Protein AF-A0A166AAW5-F1 (afdb_monomer)

Structure (mmCIF, N/CA/C/O backbone):
data_AF-A0A166AAW5-F1
#
_entry.id   AF-A0A166AAW5-F1
#
loop_
_atom_site.group_PDB
_atom_site.id
_atom_site.type_symbol
_atom_site.label_atom_id
_atom_site.label_alt_id
_atom_site.label_comp_id
_atom_site.label_asym_id
_atom_site.label_entity_id
_atom_site.label_seq_id
_atom_site.pdbx_PDB_ins_code
_atom_site.Cartn_x
_atom_site.Cartn_y
_atom_site.Cartn_z
_atom_site.occupancy
_atom_site.B_iso_or_equiv
_atom_site.auth_seq_id
_atom_site.auth_comp_id
_atom_site.auth_asym_id
_atom_site.auth_atom_id
_atom_site.pdbx_PDB_model_num
ATOM 1 N N . MET A 1 1 ? -51.909 -5.810 16.464 1.00 38.00 1 MET A N 1
ATOM 2 C CA . MET A 1 1 ? -52.982 -5.817 17.480 1.00 38.00 1 MET A CA 1
ATOM 3 C C . MET A 1 1 ? -53.081 -7.230 18.031 1.00 38.00 1 MET A C 1
ATOM 5 O O . MET A 1 1 ? -53.598 -8.097 17.344 1.00 38.00 1 MET A O 1
ATOM 9 N N . VAL A 1 2 ? -52.487 -7.482 19.197 1.00 35.56 2 VAL A N 1
ATOM 10 C CA . VAL A 1 2 ? -52.494 -8.789 19.876 1.00 35.56 2 VAL A CA 1
ATOM 11 C C . VAL A 1 2 ? -53.067 -8.545 21.268 1.00 35.56 2 VAL A C 1
ATOM 13 O O . VAL A 1 2 ? -52.581 -7.669 21.980 1.00 35.56 2 VAL A O 1
ATOM 16 N N . ALA A 1 3 ? -54.149 -9.244 21.602 1.00 36.72 3 ALA A N 1
ATOM 17 C CA . ALA A 1 3 ? -54.829 -9.128 22.887 1.00 36.72 3 ALA A CA 1
ATOM 18 C C . ALA A 1 3 ? -54.071 -9.909 23.981 1.00 36.72 3 ALA A C 1
ATOM 20 O O . ALA A 1 3 ? -53.537 -10.980 23.683 1.00 36.72 3 ALA A O 1
ATOM 21 N N . PRO A 1 4 ? -54.033 -9.427 25.237 1.00 49.62 4 PRO A N 1
ATOM 22 C CA . PRO A 1 4 ? -53.452 -10.179 26.339 1.00 49.62 4 PRO A CA 1
ATOM 23 C C . PRO A 1 4 ? -54.450 -11.223 26.858 1.00 49.62 4 PRO A C 1
ATOM 25 O O . PRO A 1 4 ? -55.611 -10.920 27.128 1.00 49.62 4 PRO A O 1
ATOM 28 N N . ILE A 1 5 ? -53.980 -12.461 27.004 1.00 47.53 5 ILE A N 1
ATOM 29 C CA . ILE A 1 5 ? -54.712 -13.554 27.649 1.00 47.53 5 ILE A CA 1
ATOM 30 C C . ILE A 1 5 ? -54.533 -13.402 29.163 1.00 47.53 5 ILE A C 1
ATOM 32 O O . ILE A 1 5 ? -53.413 -13.435 29.671 1.00 47.53 5 ILE A O 1
ATOM 36 N N . ALA A 1 6 ? -55.647 -13.213 29.867 1.00 44.62 6 ALA A N 1
ATOM 37 C CA . ALA A 1 6 ? -55.709 -13.164 31.320 1.00 44.62 6 ALA A CA 1
ATOM 38 C C . ALA A 1 6 ? -55.533 -14.571 31.916 1.00 44.62 6 ALA A C 1
ATOM 40 O O . ALA A 1 6 ? -56.272 -15.497 31.587 1.00 44.62 6 ALA A O 1
ATOM 41 N N . LEU A 1 7 ? -54.555 -14.717 32.810 1.00 44.22 7 LEU A N 1
ATOM 42 C CA . LEU A 1 7 ? -54.393 -15.866 33.700 1.00 44.22 7 LEU A CA 1
ATOM 43 C C . LEU A 1 7 ? -55.204 -15.600 34.975 1.00 44.22 7 LEU A C 1
ATOM 45 O O . LEU A 1 7 ? -54.682 -15.054 35.944 1.00 44.22 7 LEU A O 1
ATOM 49 N N . GLU A 1 8 ? -56.485 -15.970 34.971 1.00 42.16 8 GLU A N 1
ATOM 50 C CA . GLU A 1 8 ? -57.281 -16.040 36.197 1.00 42.16 8 GLU A CA 1
ATOM 51 C C . GLU A 1 8 ? -57.339 -17.471 36.753 1.00 42.16 8 GLU A C 1
ATOM 53 O O . GLU A 1 8 ? -57.791 -18.410 36.106 1.00 42.16 8 GLU A O 1
ATOM 58 N N . GLN A 1 9 ? -56.861 -17.581 37.995 1.00 49.28 9 GLN A N 1
ATOM 59 C CA . GLN A 1 9 ? -57.499 -18.266 39.122 1.00 49.28 9 GLN A CA 1
ATOM 60 C C . GLN A 1 9 ? -57.937 -19.732 38.935 1.00 49.28 9 GLN A C 1
ATOM 62 O O . GLN A 1 9 ? -59.088 -20.038 38.643 1.00 49.28 9 GLN A O 1
ATOM 67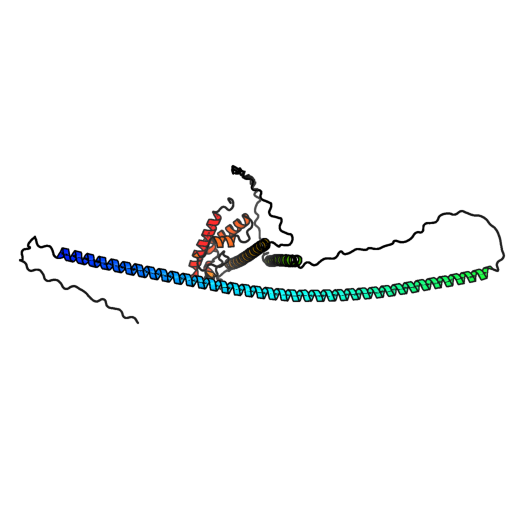 N N . PHE A 1 10 ? -57.046 -20.653 39.314 1.00 41.12 10 PHE A N 1
ATOM 68 C CA . PHE A 1 10 ? -57.432 -21.954 39.867 1.00 41.12 10 PHE A CA 1
ATOM 69 C C . PHE A 1 10 ? -56.931 -22.043 41.313 1.00 41.12 10 PHE A C 1
ATOM 71 O O . PHE A 1 10 ? -55.808 -22.468 41.573 1.00 41.12 10 PHE A O 1
ATOM 78 N N . PHE A 1 11 ? -57.768 -21.628 42.264 1.00 43.25 11 PHE A N 1
ATOM 79 C CA . PHE A 1 11 ? -57.622 -22.034 43.662 1.00 43.25 11 PHE A CA 1
ATOM 80 C C . PHE A 1 11 ? -58.443 -23.311 43.883 1.00 43.25 11 PHE A C 1
ATOM 82 O O . PHE A 1 11 ? -59.623 -23.331 43.527 1.00 43.25 11 PHE A O 1
ATOM 89 N N . PRO A 1 12 ? -57.872 -24.383 44.458 1.00 51.88 12 PRO A N 1
ATOM 90 C CA . PRO A 1 12 ? -58.649 -25.564 44.792 1.00 51.88 12 PRO A CA 1
ATOM 91 C C . PRO A 1 12 ? -59.507 -25.293 46.035 1.00 51.88 12 PRO A C 1
ATOM 93 O O . PRO A 1 12 ? -59.025 -24.804 47.056 1.00 51.88 12 PRO A O 1
ATOM 96 N N . THR A 1 13 ? -60.791 -25.631 45.940 1.00 56.72 13 THR A N 1
ATOM 97 C CA . THR A 1 13 ? -61.742 -25.694 47.058 1.00 56.72 13 THR A CA 1
ATOM 98 C C . THR A 1 13 ? -61.207 -26.557 48.211 1.00 56.72 13 THR A C 1
ATOM 100 O O . THR A 1 13 ? -60.649 -27.627 47.950 1.00 56.72 13 THR A O 1
ATOM 103 N N . PRO A 1 14 ? -61.402 -26.152 49.480 1.00 46.66 14 PRO A N 1
ATOM 104 C CA . PRO A 1 14 ? -60.957 -26.929 50.631 1.00 46.66 14 PRO A CA 1
ATOM 105 C C . PRO A 1 14 ? -61.785 -28.213 50.781 1.00 46.66 14 PRO A C 1
ATOM 107 O O . PRO A 1 14 ? -63.015 -28.196 50.715 1.00 46.66 14 PRO A O 1
ATOM 110 N N . LEU A 1 15 ? -61.089 -29.334 50.980 1.00 55.69 15 LEU A N 1
ATOM 111 C CA . LEU A 1 15 ? -61.680 -30.645 51.257 1.00 55.69 15 LEU A CA 1
ATOM 112 C C . LEU A 1 15 ? -62.404 -30.651 52.619 1.00 55.69 15 LEU A C 1
ATOM 114 O O . LEU A 1 15 ? -61.919 -30.028 53.568 1.00 55.69 15 LEU A O 1
ATOM 118 N N . PRO A 1 16 ? -63.534 -31.371 52.744 1.00 53.78 16 PRO A N 1
ATOM 119 C CA . PRO A 1 16 ? -64.268 -31.478 53.997 1.00 53.78 16 PRO A CA 1
ATOM 120 C C . PRO A 1 16 ? -63.469 -32.266 55.042 1.00 53.78 16 PRO A C 1
ATOM 122 O O . PRO A 1 16 ? -62.860 -33.296 54.748 1.00 53.78 16 PRO A O 1
ATOM 125 N N . SER A 1 17 ? -63.494 -31.761 56.275 1.00 50.91 17 SER A N 1
ATOM 126 C CA . SER A 1 17 ? -62.841 -32.367 57.436 1.00 50.91 17 SER A CA 1
ATOM 127 C C . SER A 1 17 ? -63.414 -33.765 57.727 1.00 50.91 17 SER A C 1
ATOM 129 O O . SER A 1 17 ? -64.639 -33.926 57.703 1.00 50.91 17 SER A O 1
ATOM 131 N N . PRO A 1 18 ? -62.579 -34.782 58.011 1.00 51.78 18 PRO A N 1
ATOM 132 C CA . PRO A 1 18 ? -63.059 -36.125 58.307 1.00 51.78 18 PRO A CA 1
ATOM 133 C C . PRO A 1 18 ? -63.723 -36.176 59.688 1.00 51.78 18 PRO A C 1
ATOM 135 O O . PRO A 1 18 ? -63.184 -35.693 60.685 1.00 51.78 18 PRO A O 1
ATOM 138 N N . ALA A 1 19 ? -64.908 -36.782 59.737 1.00 57.59 19 ALA A N 1
ATOM 139 C CA . ALA A 1 19 ? -65.646 -37.025 60.967 1.00 57.59 19 ALA A CA 1
ATOM 140 C C . ALA A 1 19 ? -64.866 -37.974 61.905 1.00 57.59 19 ALA A C 1
ATOM 142 O O . ALA A 1 19 ? -64.287 -38.962 61.440 1.00 57.59 19 ALA A O 1
ATOM 143 N N . PRO A 1 20 ? -64.857 -37.717 63.224 1.00 47.50 20 PRO A N 1
ATOM 144 C CA . PRO A 1 20 ? -64.167 -38.564 64.186 1.00 47.50 20 PRO A CA 1
ATOM 145 C C . PRO A 1 20 ? -64.989 -39.832 64.452 1.00 47.50 20 PRO A C 1
ATOM 147 O O . PRO A 1 20 ? -66.125 -39.739 64.911 1.00 47.50 20 PRO A O 1
ATOM 150 N N . GLY A 1 21 ? -64.416 -41.016 64.199 1.00 55.94 21 GLY A N 1
ATOM 151 C CA . GLY A 1 21 ? -64.969 -42.264 64.748 1.00 55.94 21 GLY A CA 1
ATOM 152 C C . GLY A 1 21 ? -64.984 -43.521 63.877 1.00 55.94 21 GLY A C 1
ATOM 153 O O . GLY A 1 21 ? -65.800 -44.393 64.156 1.00 55.94 21 GLY A O 1
ATOM 154 N N . MET A 1 22 ? -64.122 -43.681 62.867 1.00 50.88 22 MET A N 1
ATOM 155 C CA . MET A 1 22 ? -63.965 -44.988 62.205 1.00 50.88 22 MET A CA 1
ATOM 156 C C . MET A 1 22 ? -62.576 -45.575 62.445 1.00 50.88 22 MET A C 1
ATOM 158 O O . MET A 1 22 ? -61.561 -44.996 62.063 1.00 50.88 22 MET A O 1
ATOM 162 N N . GLY A 1 23 ? -62.565 -46.725 63.124 1.00 56.12 23 GLY A N 1
ATOM 163 C CA . GLY A 1 23 ? -61.383 -47.533 63.387 1.00 56.12 23 GLY A CA 1
ATOM 164 C C . GLY A 1 23 ? -60.726 -47.981 62.087 1.00 56.12 23 GLY A C 1
ATOM 165 O O . GLY A 1 23 ? -61.383 -48.496 61.184 1.00 56.12 23 GLY A O 1
ATOM 166 N N . ILE A 1 24 ? -59.423 -47.741 62.004 1.00 49.62 24 ILE A N 1
ATOM 167 C CA . ILE A 1 24 ? -58.583 -48.076 60.861 1.00 49.62 24 ILE A CA 1
ATOM 168 C C . ILE A 1 24 ? -58.136 -49.528 61.036 1.00 49.62 24 ILE A C 1
ATOM 170 O O . ILE A 1 24 ? -57.453 -49.853 62.005 1.00 49.62 24 ILE A O 1
ATOM 174 N N . ASP A 1 25 ? -58.540 -50.386 60.103 1.00 56.47 25 ASP A N 1
ATOM 175 C CA . ASP A 1 25 ? -58.100 -51.776 59.999 1.00 56.47 25 ASP A CA 1
ATOM 176 C C . ASP A 1 25 ? -56.671 -51.818 59.400 1.00 56.47 25 ASP A C 1
ATOM 178 O O . ASP A 1 25 ? -56.471 -51.359 58.268 1.00 56.47 25 ASP A O 1
ATOM 182 N N . PRO A 1 26 ? -55.645 -52.300 60.129 1.00 57.47 26 PRO A N 1
ATOM 183 C CA . PRO A 1 26 ? -54.236 -52.177 59.738 1.00 57.47 26 PRO A CA 1
ATOM 184 C C . PRO A 1 26 ? -53.783 -53.097 58.586 1.00 57.47 26 PRO A C 1
ATOM 186 O O . PRO A 1 26 ? -52.598 -53.098 58.248 1.00 57.47 26 PRO A O 1
ATOM 189 N N . HIS A 1 27 ? -54.683 -53.858 57.952 1.00 54.62 27 HIS A N 1
ATOM 190 C CA . HIS A 1 27 ? -54.329 -54.814 56.890 1.00 54.62 27 HIS A CA 1
ATOM 191 C C . HIS A 1 27 ? -54.925 -54.530 55.500 1.00 54.62 27 HIS A C 1
ATOM 193 O O . HIS A 1 27 ? -54.731 -55.329 54.582 1.00 54.62 27 HIS A O 1
ATOM 199 N N . ALA A 1 28 ? -55.582 -53.386 55.281 1.00 53.88 28 ALA A N 1
ATOM 200 C CA . ALA A 1 28 ? -56.044 -53.019 53.942 1.00 53.88 28 ALA A CA 1
ATOM 201 C C . ALA A 1 28 ? -54.873 -52.518 53.058 1.00 53.88 28 ALA A C 1
ATOM 203 O O . ALA A 1 28 ? -54.191 -51.560 53.436 1.00 53.88 28 ALA A O 1
ATOM 204 N N . PRO A 1 29 ? -54.621 -53.109 51.869 1.00 52.12 29 PRO A N 1
ATOM 205 C CA . PRO A 1 29 ? -53.599 -52.623 50.947 1.00 52.12 29 PRO A CA 1
ATOM 206 C C . PRO A 1 29 ? -53.940 -51.193 50.522 1.00 52.12 29 PRO A C 1
ATOM 208 O O . PRO A 1 29 ? -54.989 -50.919 49.938 1.00 52.12 29 PRO A O 1
ATOM 211 N N . THR A 1 30 ? -53.054 -50.259 50.853 1.00 50.81 30 THR A N 1
ATOM 212 C CA . THR A 1 30 ? -53.276 -48.828 50.666 1.00 50.81 30 THR A CA 1
ATOM 213 C C . THR A 1 30 ? -53.427 -48.492 49.180 1.00 50.81 30 THR A C 1
ATOM 215 O O . THR A 1 30 ? -52.485 -48.568 48.391 1.00 50.81 30 THR A O 1
ATOM 218 N N . PHE A 1 31 ? -54.630 -48.054 48.803 1.00 52.44 31 PHE A N 1
ATOM 219 C CA . PHE A 1 31 ? -55.009 -47.557 47.471 1.00 52.44 31 PHE A CA 1
ATOM 220 C C . PHE A 1 31 ? -54.022 -46.505 46.913 1.00 52.44 31 PHE A C 1
ATOM 222 O O . PHE A 1 31 ? -53.796 -46.405 45.707 1.00 52.44 31 PHE A O 1
ATOM 229 N N . VAL A 1 32 ? -53.346 -45.782 47.810 1.00 55.91 32 VAL A N 1
ATOM 230 C CA . VAL A 1 32 ? -52.308 -44.781 47.518 1.00 55.91 32 VAL A CA 1
ATOM 231 C C . VAL A 1 32 ? -51.098 -45.379 46.780 1.00 55.91 32 VAL A C 1
ATOM 233 O O . VAL A 1 32 ? -50.543 -44.737 45.887 1.00 55.91 32 VAL A O 1
ATOM 236 N N . GLY A 1 33 ? -50.715 -46.629 47.072 1.00 55.00 33 GLY A N 1
ATOM 237 C CA . GLY A 1 33 ? -49.572 -47.285 46.425 1.00 55.00 33 GLY A CA 1
ATOM 238 C C . GLY A 1 33 ? -49.805 -47.606 44.943 1.00 55.00 33 GLY A C 1
ATOM 239 O O . GLY A 1 33 ? -48.886 -47.494 44.127 1.00 55.00 33 GLY A O 1
ATOM 240 N N . SER A 1 34 ? -51.040 -47.952 44.573 1.00 55.16 34 SER A N 1
ATOM 241 C CA . SER A 1 34 ? -51.409 -48.293 43.192 1.00 55.16 34 SER A CA 1
ATOM 242 C C . SER A 1 34 ? -51.579 -47.053 42.314 1.00 55.16 34 SER A C 1
ATOM 244 O O . SER A 1 34 ? -51.114 -47.040 41.173 1.00 55.16 34 SER A O 1
ATOM 246 N N . VAL A 1 35 ? -52.154 -45.974 42.857 1.00 60.66 35 VAL A N 1
ATOM 247 C CA . VAL A 1 35 ? -52.293 -44.695 42.138 1.00 60.66 35 VAL A CA 1
ATOM 248 C C . VAL A 1 35 ? -50.925 -44.048 41.904 1.00 60.66 35 VAL A C 1
ATOM 250 O O . VAL A 1 35 ? -50.651 -43.562 40.808 1.00 60.66 35 VAL A O 1
ATOM 253 N N . SER A 1 36 ? -50.015 -44.118 42.881 1.00 61.53 36 SER A N 1
ATOM 254 C CA . SER A 1 36 ? -48.670 -43.555 42.728 1.00 61.53 36 SER A CA 1
ATOM 255 C C . SER A 1 36 ? -47.831 -44.294 41.675 1.00 61.53 36 SER A C 1
ATOM 257 O O . SER A 1 36 ? -47.038 -43.658 40.977 1.00 61.53 36 SER A O 1
ATOM 259 N N . LYS A 1 37 ? -48.016 -45.614 41.510 1.00 66.19 37 LYS A N 1
ATOM 260 C CA . LYS A 1 37 ? -47.369 -46.382 40.432 1.00 66.19 37 LYS A CA 1
ATOM 261 C C . LYS A 1 37 ? -47.933 -46.024 39.055 1.00 66.19 37 LYS A C 1
ATOM 263 O O . LYS A 1 37 ? -47.144 -45.796 38.145 1.00 66.19 37 LYS A O 1
ATOM 268 N N . LEU A 1 38 ? -49.256 -45.896 38.924 1.00 64.19 38 LEU A N 1
ATOM 269 C CA . LEU A 1 38 ? -49.921 -45.505 37.671 1.00 64.19 38 LEU A CA 1
ATOM 270 C C . LEU A 1 38 ? -49.545 -44.088 37.215 1.00 64.19 38 LEU A C 1
ATOM 272 O O . LEU A 1 38 ? -49.252 -43.872 36.036 1.00 64.19 38 LEU A O 1
ATOM 276 N N . LEU A 1 39 ? -49.483 -43.135 38.149 1.00 66.00 39 LEU A N 1
ATOM 277 C CA . LEU A 1 39 ? -49.050 -41.768 37.855 1.00 66.00 39 LEU A CA 1
ATOM 278 C C . LEU A 1 39 ? -47.584 -41.726 37.418 1.00 66.00 39 LEU A C 1
ATOM 280 O O . LEU A 1 39 ? -47.265 -41.045 36.447 1.00 66.00 39 LEU A O 1
ATOM 284 N N . LYS A 1 40 ? -46.704 -42.505 38.060 1.00 72.81 40 LYS A N 1
ATOM 285 C CA . LYS A 1 40 ? -45.287 -42.573 37.681 1.00 72.81 40 LYS A CA 1
ATOM 286 C C . LYS A 1 40 ? -45.097 -43.170 36.283 1.00 72.81 40 LYS A C 1
ATOM 288 O O . LYS A 1 40 ? -44.410 -42.573 35.462 1.00 72.81 40 LYS A O 1
ATOM 293 N N . THR A 1 41 ? -45.791 -44.265 35.960 1.00 71.12 41 THR A N 1
ATOM 294 C CA . THR A 1 41 ? -45.736 -44.865 34.615 1.00 71.12 41 THR A CA 1
ATOM 295 C C . THR A 1 41 ? -46.314 -43.953 33.531 1.00 71.12 41 THR A C 1
ATOM 297 O O . THR A 1 41 ? -45.779 -43.907 32.426 1.00 71.12 41 THR A O 1
ATOM 300 N N . SER A 1 42 ? -47.369 -43.187 33.837 1.00 60.94 42 SER A N 1
ATOM 301 C CA . SER A 1 42 ? -47.951 -42.213 32.903 1.00 60.94 42 SER A CA 1
ATOM 302 C C . SER A 1 42 ? -47.024 -41.021 32.654 1.00 60.94 42 SER A C 1
ATOM 304 O O . SER A 1 42 ? -46.965 -40.511 31.534 1.00 60.94 42 SER A O 1
ATOM 306 N N . LEU A 1 43 ? -46.315 -40.554 33.684 1.00 70.19 43 LEU A N 1
ATOM 307 C CA . LEU A 1 43 ? -45.394 -39.423 33.568 1.00 70.19 43 LEU A CA 1
ATOM 308 C C . LEU A 1 43 ? -44.131 -39.811 32.786 1.00 70.19 43 LEU A C 1
ATOM 310 O O . LEU A 1 43 ? -43.679 -39.052 31.930 1.00 70.19 43 LEU A O 1
ATOM 314 N N . ASP A 1 44 ? -43.619 -41.023 33.010 1.00 72.12 44 ASP A N 1
ATOM 315 C CA . ASP A 1 44 ? -42.479 -41.567 32.267 1.00 72.12 44 ASP A CA 1
ATOM 316 C C . ASP A 1 44 ? -42.828 -41.845 30.793 1.00 72.12 44 ASP A C 1
ATOM 318 O O . ASP A 1 44 ? -41.992 -41.636 29.914 1.00 72.12 44 ASP A O 1
ATOM 322 N N . ALA A 1 45 ? -44.066 -42.257 30.491 1.00 65.31 45 ALA A N 1
ATOM 323 C CA . ALA A 1 45 ? -44.537 -42.417 29.112 1.00 65.31 45 ALA A CA 1
ATOM 324 C C . ALA A 1 45 ? -44.631 -41.073 28.367 1.00 65.31 45 ALA A C 1
ATOM 326 O O . ALA A 1 45 ? -44.234 -40.991 27.204 1.00 65.31 45 ALA A O 1
ATOM 327 N N . ARG A 1 46 ? -45.088 -40.004 29.041 1.00 64.06 46 ARG A N 1
ATOM 328 C CA . ARG A 1 46 ? -45.096 -38.647 28.467 1.00 64.06 46 ARG A CA 1
ATOM 329 C C . ARG A 1 46 ? -43.687 -38.114 28.224 1.00 64.06 46 ARG A C 1
ATOM 331 O O . ARG A 1 46 ? -43.424 -37.640 27.128 1.00 64.06 46 ARG A O 1
ATOM 338 N N . ARG A 1 47 ? -42.757 -38.290 29.172 1.00 69.31 47 ARG A N 1
ATOM 339 C CA . ARG A 1 47 ? -41.353 -37.878 28.984 1.00 69.31 47 ARG A CA 1
ATOM 340 C C . ARG A 1 47 ? -40.698 -38.544 27.773 1.00 69.31 47 ARG A C 1
ATOM 342 O O . ARG A 1 47 ? -40.067 -37.862 26.979 1.00 69.31 47 ARG A O 1
ATOM 349 N N . ARG A 1 48 ? -40.916 -39.849 27.566 1.00 71.38 48 ARG A N 1
ATOM 350 C CA . ARG A 1 48 ? -40.379 -40.554 26.384 1.00 71.38 48 ARG A CA 1
ATOM 351 C C . ARG A 1 48 ? -40.977 -40.058 25.064 1.00 71.38 48 ARG A C 1
ATOM 353 O O . ARG A 1 48 ? -40.275 -40.043 24.054 1.00 71.38 48 ARG A O 1
ATOM 360 N N . SER A 1 49 ? -42.253 -39.668 25.066 1.00 77.88 49 SER A N 1
ATOM 361 C CA . SER A 1 49 ? -42.916 -39.067 23.901 1.00 77.88 49 SER A CA 1
ATOM 362 C C . SER A 1 49 ? -42.368 -37.670 23.593 1.00 77.88 49 SER A C 1
ATOM 364 O O . SER A 1 49 ? -42.139 -37.340 22.431 1.00 77.88 49 SER A O 1
ATOM 366 N N . ASP A 1 50 ? -42.116 -36.863 24.622 1.00 77.56 50 ASP A N 1
ATOM 367 C CA . ASP A 1 50 ? -41.567 -35.516 24.454 1.00 77.56 50 ASP A CA 1
ATOM 368 C C . ASP A 1 50 ? -40.106 -35.565 23.980 1.00 77.56 50 ASP A C 1
ATOM 370 O O . ASP A 1 50 ? -39.734 -34.826 23.070 1.00 77.56 50 ASP A O 1
ATOM 374 N N . ASP A 1 51 ? -39.303 -36.502 24.494 1.00 75.25 51 ASP A N 1
ATOM 375 C CA . ASP A 1 51 ? -37.911 -36.698 24.065 1.00 75.25 51 ASP A CA 1
ATOM 376 C C . ASP A 1 51 ? -37.805 -37.160 22.602 1.00 75.25 51 ASP A C 1
ATOM 378 O O . ASP A 1 51 ? -36.907 -36.733 21.873 1.00 75.25 51 ASP A O 1
ATOM 382 N N . THR A 1 52 ? -38.740 -37.994 22.129 1.00 77.38 52 THR A N 1
ATOM 383 C CA . THR A 1 52 ? -38.775 -38.422 20.718 1.00 77.38 52 THR A CA 1
ATOM 384 C C . THR A 1 52 ? -39.219 -37.302 19.781 1.00 77.38 52 THR A C 1
ATOM 386 O O . THR A 1 52 ? -38.666 -37.173 18.686 1.00 77.38 52 THR A O 1
ATOM 389 N N . LEU A 1 53 ? -40.154 -36.446 20.205 1.00 72.19 53 LEU A N 1
ATOM 390 C CA . LEU A 1 53 ? -40.532 -35.249 19.449 1.00 72.19 53 LEU A CA 1
ATOM 391 C C . LEU A 1 53 ? -39.391 -34.226 19.405 1.00 72.19 53 LEU A C 1
ATOM 393 O O . LEU A 1 53 ? -39.078 -33.715 18.332 1.00 72.19 53 LEU A O 1
ATOM 397 N N . LEU A 1 54 ? -38.707 -33.984 20.526 1.00 71.38 54 LEU A N 1
ATOM 398 C CA . LEU A 1 54 ? -37.527 -33.115 20.588 1.00 71.38 54 LEU A CA 1
ATOM 399 C C . LEU A 1 54 ? -36.379 -33.634 19.718 1.00 71.38 54 LEU A C 1
ATOM 401 O O . LEU A 1 54 ? -35.744 -32.846 19.017 1.00 71.38 54 LEU A O 1
ATOM 405 N N . ALA A 1 55 ? -36.125 -34.945 19.715 1.00 77.62 55 ALA A N 1
ATOM 406 C CA . ALA A 1 55 ? -35.124 -35.553 18.842 1.00 77.62 55 ALA A CA 1
ATOM 407 C C . ALA A 1 55 ? -35.486 -35.390 17.357 1.00 77.62 55 ALA A C 1
ATOM 409 O O . ALA A 1 55 ? -34.622 -35.045 16.548 1.00 77.62 55 ALA A O 1
ATOM 410 N N . ARG A 1 56 ? -36.766 -35.565 17.000 1.00 79.38 56 ARG A N 1
ATOM 411 C CA . ARG A 1 56 ? -37.246 -35.381 15.626 1.00 79.38 56 ARG A CA 1
ATOM 412 C C . ARG A 1 56 ? -37.116 -33.932 15.166 1.00 79.38 56 ARG A C 1
ATOM 414 O O . ARG A 1 56 ? -36.523 -33.702 14.115 1.00 79.38 56 ARG A O 1
ATOM 421 N N . VAL A 1 57 ? -37.568 -32.979 15.984 1.00 75.75 57 VAL A N 1
ATOM 422 C CA . VAL A 1 57 ? -37.447 -31.540 15.705 1.00 75.75 57 VAL A CA 1
ATOM 423 C C . VAL A 1 57 ? -35.980 -31.148 15.557 1.00 75.75 57 VAL A C 1
ATOM 425 O O . VAL A 1 57 ? -35.628 -30.502 14.580 1.00 75.75 57 VAL A O 1
ATOM 428 N N . ARG A 1 58 ? -35.087 -31.605 16.446 1.00 76.38 58 ARG A N 1
ATOM 429 C CA . ARG A 1 58 ? -33.641 -31.355 16.308 1.00 76.38 58 ARG A CA 1
ATOM 430 C C . ARG A 1 58 ? -33.079 -31.922 15.004 1.00 76.38 58 ARG A C 1
ATOM 432 O O . ARG A 1 58 ? -32.308 -31.232 14.347 1.00 76.38 58 ARG A O 1
ATOM 439 N N . SER A 1 59 ? -33.476 -33.133 14.606 1.00 77.69 59 SER A N 1
ATOM 440 C CA . SER A 1 59 ? -33.015 -33.727 13.342 1.00 77.69 59 SER A CA 1
ATOM 441 C C . SER A 1 59 ? -33.514 -32.958 12.113 1.00 77.69 59 SER A C 1
ATOM 443 O O . SER A 1 59 ? -32.755 -32.758 11.167 1.00 77.69 59 SER A O 1
ATOM 445 N N . GLU A 1 60 ? -34.756 -32.465 12.139 1.00 76.62 60 GLU A N 1
ATOM 446 C CA . GLU A 1 60 ? -35.334 -31.669 11.052 1.00 76.62 60 GLU A CA 1
ATOM 447 C C . GLU A 1 60 ? -34.706 -30.271 10.985 1.00 76.62 60 GLU A C 1
ATOM 449 O O . GLU A 1 60 ? -34.410 -29.801 9.887 1.00 76.62 60 GLU A O 1
ATOM 454 N N . THR A 1 61 ? -34.400 -29.645 12.127 1.00 76.44 61 THR A N 1
ATOM 455 C CA . THR A 1 61 ? -33.673 -28.368 12.176 1.00 76.44 61 THR A CA 1
ATOM 456 C C . THR A 1 61 ? -32.250 -28.509 11.639 1.00 76.44 61 THR A C 1
ATOM 458 O O . THR A 1 61 ? -31.828 -27.690 10.826 1.00 76.44 61 THR A O 1
ATOM 461 N N . VAL A 1 62 ? -31.522 -29.564 12.026 1.00 76.38 62 VAL A N 1
ATOM 462 C CA . VAL A 1 62 ? -30.171 -29.837 11.502 1.00 76.38 62 VAL A CA 1
ATOM 463 C C . VAL A 1 62 ? -30.219 -30.060 9.990 1.00 76.38 62 VAL A C 1
ATOM 465 O O . VAL A 1 62 ? -29.445 -29.446 9.259 1.00 76.38 62 VAL A O 1
ATOM 468 N N . ARG A 1 63 ? -31.190 -30.842 9.497 1.00 76.62 63 ARG A N 1
ATOM 469 C CA . ARG A 1 63 ? -31.363 -31.070 8.056 1.00 76.62 63 ARG A CA 1
ATOM 470 C C . ARG A 1 63 ? -31.721 -29.784 7.304 1.00 76.62 63 ARG A C 1
ATOM 472 O O . ARG A 1 63 ? -31.241 -29.573 6.196 1.00 76.62 63 ARG A O 1
ATOM 479 N N . GLY A 1 64 ? -32.538 -28.913 7.898 1.00 75.88 64 GLY A N 1
ATOM 480 C CA . GLY A 1 64 ? -32.866 -27.600 7.338 1.00 75.88 64 GLY A CA 1
ATOM 481 C C . GLY A 1 64 ? -31.650 -26.674 7.244 1.00 75.88 64 GLY A C 1
ATOM 482 O O . GLY A 1 64 ? -31.444 -26.039 6.211 1.00 75.88 64 GLY A O 1
ATOM 483 N N . MET A 1 65 ? -30.805 -26.644 8.281 1.00 68.19 65 MET A N 1
ATOM 484 C CA . MET A 1 65 ? -29.563 -25.860 8.274 1.00 68.19 65 MET A CA 1
ATOM 485 C C . MET A 1 65 ? -28.554 -26.379 7.245 1.00 68.19 65 MET A C 1
ATOM 487 O O . MET A 1 65 ? -27.864 -25.585 6.612 1.00 68.19 65 MET A O 1
ATOM 491 N N . GLU A 1 66 ? -28.488 -27.692 7.031 1.00 71.50 66 GLU A N 1
ATOM 492 C CA . GLU A 1 66 ? -27.585 -28.294 6.047 1.00 71.50 66 GLU A CA 1
ATOM 493 C C . GLU A 1 66 ? -28.014 -27.988 4.603 1.00 71.50 66 GLU A C 1
ATOM 495 O O . GLU A 1 66 ? -27.180 -27.632 3.772 1.00 71.50 66 GLU A O 1
ATOM 500 N N . VAL A 1 67 ? -29.322 -27.991 4.321 1.00 76.75 67 VAL A N 1
ATOM 501 C CA . VAL A 1 67 ? -29.866 -27.547 3.024 1.00 76.75 67 VAL A CA 1
ATOM 502 C C . VAL A 1 67 ? -29.590 -26.061 2.778 1.00 76.75 67 VAL A C 1
ATOM 504 O O . VAL A 1 67 ? -29.219 -25.690 1.664 1.00 76.75 67 VAL A O 1
ATOM 507 N N . TYR A 1 68 ? -29.725 -25.217 3.805 1.00 68.81 68 TYR A N 1
ATOM 508 C CA . TYR A 1 68 ? -29.422 -23.786 3.705 1.00 68.81 68 TYR A CA 1
ATOM 509 C C . TYR A 1 68 ? -27.927 -23.536 3.454 1.00 68.81 68 TYR A C 1
ATOM 511 O O . TYR A 1 68 ? -27.562 -22.720 2.611 1.00 68.81 68 TYR A O 1
ATOM 519 N N . ARG A 1 69 ? -27.051 -24.300 4.120 1.00 76.00 69 ARG A N 1
ATOM 520 C CA . ARG A 1 69 ? -25.599 -24.238 3.914 1.00 76.00 69 ARG A CA 1
ATOM 521 C C . ARG A 1 69 ? -25.199 -24.653 2.496 1.00 76.00 69 ARG A C 1
ATOM 523 O O . ARG A 1 69 ? -24.332 -24.014 1.913 1.00 76.00 69 ARG A O 1
ATOM 530 N N . LEU A 1 70 ? -25.835 -25.680 1.931 1.00 78.00 70 LEU A N 1
ATOM 531 C CA . LEU A 1 70 ? -25.587 -26.099 0.547 1.00 78.00 70 LEU A CA 1
ATOM 532 C C . LEU A 1 70 ? -26.033 -25.040 -0.472 1.00 78.00 70 LEU A C 1
ATOM 534 O O . LEU A 1 70 ? -25.307 -24.801 -1.431 1.00 78.00 70 LEU A O 1
ATOM 538 N N . HIS A 1 71 ? -27.163 -24.360 -0.242 1.00 76.69 71 HIS A N 1
ATOM 539 C CA . HIS A 1 71 ? -27.608 -23.263 -1.115 1.00 76.69 71 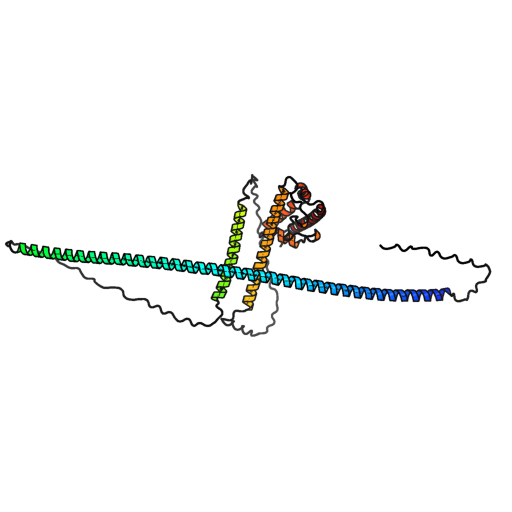HIS A CA 1
ATOM 540 C C . HIS A 1 71 ? -26.644 -22.070 -1.080 1.00 76.69 71 HIS A C 1
ATOM 542 O O . HIS A 1 71 ? -26.290 -21.553 -2.132 1.00 76.69 71 HIS A O 1
ATOM 548 N N . LEU A 1 72 ? -26.148 -21.692 0.104 1.00 72.81 72 LEU A N 1
ATOM 549 C CA . LEU A 1 72 ? -25.122 -20.649 0.246 1.00 72.81 72 LEU A CA 1
ATOM 550 C C . LEU A 1 72 ? -23.842 -20.976 -0.536 1.00 72.81 72 LEU A C 1
ATOM 552 O O . LEU A 1 72 ? -23.290 -20.108 -1.204 1.00 72.81 72 LEU A O 1
ATOM 556 N N . VAL A 1 73 ? -23.390 -22.234 -0.489 1.00 75.56 73 VAL A N 1
ATOM 557 C CA . VAL A 1 73 ? -22.203 -22.676 -1.237 1.00 75.56 73 VAL A CA 1
ATOM 558 C C . VAL A 1 73 ? -22.456 -22.664 -2.749 1.00 75.56 73 VAL A C 1
ATOM 560 O O . VAL A 1 73 ? -21.582 -22.252 -3.507 1.00 75.56 73 VAL A O 1
ATOM 563 N N . GLU A 1 74 ? -23.636 -23.084 -3.214 1.00 74.56 74 GLU A N 1
ATOM 564 C CA . GLU A 1 74 ? -23.980 -23.011 -4.641 1.00 74.56 74 GLU A CA 1
ATOM 565 C C . GLU A 1 74 ? -24.073 -21.571 -5.158 1.00 74.56 74 GLU A C 1
ATOM 567 O O . GLU A 1 74 ? -23.602 -21.295 -6.266 1.00 74.56 74 GLU A O 1
ATOM 572 N N . ASP A 1 75 ? -24.647 -20.661 -4.371 1.00 74.94 75 ASP A N 1
ATOM 573 C CA . ASP A 1 75 ? -24.754 -19.247 -4.730 1.00 74.94 75 ASP A CA 1
ATOM 574 C C . ASP A 1 75 ? -23.373 -18.576 -4.762 1.00 74.94 75 ASP A C 1
ATOM 576 O O . ASP A 1 75 ? -23.083 -17.830 -5.698 1.00 74.94 75 ASP A O 1
ATOM 580 N N . GLU A 1 76 ? -22.470 -18.914 -3.835 1.00 69.88 76 GLU A N 1
ATOM 581 C CA . GLU A 1 76 ? -21.089 -18.417 -3.862 1.00 69.88 76 GLU A CA 1
ATOM 582 C C . GLU A 1 76 ? -20.296 -18.959 -5.066 1.00 69.88 76 GLU A C 1
ATOM 584 O O . GLU A 1 76 ? -19.546 -18.219 -5.708 1.00 69.88 76 GLU A O 1
ATOM 589 N N . ILE A 1 77 ? -20.501 -20.227 -5.445 1.00 72.81 77 ILE A N 1
ATOM 590 C CA . ILE A 1 77 ? -19.887 -20.806 -6.652 1.00 72.81 77 ILE A CA 1
ATOM 591 C C . ILE A 1 77 ? -20.406 -20.116 -7.921 1.00 72.81 77 ILE A C 1
ATOM 593 O O . ILE A 1 77 ? -19.618 -19.851 -8.833 1.00 72.81 77 ILE A O 1
ATOM 597 N N . ARG A 1 78 ? -21.710 -19.814 -8.009 1.00 71.88 78 ARG A N 1
ATOM 598 C CA . ARG A 1 78 ? -22.272 -19.069 -9.152 1.00 71.88 78 ARG A CA 1
ATOM 599 C C . ARG A 1 78 ? -21.721 -17.653 -9.213 1.00 71.88 78 ARG A C 1
ATOM 601 O O . ARG A 1 78 ? -21.274 -17.240 -10.278 1.00 71.88 78 ARG A O 1
ATOM 608 N N . TYR A 1 79 ? -21.674 -16.966 -8.075 1.00 73.44 79 TYR A N 1
ATOM 609 C CA . TYR A 1 79 ? -21.149 -15.610 -7.979 1.00 73.44 79 TYR A CA 1
ATOM 610 C C . TYR A 1 79 ? -19.686 -15.526 -8.446 1.00 73.44 79 TYR A C 1
ATOM 612 O O . TYR A 1 79 ? -19.364 -14.719 -9.317 1.00 73.44 79 TYR A O 1
ATOM 620 N N . ARG A 1 80 ? -18.813 -16.436 -7.982 1.00 66.38 80 ARG A N 1
ATOM 621 C CA . ARG A 1 80 ? -17.412 -16.494 -8.447 1.00 66.38 80 ARG A CA 1
ATOM 622 C C . ARG A 1 80 ? -17.289 -16.791 -9.939 1.00 66.38 80 ARG A C 1
ATOM 624 O O . ARG A 1 80 ? -16.410 -16.249 -10.601 1.00 66.38 80 ARG A O 1
ATOM 631 N N . ARG A 1 81 ? -18.162 -17.639 -10.488 1.00 68.50 81 ARG A N 1
ATOM 632 C CA . ARG A 1 81 ? -18.156 -17.965 -11.921 1.00 68.50 81 ARG A CA 1
ATOM 633 C C . ARG A 1 81 ? -18.544 -16.758 -12.773 1.00 68.50 81 ARG A C 1
ATOM 635 O O . ARG A 1 81 ? -17.937 -16.530 -13.818 1.00 68.50 81 ARG A O 1
ATOM 642 N N . ASP A 1 82 ? -19.517 -15.978 -12.317 1.00 71.75 82 ASP A N 1
ATOM 643 C CA . ASP A 1 82 ? -19.938 -14.757 -12.997 1.00 71.75 82 ASP A CA 1
ATOM 644 C C . ASP A 1 82 ? -18.837 -13.685 -12.922 1.00 71.75 82 ASP A C 1
ATOM 646 O O . ASP A 1 82 ? -18.490 -13.108 -13.955 1.00 71.75 82 ASP A O 1
ATOM 650 N N . GLU A 1 83 ? -18.176 -13.505 -11.772 1.00 71.81 83 GLU A N 1
ATOM 651 C CA . GLU A 1 83 ? -16.998 -12.630 -11.654 1.00 71.81 83 GLU A CA 1
ATOM 652 C C . GLU A 1 83 ? -15.848 -13.066 -12.572 1.00 71.81 83 GLU A C 1
ATOM 654 O O . GLU A 1 83 ? -15.304 -12.240 -13.308 1.00 71.81 83 GLU A O 1
ATOM 659 N N . GLU A 1 84 ? -15.519 -14.361 -12.623 1.00 68.12 84 GLU A N 1
ATOM 660 C CA . GLU A 1 84 ? -14.493 -14.884 -13.531 1.00 68.12 84 GLU A CA 1
ATOM 661 C C . GLU A 1 84 ? -14.836 -14.604 -15.000 1.00 68.12 84 GLU A C 1
ATOM 663 O O . GLU A 1 84 ? -13.964 -14.201 -15.771 1.00 68.12 84 GLU A O 1
ATOM 668 N N . THR A 1 85 ? -16.099 -14.756 -15.412 1.00 73.06 85 THR A N 1
ATOM 669 C CA . THR A 1 85 ? -16.501 -14.445 -16.795 1.00 73.06 85 THR A CA 1
ATOM 670 C C . THR A 1 85 ? -16.437 -12.951 -17.113 1.00 73.06 85 THR A C 1
ATOM 672 O O . THR A 1 85 ? -16.046 -12.584 -18.225 1.00 73.06 85 THR A O 1
ATOM 675 N N . VAL A 1 86 ? -16.751 -12.080 -16.149 1.00 75.12 86 VAL A N 1
ATOM 676 C CA . VAL A 1 86 ? -16.632 -10.623 -16.300 1.00 75.12 86 VAL A CA 1
ATOM 677 C C . VAL A 1 86 ? -15.164 -10.210 -16.394 1.00 75.12 86 VAL A C 1
ATOM 679 O O . VAL A 1 86 ? -14.806 -9.444 -17.293 1.00 75.12 86 VAL A O 1
ATOM 682 N N . VAL A 1 87 ? -14.300 -10.760 -15.537 1.00 68.38 87 VAL A N 1
ATOM 683 C CA . VAL A 1 87 ? -12.854 -10.501 -15.549 1.00 68.38 87 VAL A CA 1
ATOM 684 C C . VAL A 1 87 ? -12.224 -11.015 -16.845 1.00 68.38 87 VAL A C 1
ATOM 686 O O . VAL A 1 87 ? -11.531 -10.262 -17.530 1.00 68.38 87 VAL A O 1
ATOM 689 N N . LEU A 1 88 ? -12.524 -12.250 -17.261 1.00 66.31 88 LEU A N 1
ATOM 690 C CA . LEU A 1 88 ? -12.040 -12.811 -18.528 1.00 66.31 88 LEU A CA 1
ATOM 691 C C . LEU A 1 88 ? -12.559 -12.022 -19.740 1.00 66.31 88 LEU A C 1
ATOM 693 O O . LEU A 1 88 ? -11.809 -11.786 -20.690 1.00 66.31 88 LEU A O 1
ATOM 697 N N . GLY A 1 89 ? -13.806 -11.548 -19.700 1.00 75.25 89 GLY A N 1
ATOM 698 C CA . GLY A 1 89 ? -14.368 -10.662 -20.719 1.00 75.25 89 GLY A CA 1
ATOM 699 C C . GLY A 1 89 ? -13.683 -9.290 -20.765 1.00 75.25 89 GLY A C 1
ATOM 700 O O . GLY A 1 89 ? -13.453 -8.747 -21.850 1.00 75.25 89 GLY A O 1
ATOM 701 N N . GLY A 1 90 ? -13.315 -8.740 -19.606 1.00 72.25 90 GLY A N 1
ATOM 702 C CA . GLY A 1 90 ? -12.525 -7.515 -19.481 1.00 72.25 90 GLY A CA 1
ATOM 703 C C . GLY A 1 90 ? -11.121 -7.673 -20.063 1.00 72.25 90 GLY A C 1
ATOM 704 O O . GLY A 1 90 ? -10.705 -6.861 -20.892 1.00 72.25 90 GLY A O 1
ATOM 705 N N . ILE A 1 91 ? -10.433 -8.765 -19.717 1.00 69.56 91 ILE A N 1
ATOM 706 C CA . ILE A 1 91 ? -9.102 -9.105 -20.238 1.00 69.56 91 ILE A CA 1
ATOM 707 C C . ILE A 1 91 ? -9.150 -9.303 -21.759 1.00 69.56 91 ILE A C 1
ATOM 709 O O . ILE A 1 91 ? -8.321 -8.740 -22.471 1.00 69.56 91 ILE A O 1
ATOM 713 N N . ALA A 1 92 ? -10.146 -10.018 -22.291 1.00 72.56 92 ALA A N 1
ATOM 714 C CA . ALA A 1 92 ? -10.301 -10.211 -23.734 1.00 72.56 92 ALA A CA 1
ATOM 715 C C . ALA A 1 92 ? -10.514 -8.884 -24.489 1.00 72.56 92 ALA A C 1
ATOM 717 O O . ALA A 1 92 ? -9.927 -8.666 -25.554 1.00 72.56 92 ALA A O 1
ATOM 718 N N . LYS A 1 93 ? -11.304 -7.956 -23.928 1.00 79.00 93 LYS A N 1
ATOM 719 C CA . LYS A 1 93 ? -11.481 -6.604 -24.488 1.00 79.00 93 LYS A CA 1
ATOM 720 C C . LYS A 1 93 ? -10.191 -5.788 -24.432 1.00 79.00 93 LYS A C 1
ATOM 722 O O . LYS A 1 93 ? -9.883 -5.088 -25.396 1.00 79.00 93 LYS A O 1
ATOM 727 N N . LEU A 1 94 ? -9.438 -5.880 -23.336 1.00 78.25 94 LEU A N 1
ATOM 728 C CA . LEU A 1 94 ? -8.160 -5.187 -23.188 1.00 78.25 94 LEU A CA 1
ATOM 729 C C . LEU A 1 94 ? -7.129 -5.707 -24.200 1.00 78.25 94 LEU A C 1
ATOM 731 O O . LEU A 1 94 ? -6.509 -4.910 -24.897 1.00 78.25 94 LEU A O 1
ATOM 735 N N . LEU A 1 95 ? -7.018 -7.030 -24.349 1.00 74.50 95 LEU A N 1
ATOM 736 C CA . LEU A 1 95 ? -6.156 -7.672 -25.344 1.00 74.50 95 LEU A CA 1
ATOM 737 C C . LEU A 1 95 ? -6.547 -7.285 -26.772 1.00 74.50 95 LEU A C 1
ATOM 739 O O . LEU A 1 95 ? -5.676 -6.988 -27.581 1.00 74.50 95 LEU A O 1
ATOM 743 N N . THR A 1 96 ? -7.845 -7.210 -27.073 1.00 81.38 96 THR A N 1
ATOM 744 C CA . THR A 1 96 ? -8.319 -6.755 -28.390 1.00 81.38 96 THR A CA 1
ATOM 745 C C . THR A 1 96 ? -7.891 -5.311 -28.664 1.00 81.38 96 THR A C 1
ATOM 747 O O . THR A 1 96 ? -7.359 -5.030 -29.733 1.00 81.38 96 THR A O 1
ATOM 750 N N . ARG A 1 97 ? -8.039 -4.405 -27.684 1.00 80.69 97 ARG A N 1
ATOM 751 C CA . ARG A 1 97 ? -7.585 -3.007 -27.804 1.00 80.69 97 ARG A CA 1
ATOM 752 C C . ARG A 1 97 ? -6.070 -2.892 -27.943 1.00 80.69 97 ARG A C 1
ATOM 754 O O . ARG A 1 97 ? -5.601 -2.042 -28.691 1.00 80.69 97 ARG A O 1
ATOM 761 N N . LEU A 1 98 ? -5.311 -3.728 -27.235 1.00 76.81 98 LEU A N 1
ATOM 762 C CA . LEU A 1 98 ? -3.854 -3.765 -27.350 1.00 76.81 98 LEU A CA 1
ATOM 763 C C . LEU A 1 98 ? -3.416 -4.254 -28.731 1.00 76.81 98 LEU A C 1
ATOM 765 O O . LEU A 1 98 ? -2.591 -3.594 -29.350 1.00 76.81 98 LEU A O 1
ATOM 769 N N . MET A 1 99 ? -4.020 -5.325 -29.254 1.00 79.44 99 MET A N 1
ATOM 770 C CA . MET A 1 99 ? -3.741 -5.793 -30.616 1.00 79.44 99 MET A CA 1
ATOM 771 C C . MET A 1 99 ? -4.140 -4.761 -31.677 1.00 79.44 99 MET A C 1
ATOM 773 O O . MET A 1 99 ? -3.464 -4.623 -32.692 1.00 79.44 99 MET A O 1
ATOM 777 N N . GLU A 1 100 ? -5.230 -4.022 -31.469 1.00 81.56 100 GLU A N 1
ATOM 778 C CA . GLU A 1 100 ? -5.662 -2.971 -32.393 1.00 81.56 100 GLU A CA 1
ATOM 779 C C . GLU A 1 100 ? -4.726 -1.757 -32.353 1.00 81.56 100 GLU A C 1
ATOM 781 O O . GLU A 1 100 ? -4.372 -1.222 -33.403 1.00 81.56 100 GLU A O 1
ATOM 786 N N . LYS A 1 101 ? -4.240 -1.384 -31.164 1.00 76.75 101 LYS A N 1
ATOM 787 C CA . LYS A 1 101 ? -3.196 -0.369 -31.003 1.00 76.75 101 LYS A CA 1
ATOM 788 C C . LYS A 1 101 ? -1.882 -0.802 -31.657 1.00 76.75 101 LYS A C 1
ATOM 790 O O . LYS A 1 101 ? -1.320 -0.039 -32.429 1.00 76.75 101 LYS A O 1
ATOM 795 N N . GLU A 1 102 ? -1.446 -2.039 -31.435 1.00 74.81 102 GLU A N 1
ATOM 796 C CA . GLU A 1 102 ? -0.241 -2.594 -32.063 1.00 74.81 102 GLU A CA 1
ATOM 797 C C . GLU A 1 102 ? -0.378 -2.643 -33.592 1.00 74.81 102 GLU A C 1
ATOM 799 O O . GLU A 1 102 ? 0.563 -2.332 -34.315 1.00 74.81 102 GLU A O 1
ATOM 804 N N . LYS A 1 103 ? -1.574 -2.938 -34.114 1.00 76.94 103 LYS A N 1
ATOM 805 C CA . LYS A 1 103 ? -1.858 -2.880 -35.554 1.00 76.94 103 LYS A CA 1
ATOM 806 C C . LYS A 1 103 ? -1.755 -1.457 -36.115 1.00 76.94 103 LYS A C 1
ATOM 808 O O . LYS A 1 103 ? -1.293 -1.294 -37.243 1.00 76.94 103 LYS A O 1
ATOM 813 N N . ILE A 1 104 ? -2.174 -0.445 -35.354 1.00 76.81 104 ILE A N 1
ATOM 814 C CA . ILE A 1 104 ? -2.019 0.972 -35.721 1.00 76.81 104 ILE A CA 1
ATOM 815 C C . ILE A 1 104 ? -0.539 1.371 -35.691 1.00 76.81 104 ILE A C 1
ATOM 817 O O . ILE A 1 104 ? -0.061 1.987 -36.642 1.00 76.81 104 ILE A O 1
ATOM 821 N N . ASP A 1 105 ? 0.196 0.966 -34.656 1.00 69.50 105 ASP A N 1
ATOM 822 C CA . ASP A 1 105 ? 1.619 1.280 -34.500 1.00 69.50 105 ASP A CA 1
ATOM 823 C C . ASP A 1 105 ? 2.465 0.605 -35.600 1.00 69.50 105 ASP A C 1
ATOM 825 O O . ASP A 1 105 ? 3.310 1.248 -36.224 1.00 69.50 105 ASP A O 1
ATOM 829 N N . MET A 1 106 ? 2.169 -0.655 -35.940 1.00 65.44 106 MET A N 1
ATOM 830 C CA . MET A 1 106 ? 2.801 -1.375 -37.055 1.00 65.44 106 MET A CA 1
ATOM 831 C C . MET A 1 106 ? 2.490 -0.730 -38.414 1.00 65.44 106 MET A C 1
ATOM 833 O O . MET A 1 106 ? 3.385 -0.587 -39.246 1.00 65.44 106 MET A O 1
ATOM 837 N N . ALA A 1 107 ? 1.254 -0.265 -38.629 1.00 69.38 107 ALA A N 1
ATOM 838 C CA . ALA A 1 107 ? 0.902 0.484 -39.837 1.00 69.38 107 ALA A CA 1
ATOM 839 C C . ALA A 1 107 ? 1.617 1.850 -39.910 1.00 69.38 107 ALA A C 1
ATOM 841 O O . ALA A 1 107 ? 1.946 2.321 -41.000 1.00 69.38 107 ALA A O 1
ATOM 842 N N . GLY A 1 108 ? 1.887 2.485 -38.765 1.00 72.94 108 GLY A N 1
ATOM 843 C CA . GLY A 1 108 ? 2.697 3.702 -38.676 1.00 72.94 108 GLY A CA 1
ATOM 844 C C . GLY A 1 108 ? 4.156 3.471 -39.078 1.00 72.94 108 GLY A C 1
ATOM 845 O O . GLY A 1 108 ? 4.703 4.241 -39.870 1.00 72.94 108 GLY A O 1
ATOM 846 N N . LEU A 1 109 ? 4.759 2.376 -38.605 1.00 68.19 109 LEU A N 1
ATOM 847 C CA . LEU A 1 109 ? 6.140 2.001 -38.929 1.00 68.19 109 LEU A CA 1
ATOM 848 C C . LEU A 1 109 ? 6.330 1.670 -40.416 1.00 68.19 109 LEU A C 1
ATOM 850 O O . LEU A 1 109 ? 7.337 2.067 -41.004 1.00 68.19 109 LEU A O 1
ATOM 854 N N . ASP A 1 110 ? 5.356 1.013 -41.048 1.00 73.62 110 ASP A N 1
ATOM 855 C CA . ASP A 1 110 ? 5.403 0.729 -42.488 1.00 73.62 110 ASP A CA 1
ATOM 856 C C . ASP A 1 110 ? 5.352 2.015 -43.332 1.00 73.62 110 ASP A C 1
ATOM 858 O O . ASP A 1 110 ? 6.060 2.133 -44.338 1.00 73.62 110 ASP A O 1
ATOM 862 N N . ASN A 1 111 ? 4.580 3.016 -42.895 1.00 73.12 111 ASN A N 1
ATOM 863 C CA . ASN A 1 111 ? 4.515 4.321 -43.554 1.00 73.12 111 ASN A CA 1
ATOM 864 C C . ASN A 1 111 ? 5.814 5.125 -43.377 1.00 73.12 111 ASN A C 1
ATOM 866 O O . ASN A 1 111 ? 6.285 5.748 -44.332 1.00 73.12 111 ASN A O 1
ATOM 870 N N . GLU A 1 112 ? 6.433 5.084 -42.194 1.00 79.81 112 GLU A N 1
ATOM 871 C CA . GLU A 1 112 ? 7.726 5.739 -41.956 1.00 79.81 112 GLU A CA 1
ATOM 872 C C . GLU A 1 112 ? 8.858 5.061 -42.748 1.00 79.81 112 GLU A C 1
ATOM 874 O O . GLU A 1 112 ? 9.693 5.733 -43.359 1.00 79.81 112 GLU A O 1
ATOM 879 N N . ALA A 1 113 ? 8.866 3.726 -42.812 1.00 77.94 113 ALA A N 1
ATOM 880 C CA . ALA A 1 113 ? 9.820 2.972 -43.619 1.00 77.94 113 ALA A CA 1
ATOM 881 C C . ALA A 1 113 ? 9.644 3.247 -45.123 1.00 77.94 113 ALA A C 1
ATOM 883 O O . ALA A 1 113 ? 10.634 3.361 -45.851 1.00 77.94 113 ALA A O 1
ATOM 884 N N . ALA A 1 114 ? 8.403 3.397 -45.598 1.00 80.12 114 ALA A N 1
ATOM 885 C CA . ALA A 1 114 ? 8.124 3.806 -46.971 1.00 80.12 114 ALA A CA 1
ATOM 886 C C . ALA A 1 114 ? 8.640 5.227 -47.262 1.00 80.12 114 ALA A C 1
ATOM 888 O O . ALA A 1 114 ? 9.286 5.432 -48.291 1.00 80.12 114 ALA A O 1
ATOM 889 N N . ALA A 1 115 ? 8.445 6.175 -46.337 1.00 84.19 115 ALA A N 1
ATOM 890 C CA . ALA A 1 115 ? 8.950 7.544 -46.462 1.00 84.19 115 ALA A CA 1
ATOM 891 C C . ALA A 1 115 ? 10.491 7.601 -46.500 1.00 84.19 115 ALA A C 1
ATOM 893 O O . ALA A 1 115 ? 11.070 8.289 -47.348 1.00 84.19 115 ALA A O 1
ATOM 894 N N . LYS A 1 116 ? 11.172 6.817 -45.653 1.00 87.81 116 LYS A N 1
ATOM 895 C CA . LYS A 1 116 ? 12.642 6.701 -45.681 1.00 87.81 116 LYS A CA 1
ATOM 896 C C . LYS A 1 116 ? 13.145 6.123 -47.001 1.00 87.81 116 LYS A C 1
ATOM 898 O O . LYS A 1 116 ? 14.064 6.680 -47.592 1.00 87.81 116 LYS A O 1
ATOM 903 N N . ARG A 1 117 ? 12.495 5.082 -47.537 1.00 85.25 117 ARG A N 1
ATOM 904 C CA . ARG A 1 117 ? 12.851 4.520 -48.854 1.00 85.25 117 ARG A CA 1
ATOM 905 C C . ARG A 1 117 ? 12.679 5.527 -49.990 1.00 85.25 117 ARG A C 1
ATOM 907 O O . ARG A 1 117 ? 13.496 5.544 -50.908 1.00 85.25 117 ARG A O 1
ATOM 914 N N . THR A 1 118 ? 11.641 6.364 -49.952 1.00 89.94 118 THR A N 1
ATOM 915 C CA . THR A 1 118 ? 11.482 7.432 -50.952 1.00 89.94 118 THR A CA 1
ATOM 916 C C . THR A 1 118 ? 12.584 8.482 -50.840 1.00 89.94 118 THR A C 1
ATOM 918 O O . THR A 1 118 ? 13.163 8.849 -51.859 1.00 89.94 118 THR A O 1
ATOM 921 N N . GLN A 1 119 ? 12.955 8.878 -49.618 1.00 91.19 119 GLN A N 1
ATOM 922 C CA . GLN A 1 119 ? 14.043 9.827 -49.377 1.00 91.19 119 GLN A CA 1
ATOM 923 C C . GLN A 1 119 ? 15.401 9.285 -49.854 1.00 91.19 119 GLN A C 1
ATOM 925 O O . GLN A 1 119 ? 16.132 9.987 -50.550 1.00 91.19 119 GLN A O 1
ATOM 930 N N . GLU A 1 120 ? 15.719 8.027 -49.541 1.00 91.81 120 GLU A N 1
ATOM 931 C CA . GLU A 1 120 ? 16.945 7.364 -50.007 1.00 91.81 120 GLU A CA 1
ATOM 932 C C . GLU A 1 120 ? 16.997 7.275 -51.540 1.00 91.81 120 GLU A C 1
ATOM 934 O O . GLU A 1 120 ? 18.043 7.505 -52.151 1.00 91.81 120 GLU A O 1
ATOM 939 N N . ASN A 1 121 ? 15.868 6.981 -52.190 1.00 92.12 121 ASN A N 1
ATOM 940 C CA . ASN A 1 121 ? 15.801 6.919 -53.649 1.00 92.12 121 ASN A CA 1
ATOM 941 C C . ASN A 1 121 ? 16.007 8.303 -54.294 1.00 92.12 121 ASN A C 1
ATOM 943 O O . ASN A 1 121 ? 16.686 8.423 -55.317 1.00 92.12 121 ASN A O 1
ATOM 947 N N . ASP A 1 122 ? 15.474 9.364 -53.687 1.00 93.50 122 ASP A N 1
ATOM 948 C CA . ASP A 1 122 ? 15.697 10.740 -54.139 1.00 93.50 122 ASP A CA 1
ATOM 949 C C . ASP A 1 122 ? 17.163 11.167 -53.978 1.00 93.50 122 ASP A C 1
ATOM 951 O O . ASP A 1 122 ? 17.731 11.801 -54.875 1.00 93.50 122 ASP A O 1
ATOM 955 N N . GLU A 1 123 ? 17.816 10.758 -52.889 1.00 94.06 123 GLU A N 1
ATOM 956 C CA . GLU A 1 123 ? 19.241 11.003 -52.667 1.00 94.06 123 GLU A CA 1
ATOM 957 C C . GLU A 1 123 ? 20.119 10.245 -53.676 1.00 94.06 123 GLU A C 1
ATOM 959 O O . GLU A 1 123 ? 21.026 10.828 -54.278 1.00 94.06 123 GLU A O 1
ATOM 964 N N . LEU A 1 124 ? 19.801 8.979 -53.964 1.00 93.75 124 LEU A N 1
ATOM 965 C CA . LEU A 1 124 ? 20.474 8.209 -55.015 1.00 93.75 124 LEU A CA 1
ATOM 966 C C . LEU A 1 124 ? 20.314 8.862 -56.393 1.00 93.75 124 LEU A C 1
ATOM 968 O O . LEU A 1 124 ? 21.286 8.963 -57.150 1.00 93.75 124 LEU A O 1
ATOM 972 N N . ASN A 1 125 ? 19.119 9.360 -56.713 1.00 93.81 125 ASN A N 1
ATOM 973 C CA . ASN A 1 125 ? 18.863 10.082 -57.957 1.00 93.81 125 ASN A CA 1
ATOM 974 C C . ASN A 1 125 ? 19.649 11.396 -58.035 1.00 93.81 125 ASN A C 1
ATOM 976 O O . ASN A 1 125 ? 20.175 11.742 -59.099 1.00 93.81 125 ASN A O 1
ATOM 980 N N . ARG A 1 126 ? 19.775 12.122 -56.921 1.00 96.25 126 ARG A N 1
ATOM 981 C CA . ARG A 1 126 ? 20.612 13.323 -56.834 1.00 96.25 126 ARG A CA 1
ATOM 982 C C . ARG A 1 126 ? 22.084 12.992 -57.089 1.00 96.25 126 ARG A C 1
ATOM 984 O 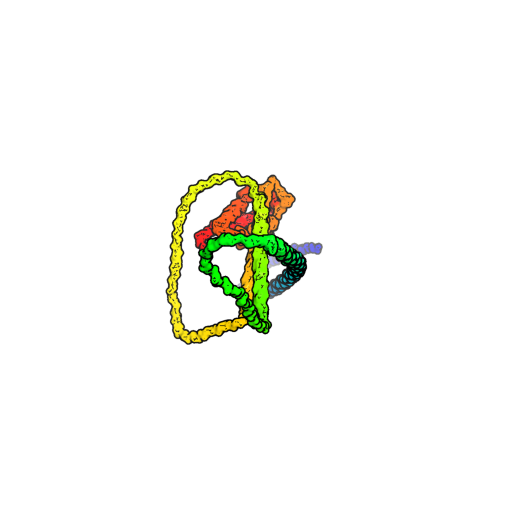O . ARG A 1 126 ? 22.696 13.612 -57.959 1.00 96.25 126 ARG A O 1
ATOM 991 N N . LEU A 1 127 ? 22.629 11.982 -56.411 1.00 94.69 127 LEU A N 1
ATOM 992 C CA . LEU A 1 127 ? 24.019 11.550 -56.589 1.00 94.69 127 LEU A CA 1
ATOM 993 C C . LEU A 1 127 ? 24.295 11.064 -58.017 1.00 94.69 127 LEU A C 1
ATOM 995 O O . LEU A 1 127 ? 25.368 11.319 -58.568 1.00 94.69 127 LEU A O 1
ATOM 999 N N . ALA A 1 128 ? 23.331 10.395 -58.654 1.00 94.19 128 ALA A N 1
ATOM 1000 C CA . ALA A 1 128 ? 23.443 9.987 -60.051 1.00 94.19 128 ALA A CA 1
ATOM 1001 C C . ALA A 1 128 ? 23.556 11.197 -60.998 1.00 94.19 128 ALA A C 1
ATOM 1003 O O . ALA A 1 128 ? 24.380 11.184 -61.917 1.00 94.19 128 ALA A O 1
ATOM 1004 N N . ARG A 1 129 ? 22.786 12.268 -60.754 1.00 95.94 129 ARG A N 1
ATOM 1005 C CA . ARG A 1 129 ? 22.881 13.523 -61.523 1.00 95.94 129 ARG A CA 1
ATOM 1006 C C . ARG A 1 129 ? 24.221 14.220 -61.306 1.00 95.94 129 ARG A C 1
ATOM 1008 O O . ARG A 1 129 ? 24.848 14.632 -62.278 1.00 95.94 129 ARG A O 1
ATOM 1015 N N . GLU A 1 130 ? 24.690 14.305 -60.065 1.00 95.50 130 GLU A N 1
ATOM 1016 C CA . GLU A 1 130 ? 25.993 14.902 -59.741 1.00 95.50 130 GLU A CA 1
ATOM 1017 C C . GLU A 1 130 ? 27.143 14.133 -60.414 1.00 95.50 130 GLU A C 1
ATOM 1019 O O . GLU A 1 130 ? 27.989 14.734 -61.079 1.00 95.50 130 GLU A O 1
ATOM 1024 N N . LYS A 1 131 ? 27.124 12.793 -60.367 1.00 94.81 131 LYS A N 1
ATOM 1025 C CA . LYS A 1 131 ? 28.092 11.953 -61.096 1.00 94.81 131 LYS A CA 1
ATOM 1026 C C . LYS A 1 131 ? 28.050 12.184 -62.606 1.00 94.81 131 LYS A C 1
ATOM 1028 O O . LYS A 1 131 ? 29.103 12.215 -63.243 1.00 94.81 131 LYS A O 1
ATOM 1033 N N . ALA A 1 132 ? 26.865 12.368 -63.189 1.00 94.12 132 ALA A N 1
ATOM 1034 C CA . ALA A 1 132 ? 26.730 12.664 -64.614 1.00 94.12 132 ALA A CA 1
ATOM 1035 C C . ALA A 1 132 ? 27.346 14.024 -64.988 1.00 94.12 132 ALA A C 1
ATOM 1037 O O . ALA A 1 132 ? 28.008 14.124 -66.023 1.00 94.12 132 ALA A O 1
ATOM 1038 N N . ILE A 1 133 ? 27.187 15.042 -64.133 1.00 94.81 133 ILE A N 1
ATOM 1039 C CA . ILE A 1 133 ? 27.806 16.364 -64.312 1.00 94.81 133 ILE A CA 1
ATOM 1040 C C . ILE A 1 133 ? 29.333 16.251 -64.254 1.00 94.81 133 ILE A C 1
ATOM 1042 O O . ILE A 1 133 ? 30.013 16.734 -65.158 1.00 94.81 133 ILE A O 1
ATOM 1046 N N . VAL A 1 134 ? 29.878 15.560 -63.248 1.00 94.19 134 VAL A N 1
ATOM 1047 C CA . VAL A 1 134 ? 31.332 15.357 -63.112 1.00 94.19 134 VAL A CA 1
ATOM 1048 C C . VAL A 1 134 ? 31.901 14.617 -64.325 1.00 94.19 134 VAL A C 1
ATOM 1050 O O . VAL A 1 134 ? 32.914 15.036 -64.886 1.00 94.19 134 VAL A O 1
ATOM 1053 N N . ALA A 1 135 ? 31.224 13.565 -64.791 1.00 94.12 135 ALA A N 1
ATOM 1054 C CA . ALA A 1 135 ? 31.641 12.828 -65.980 1.00 94.12 135 ALA A CA 1
ATOM 1055 C C . ALA A 1 135 ? 31.627 13.696 -67.254 1.00 94.12 135 ALA A C 1
ATOM 1057 O O . ALA A 1 135 ? 32.463 13.505 -68.140 1.00 94.12 135 ALA A O 1
ATOM 1058 N N . ASP A 1 136 ? 30.694 14.647 -67.372 1.00 96.31 136 ASP A N 1
ATOM 1059 C CA . ASP A 1 136 ? 30.679 15.607 -68.479 1.00 96.31 136 ASP A CA 1
ATOM 1060 C C . ASP A 1 136 ? 31.827 16.621 -68.375 1.00 96.31 136 ASP A C 1
ATOM 1062 O O . ASP A 1 136 ? 32.515 16.879 -69.364 1.00 96.31 136 ASP A O 1
ATOM 1066 N N . MET A 1 137 ? 32.103 17.135 -67.172 1.00 92.56 137 MET A N 1
ATOM 1067 C CA . MET A 1 137 ? 33.247 18.020 -66.926 1.00 92.56 137 MET A CA 1
ATOM 1068 C C . MET A 1 137 ? 34.574 17.338 -67.272 1.00 92.56 137 MET A C 1
ATOM 1070 O O . MET A 1 137 ? 35.411 17.934 -67.948 1.00 92.56 137 MET A O 1
ATOM 1074 N N . GLU A 1 138 ? 34.747 16.071 -66.894 1.00 96.00 138 GLU A N 1
ATOM 1075 C CA . GLU A 1 138 ? 35.945 15.296 -67.227 1.00 96.00 138 GLU A CA 1
ATOM 1076 C C . GLU A 1 138 ? 36.082 15.084 -68.745 1.00 96.00 138 GLU A C 1
ATOM 1078 O O . GLU A 1 138 ? 37.179 15.185 -69.302 1.00 96.00 138 GLU A O 1
ATOM 1083 N N . ARG A 1 139 ? 34.967 14.846 -69.450 1.00 96.69 139 ARG A N 1
ATOM 1084 C CA . ARG A 1 139 ? 34.955 14.768 -70.919 1.00 96.69 139 ARG A CA 1
ATOM 1085 C C . ARG A 1 139 ? 35.369 16.091 -71.564 1.00 96.69 139 ARG A C 1
ATOM 1087 O O . ARG A 1 139 ? 36.164 16.067 -72.504 1.00 96.69 139 ARG A O 1
ATOM 1094 N N . ARG A 1 140 ? 34.887 17.230 -71.053 1.00 94.94 140 ARG A N 1
ATOM 1095 C CA . ARG A 1 140 ? 35.277 18.568 -71.537 1.00 94.94 140 ARG A CA 1
ATOM 1096 C C . ARG A 1 140 ? 36.749 18.869 -71.267 1.00 94.94 140 ARG A C 1
ATOM 1098 O O . ARG A 1 140 ? 37.425 19.352 -72.169 1.00 94.94 140 ARG A O 1
ATOM 1105 N N . ALA A 1 141 ? 37.260 18.522 -70.086 1.00 93.69 141 ALA A N 1
ATOM 1106 C CA . ALA A 1 141 ? 38.675 18.677 -69.749 1.00 93.69 141 ALA A CA 1
ATOM 1107 C C . ALA A 1 141 ? 39.568 17.858 -70.696 1.00 93.69 141 ALA A C 1
ATOM 1109 O O . ALA A 1 141 ? 40.467 18.404 -71.329 1.00 93.69 141 ALA A O 1
ATOM 1110 N N . LYS A 1 142 ? 39.242 16.575 -70.914 1.00 96.06 142 LYS A N 1
ATOM 1111 C CA . LYS A 1 142 ? 39.966 15.720 -71.874 1.00 96.06 142 LYS A CA 1
ATOM 1112 C C . LYS A 1 142 ? 39.898 16.250 -73.307 1.00 96.06 142 LYS A C 1
ATOM 1114 O O . LYS A 1 142 ? 40.854 16.090 -74.063 1.00 96.06 142 LYS A O 1
ATOM 1119 N N . ALA A 1 143 ? 38.775 16.843 -73.714 1.00 94.81 143 ALA A N 1
ATOM 1120 C CA . ALA A 1 143 ? 38.651 17.471 -75.028 1.00 94.81 143 ALA A CA 1
ATOM 1121 C C . ALA A 1 143 ? 39.536 18.725 -75.143 1.00 94.81 143 ALA A C 1
ATOM 1123 O O . ALA A 1 143 ? 40.237 18.874 -76.143 1.00 94.81 143 ALA A O 1
ATOM 1124 N N . ALA A 1 144 ? 39.562 19.569 -74.108 1.00 94.62 144 ALA A N 1
ATOM 1125 C CA . ALA A 1 144 ? 40.428 20.743 -74.041 1.00 94.62 144 ALA A CA 1
ATOM 1126 C C . ALA A 1 144 ? 41.918 20.363 -74.071 1.00 94.62 144 ALA A C 1
ATOM 1128 O O . ALA A 1 144 ? 42.681 20.975 -74.813 1.00 94.62 144 ALA A O 1
ATOM 1129 N N . ASP A 1 145 ? 42.324 19.308 -73.359 1.00 94.62 145 ASP A N 1
ATOM 1130 C CA . ASP A 1 145 ? 43.705 18.807 -73.380 1.00 94.62 145 ASP A CA 1
ATOM 1131 C C . ASP A 1 145 ? 44.122 18.306 -74.766 1.00 94.62 145 ASP A C 1
ATOM 1133 O O . ASP A 1 145 ? 45.228 18.588 -75.235 1.00 94.62 145 ASP A O 1
ATOM 1137 N N . ARG A 1 146 ? 43.231 17.582 -75.458 1.00 96.88 146 ARG A N 1
ATOM 1138 C CA . ARG A 1 146 ? 43.474 17.134 -76.840 1.00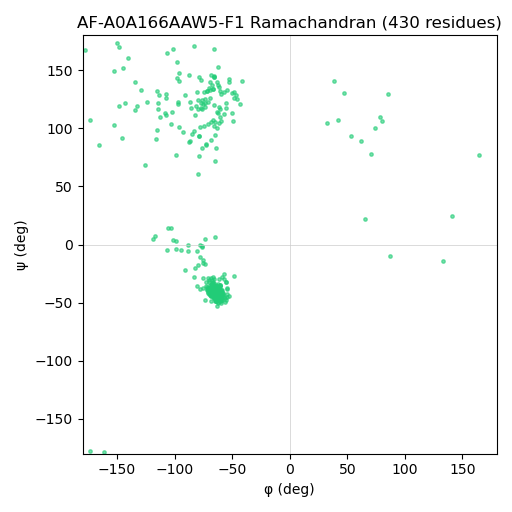 96.88 146 ARG A CA 1
ATOM 1139 C C . ARG A 1 146 ? 43.625 18.315 -77.792 1.00 96.88 146 ARG A C 1
ATOM 1141 O O . ARG A 1 146 ? 44.496 18.276 -78.660 1.00 96.88 146 ARG A O 1
ATOM 1148 N N . GLU A 1 147 ? 42.809 19.351 -77.625 1.00 96.38 147 GLU A N 1
ATOM 1149 C CA . GLU A 1 147 ? 42.892 20.566 -78.433 1.00 96.38 147 GLU A CA 1
ATOM 1150 C C . GLU A 1 147 ? 44.174 21.354 -78.138 1.00 96.38 147 GLU A C 1
ATOM 1152 O O . GLU A 1 147 ? 44.889 21.736 -79.063 1.00 96.38 147 GLU A O 1
ATOM 1157 N N . ALA A 1 148 ? 44.545 21.504 -76.865 1.00 94.25 148 ALA A N 1
ATOM 1158 C CA . ALA A 1 148 ? 45.808 22.117 -76.467 1.00 94.25 148 ALA A CA 1
ATOM 1159 C C . ALA A 1 148 ? 47.011 21.366 -77.061 1.00 94.25 148 ALA A C 1
ATOM 1161 O O . ALA A 1 148 ? 47.950 21.987 -77.561 1.00 94.25 148 ALA A O 1
ATOM 1162 N N . GLU A 1 149 ? 46.980 20.031 -77.073 1.00 96.62 149 GLU A N 1
ATOM 1163 C CA . GLU A 1 149 ? 48.038 19.230 -77.691 1.00 96.62 149 GLU A CA 1
ATOM 1164 C C . GLU A 1 149 ? 48.072 19.380 -79.219 1.00 96.62 149 GLU A C 1
ATOM 1166 O O . GLU A 1 149 ? 49.157 19.432 -79.807 1.00 96.62 149 GLU A O 1
ATOM 1171 N N . ARG A 1 150 ? 46.910 19.514 -79.872 1.00 96.25 150 ARG A N 1
ATOM 1172 C CA . ARG A 1 150 ? 46.818 19.840 -81.304 1.00 96.25 150 ARG A CA 1
ATOM 1173 C C . ARG A 1 150 ? 47.484 21.185 -81.598 1.00 96.25 150 ARG A C 1
ATOM 1175 O O . ARG A 1 150 ? 48.351 21.246 -82.469 1.00 96.25 150 ARG A O 1
ATOM 1182 N N . VAL A 1 151 ? 47.168 22.216 -80.812 1.00 95.00 151 VAL A N 1
ATOM 1183 C CA . VAL A 1 151 ? 47.770 23.556 -80.922 1.00 95.00 151 VAL A CA 1
ATOM 1184 C C . VAL A 1 151 ? 49.287 23.508 -80.697 1.00 95.00 151 VAL A C 1
ATOM 1186 O O . VAL A 1 151 ? 50.042 24.078 -81.486 1.00 95.00 151 VAL A O 1
ATOM 1189 N N . ARG A 1 152 ? 49.779 22.772 -79.686 1.00 94.00 152 ARG A N 1
ATOM 1190 C CA . ARG A 1 152 ? 51.230 22.596 -79.452 1.00 94.00 152 ARG A CA 1
ATOM 1191 C C . ARG A 1 152 ? 51.938 21.897 -80.611 1.00 94.00 152 ARG A C 1
ATOM 1193 O O . ARG A 1 152 ? 53.086 22.222 -80.917 1.00 94.00 152 ARG A O 1
ATOM 1200 N N . LYS A 1 153 ? 51.305 20.899 -81.235 1.00 93.69 153 LYS A N 1
ATOM 1201 C CA . LYS A 1 153 ? 51.858 20.221 -82.419 1.00 93.69 153 LYS A CA 1
ATOM 1202 C C . LYS A 1 153 ? 51.913 21.157 -83.624 1.00 93.69 153 LYS A C 1
ATOM 1204 O O . LYS A 1 153 ? 52.931 21.188 -84.308 1.00 93.69 153 LYS A O 1
ATOM 1209 N N . GLU A 1 154 ? 50.873 21.954 -83.848 1.00 91.75 154 GLU A N 1
ATOM 1210 C CA . GLU A 1 154 ? 50.855 22.939 -84.932 1.00 91.75 154 GLU A CA 1
ATOM 1211 C C . GLU A 1 154 ? 51.925 24.028 -84.739 1.00 91.75 154 GLU A C 1
ATOM 1213 O O . GLU A 1 154 ? 52.649 24.357 -85.681 1.00 91.75 154 GLU A O 1
ATOM 1218 N N . ALA A 1 155 ? 52.099 24.524 -83.508 1.00 88.12 155 ALA A N 1
ATOM 1219 C CA . ALA A 1 155 ? 53.163 25.467 -83.164 1.00 88.12 155 ALA A CA 1
ATOM 1220 C C . ALA A 1 155 ? 54.563 24.879 -83.425 1.00 88.12 155 ALA A C 1
ATOM 1222 O O . ALA A 1 155 ? 55.380 25.518 -84.089 1.00 88.12 155 ALA A O 1
ATOM 1223 N N . ARG A 1 156 ? 54.814 23.627 -83.002 1.00 88.31 156 ARG A N 1
ATOM 1224 C CA . ARG A 1 156 ? 56.073 22.913 -83.297 1.00 88.31 156 ARG A CA 1
ATOM 1225 C C . ARG A 1 156 ? 56.335 22.794 -84.801 1.00 88.31 156 ARG A C 1
ATOM 1227 O O . ARG A 1 156 ? 57.463 23.012 -85.235 1.00 88.31 156 ARG A O 1
ATOM 1234 N N . ASN A 1 157 ? 55.308 22.498 -85.597 1.00 84.50 157 ASN A N 1
ATOM 1235 C CA . ASN A 1 157 ? 55.443 22.420 -87.052 1.00 84.50 157 ASN A CA 1
ATOM 1236 C C . ASN A 1 157 ? 55.757 23.788 -87.686 1.00 84.50 157 ASN A C 1
ATOM 1238 O O . ASN A 1 157 ? 56.570 23.851 -88.609 1.00 84.50 157 ASN A O 1
ATOM 1242 N N . ARG A 1 158 ? 55.184 24.894 -87.181 1.00 78.75 158 ARG A N 1
ATOM 1243 C CA . ARG A 1 158 ? 55.540 26.252 -87.643 1.00 78.75 158 ARG A CA 1
ATOM 1244 C C . ARG A 1 158 ? 56.985 26.626 -87.323 1.00 78.75 158 ARG A C 1
ATOM 1246 O O . ARG A 1 158 ? 57.657 27.195 -88.182 1.00 78.75 158 ARG A O 1
ATOM 1253 N N . ASP A 1 159 ? 57.470 26.300 -86.128 1.00 74.44 159 ASP A N 1
ATOM 1254 C CA . ASP A 1 159 ? 58.853 26.597 -85.736 1.00 74.44 159 ASP A CA 1
ATOM 1255 C C . ASP A 1 159 ? 59.872 25.774 -86.533 1.00 74.44 159 ASP A C 1
ATOM 1257 O O . ASP A 1 159 ? 60.927 26.291 -86.910 1.00 74.44 159 ASP A O 1
ATOM 1261 N N . PHE A 1 160 ? 59.539 24.525 -86.879 1.00 67.25 160 PHE A N 1
ATOM 1262 C CA . PHE A 1 160 ? 60.339 23.730 -87.814 1.00 67.25 160 PHE A CA 1
ATOM 1263 C C . PHE A 1 160 ? 60.407 24.372 -89.204 1.00 67.25 160 PHE A C 1
ATOM 1265 O O . PHE A 1 160 ? 61.488 24.436 -89.785 1.00 67.25 160 PHE A O 1
ATOM 1272 N N . GLY A 1 161 ? 59.302 24.938 -89.700 1.00 61.41 161 GLY A N 1
ATOM 1273 C CA . GLY A 1 161 ? 59.289 25.696 -90.955 1.00 61.41 161 GLY A CA 1
ATOM 1274 C C . GLY A 1 161 ? 60.195 26.936 -90.944 1.00 61.41 161 GLY A C 1
ATOM 1275 O O . GLY A 1 161 ? 60.750 27.294 -91.979 1.00 61.41 161 GLY A O 1
ATOM 1276 N N . ARG A 1 162 ? 60.417 27.565 -89.779 1.00 57.47 162 ARG A N 1
ATOM 1277 C CA . ARG A 1 162 ? 61.322 28.725 -89.645 1.00 57.47 162 ARG A CA 1
ATOM 1278 C C . ARG A 1 162 ? 62.804 28.360 -89.504 1.00 57.47 162 ARG A C 1
ATOM 1280 O O . ARG A 1 162 ? 63.642 29.210 -89.784 1.00 57.47 162 ARG A O 1
ATOM 1287 N N . ARG A 1 163 ? 63.159 27.132 -89.104 1.00 52.28 163 ARG A N 1
ATOM 1288 C CA . ARG A 1 163 ? 64.570 26.710 -88.935 1.00 52.28 163 ARG A CA 1
ATOM 1289 C C . ARG A 1 163 ? 65.239 26.141 -90.186 1.00 52.28 163 ARG A C 1
ATOM 1291 O O . ARG A 1 163 ? 66.444 25.918 -90.155 1.00 52.28 163 ARG A O 1
ATOM 1298 N N . VAL A 1 164 ? 64.517 25.954 -91.292 1.00 53.69 164 VAL A N 1
ATOM 1299 C CA . VAL A 1 164 ? 65.113 25.471 -92.558 1.00 53.69 164 VAL A CA 1
ATOM 1300 C C . VAL A 1 164 ? 65.910 26.567 -93.292 1.00 53.69 164 VAL A C 1
ATOM 1302 O O . VAL A 1 164 ? 66.573 26.293 -94.286 1.00 53.69 164 VAL A O 1
ATOM 1305 N N . VAL A 1 165 ? 65.959 27.795 -92.765 1.00 52.84 165 VAL A N 1
ATOM 1306 C CA . VAL A 1 165 ? 66.877 28.838 -93.249 1.00 52.84 165 VAL A CA 1
ATOM 1307 C C . VAL A 1 165 ? 67.716 29.379 -92.091 1.00 52.84 165 VAL A C 1
ATOM 1309 O O . VAL A 1 165 ? 67.564 30.517 -91.661 1.00 52.84 165 VAL A O 1
ATOM 1312 N N . ALA A 1 166 ? 68.609 28.551 -91.556 1.00 48.31 166 ALA A N 1
ATOM 1313 C CA . ALA A 1 166 ? 69.727 29.024 -90.744 1.00 48.31 166 ALA A CA 1
ATOM 1314 C C . ALA A 1 166 ? 70.972 28.166 -91.041 1.00 48.31 166 ALA A C 1
ATOM 1316 O O . ALA A 1 166 ? 70.905 26.943 -90.894 1.00 48.31 166 ALA A O 1
ATOM 1317 N N . PRO A 1 167 ? 72.098 28.762 -91.483 1.00 43.47 167 PRO A N 1
ATOM 1318 C CA . PRO A 1 167 ? 73.293 28.013 -91.846 1.00 43.47 167 PRO A CA 1
ATOM 1319 C C . PRO A 1 167 ? 73.976 27.380 -90.632 1.00 43.47 167 PRO A C 1
ATOM 1321 O O . PRO A 1 167 ? 74.126 27.991 -89.575 1.00 43.47 167 PRO A O 1
ATOM 1324 N N . LEU A 1 168 ? 74.439 26.154 -90.859 1.00 42.91 168 LEU A N 1
ATOM 1325 C CA . LEU A 1 168 ? 75.286 25.332 -90.005 1.00 42.91 168 LEU A CA 1
ATOM 1326 C C . LEU A 1 168 ? 76.475 26.109 -89.410 1.00 42.91 168 LEU A C 1
ATOM 1328 O O . LEU A 1 168 ? 77.330 26.607 -90.143 1.00 42.91 168 LEU A O 1
ATOM 1332 N N . ARG A 1 169 ? 76.609 26.088 -88.079 1.00 38.88 169 ARG A N 1
ATOM 1333 C CA . ARG A 1 169 ? 77.917 26.143 -87.415 1.00 38.88 169 ARG A CA 1
ATOM 1334 C C . ARG A 1 169 ? 77.998 25.103 -86.305 1.00 38.88 169 ARG A C 1
ATOM 1336 O O . ARG A 1 169 ? 77.028 24.796 -85.624 1.00 38.88 169 ARG A O 1
ATOM 1343 N N . SER A 1 170 ? 79.178 24.518 -86.254 1.00 41.78 170 SER A N 1
ATOM 1344 C CA . SER A 1 170 ? 79.531 23.187 -85.790 1.00 41.78 170 SER A CA 1
ATOM 1345 C C . SER A 1 170 ? 80.135 23.160 -84.383 1.00 41.78 170 SER A C 1
ATOM 1347 O O . SER A 1 170 ? 80.658 24.176 -83.937 1.00 41.78 170 SER A O 1
ATOM 1349 N N . LEU A 1 171 ? 80.241 21.930 -83.850 1.00 38.19 171 LEU A N 1
ATOM 1350 C CA . LEU A 1 171 ? 81.134 21.439 -82.775 1.00 38.19 171 LEU A CA 1
ATOM 1351 C C . LEU A 1 171 ? 80.604 21.661 -81.343 1.00 38.19 171 LEU A C 1
ATOM 1353 O O . LEU A 1 171 ? 80.236 22.768 -80.989 1.00 38.19 171 LEU A O 1
ATOM 1357 N N . GLY A 1 172 ? 80.553 20.669 -80.450 1.00 36.03 172 GLY A N 1
ATOM 1358 C CA . GLY A 1 172 ? 80.938 19.257 -80.509 1.00 36.03 172 GLY A CA 1
ATOM 1359 C C . GLY A 1 172 ? 80.616 18.547 -79.178 1.00 36.03 172 GLY A C 1
ATOM 1360 O O . GLY A 1 172 ? 80.328 19.224 -78.199 1.00 36.03 172 GLY A O 1
ATOM 1361 N N . THR A 1 173 ? 80.672 17.201 -79.197 1.00 40.53 173 THR A N 1
ATOM 1362 C CA . THR A 1 173 ? 81.173 16.271 -78.139 1.00 40.53 173 THR A CA 1
ATOM 1363 C C . THR A 1 173 ? 80.715 16.484 -76.677 1.00 40.53 173 THR A C 1
ATOM 1365 O O . THR A 1 173 ? 80.920 17.550 -76.128 1.00 40.53 173 THR A O 1
ATOM 1368 N N . GLN A 1 174 ? 80.222 15.520 -75.886 1.00 41.41 174 GLN A N 1
ATOM 1369 C CA . GLN A 1 174 ? 80.330 14.049 -75.848 1.00 41.41 174 GLN A CA 1
ATOM 1370 C C . GLN A 1 174 ? 79.358 13.487 -74.743 1.00 41.41 174 GLN A C 1
ATOM 1372 O O . GLN A 1 174 ? 78.621 14.282 -74.160 1.00 41.41 174 GLN A O 1
ATOM 1377 N N . PRO A 1 175 ? 79.290 12.157 -74.468 1.00 51.09 175 PRO A N 1
ATOM 1378 C CA . PRO A 1 175 ? 78.100 11.448 -73.961 1.00 51.09 175 PRO A CA 1
ATOM 1379 C C . PRO A 1 175 ? 78.149 11.026 -72.474 1.00 51.09 175 PRO A C 1
ATOM 1381 O O . PRO A 1 175 ? 79.223 10.917 -71.893 1.00 51.09 175 PRO A O 1
ATOM 1384 N N . ALA A 1 176 ? 76.993 10.661 -71.897 1.00 35.75 176 ALA A N 1
ATOM 1385 C CA . ALA A 1 176 ? 76.915 9.811 -70.700 1.00 35.75 176 ALA A CA 1
ATOM 1386 C C . ALA A 1 176 ? 75.591 9.006 -70.632 1.00 35.75 176 ALA A C 1
ATOM 1388 O O . ALA A 1 176 ? 74.520 9.538 -70.363 1.00 35.75 176 ALA A O 1
ATOM 1389 N N . THR A 1 177 ? 75.703 7.721 -70.976 1.00 35.69 177 THR A N 1
ATOM 1390 C CA . THR A 1 177 ? 75.272 6.526 -70.216 1.00 35.69 177 THR A CA 1
ATOM 1391 C C . THR A 1 177 ? 73.909 6.518 -69.474 1.00 35.69 177 THR A C 1
ATOM 1393 O O . THR A 1 177 ? 73.759 7.072 -68.392 1.00 35.69 177 THR A O 1
ATOM 1396 N N . TYR A 1 178 ? 72.953 5.760 -70.037 1.00 42.31 178 TYR A N 1
ATOM 1397 C CA . TYR A 1 178 ? 71.826 5.041 -69.382 1.00 42.31 178 TYR A CA 1
ATOM 1398 C C . TYR A 1 178 ? 72.362 3.897 -68.471 1.00 42.31 178 TYR A C 1
ATOM 1400 O O . TYR A 1 178 ? 73.526 3.556 -68.676 1.00 42.31 178 TYR A O 1
ATOM 1408 N N . PRO A 1 179 ? 71.609 3.212 -67.560 1.00 51.75 179 PRO A N 1
ATOM 1409 C CA . PRO A 1 179 ? 70.210 2.769 -67.739 1.00 51.75 179 PRO A CA 1
ATOM 1410 C C . PRO A 1 179 ? 69.330 2.665 -66.464 1.00 51.75 179 PRO A C 1
ATOM 1412 O O . PRO A 1 179 ? 69.810 2.747 -65.339 1.00 51.75 179 PRO A O 1
ATOM 1415 N N . GLY A 1 180 ? 68.023 2.404 -66.627 1.00 34.31 180 GLY A N 1
ATOM 1416 C CA . GLY A 1 180 ? 67.184 1.977 -65.497 1.00 34.31 180 GLY A CA 1
ATOM 1417 C C . GLY A 1 180 ? 65.670 2.067 -65.698 1.00 34.31 180 GLY A C 1
ATOM 1418 O O . GLY A 1 180 ? 65.014 2.956 -65.175 1.00 34.31 180 GLY A O 1
ATOM 1419 N N . THR A 1 181 ? 65.095 1.125 -66.434 1.00 45.94 181 THR A N 1
ATOM 1420 C CA . THR A 1 181 ? 63.680 0.689 -66.362 1.00 45.94 181 THR A CA 1
ATOM 1421 C C . THR A 1 181 ? 63.690 -0.777 -66.830 1.00 45.94 181 THR A C 1
ATOM 1423 O O . THR A 1 181 ? 64.567 -1.089 -67.640 1.00 45.94 181 THR A O 1
ATOM 1426 N N . PRO A 1 182 ? 62.812 -1.702 -66.376 1.00 49.03 182 PRO A N 1
ATOM 1427 C CA . PRO A 1 182 ? 61.358 -1.501 -66.304 1.00 49.03 182 PRO A CA 1
ATOM 1428 C C . PRO A 1 182 ? 60.624 -2.234 -65.150 1.00 49.03 182 PRO A C 1
ATOM 1430 O O . PRO A 1 182 ? 61.150 -3.138 -64.512 1.00 49.03 182 PRO A O 1
ATOM 1433 N N . GLY A 1 183 ? 59.348 -1.904 -64.933 1.00 35.56 183 GLY A N 1
ATOM 1434 C CA . GLY A 1 183 ? 58.470 -2.675 -64.046 1.00 35.56 183 GLY A CA 1
ATOM 1435 C C . GLY A 1 183 ? 56.999 -2.312 -64.224 1.00 35.56 183 GLY A C 1
ATOM 1436 O O . GLY A 1 183 ? 56.476 -1.464 -63.514 1.00 35.56 183 GLY A O 1
ATOM 1437 N N . VAL A 1 184 ? 56.341 -2.946 -65.196 1.00 45.22 184 VAL A N 1
ATOM 1438 C CA . VAL A 1 184 ? 54.891 -2.884 -65.445 1.00 45.22 184 VAL A CA 1
ATOM 1439 C C . VAL A 1 184 ? 54.301 -4.265 -65.162 1.00 45.22 184 VAL A C 1
ATOM 1441 O O . VAL A 1 184 ? 54.776 -5.225 -65.762 1.00 45.22 184 VAL A O 1
ATOM 1444 N N . GLN A 1 185 ? 53.247 -4.354 -64.338 1.00 37.94 185 GLN A N 1
ATOM 1445 C CA . GLN A 1 185 ? 52.164 -5.368 -64.372 1.00 37.94 185 GLN A CA 1
ATOM 1446 C C . GLN A 1 185 ? 51.088 -4.975 -63.329 1.00 37.94 185 GLN A C 1
ATOM 1448 O O . GLN A 1 185 ? 51.402 -4.797 -62.163 1.00 37.94 185 GLN A O 1
ATOM 1453 N N . ARG A 1 186 ? 49.906 -4.487 -63.740 1.00 36.19 186 ARG A N 1
ATOM 1454 C CA . ARG A 1 186 ? 48.645 -5.192 -64.095 1.00 36.19 186 ARG A CA 1
ATOM 1455 C C . ARG A 1 186 ? 47.837 -5.757 -62.901 1.00 36.19 186 ARG A C 1
ATOM 1457 O O . ARG A 1 186 ? 48.123 -6.838 -62.422 1.00 36.19 186 ARG A O 1
ATOM 1464 N N . LEU A 1 187 ? 46.795 -4.988 -62.550 1.00 40.03 187 LEU A N 1
ATOM 1465 C CA . LEU A 1 187 ? 45.387 -5.286 -62.191 1.00 40.03 187 LEU A CA 1
ATOM 1466 C C . LEU A 1 187 ? 44.976 -6.528 -61.348 1.00 40.03 187 LEU A C 1
ATOM 1468 O O . LEU A 1 187 ? 45.416 -7.639 -61.628 1.00 40.03 187 LEU A O 1
ATOM 1472 N N . PRO A 1 188 ? 43.988 -6.363 -60.434 1.00 39.97 188 PRO A N 1
ATOM 1473 C CA . PRO A 1 188 ? 43.366 -7.432 -59.653 1.00 39.97 188 PRO A CA 1
ATOM 1474 C C . PRO A 1 188 ? 42.184 -8.087 -60.393 1.00 39.97 188 PRO A C 1
ATOM 1476 O O . PRO A 1 188 ? 41.414 -7.419 -61.086 1.00 39.97 188 PRO A O 1
ATOM 1479 N N . THR A 1 189 ? 41.989 -9.393 -60.202 1.00 38.00 189 THR A N 1
ATOM 1480 C CA . THR A 1 189 ? 40.831 -10.136 -60.726 1.00 38.00 189 THR A CA 1
ATOM 1481 C C . THR A 1 189 ? 40.129 -10.959 -59.650 1.00 38.00 189 THR A C 1
ATOM 1483 O O . THR A 1 189 ? 40.767 -11.788 -59.014 1.00 38.00 189 THR A O 1
ATOM 1486 N N . ARG A 1 190 ? 38.793 -10.811 -59.651 1.00 35.16 190 ARG A N 1
ATOM 1487 C CA . ARG A 1 190 ? 37.713 -11.744 -59.254 1.00 35.16 190 ARG A CA 1
ATOM 1488 C C . ARG A 1 190 ? 37.426 -11.907 -57.756 1.00 35.16 190 ARG A C 1
ATOM 1490 O O . ARG A 1 190 ? 38.279 -12.354 -57.011 1.00 35.16 190 ARG A O 1
ATOM 1497 N N . LEU A 1 191 ? 36.288 -11.404 -57.270 1.00 38.47 191 LEU A N 1
ATOM 1498 C CA . LEU A 1 191 ? 34.876 -11.843 -57.397 1.00 38.47 191 LEU A CA 1
ATOM 1499 C C . LEU A 1 191 ? 34.499 -12.987 -56.446 1.00 38.47 191 LEU A C 1
ATOM 1501 O O . LEU A 1 191 ? 34.805 -14.151 -56.703 1.00 38.47 191 LEU A O 1
ATOM 1505 N N . ASP A 1 192 ? 33.732 -12.589 -55.433 1.00 35.22 192 ASP A N 1
ATOM 1506 C CA . ASP A 1 192 ? 32.785 -13.373 -54.649 1.00 35.22 192 ASP A CA 1
ATOM 1507 C C . ASP A 1 192 ? 31.943 -14.335 -55.490 1.00 35.22 192 ASP A C 1
ATOM 1509 O O . ASP A 1 192 ? 31.418 -13.969 -56.548 1.00 35.22 192 ASP A O 1
ATOM 1513 N N . ARG A 1 193 ? 31.714 -15.532 -54.940 1.00 36.06 193 ARG A N 1
ATOM 1514 C CA . ARG A 1 193 ? 30.474 -16.294 -55.129 1.00 36.06 193 ARG A CA 1
ATOM 1515 C C . ARG A 1 193 ? 30.144 -17.067 -53.857 1.00 36.06 193 ARG A C 1
ATOM 1517 O O . ARG A 1 193 ? 30.534 -18.222 -53.703 1.00 36.06 193 ARG A O 1
ATOM 1524 N N . ASP A 1 194 ? 29.362 -16.424 -53.001 1.00 34.16 194 ASP A N 1
ATOM 1525 C CA . ASP A 1 194 ? 28.554 -17.089 -51.989 1.00 34.16 194 ASP A CA 1
ATOM 1526 C C . ASP A 1 194 ? 27.448 -17.924 -52.649 1.00 34.16 194 ASP A C 1
ATOM 1528 O O . ASP A 1 194 ? 26.739 -17.477 -53.555 1.00 3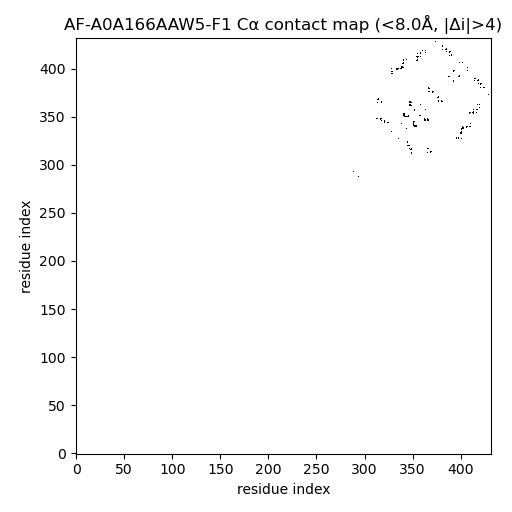4.16 194 ASP A O 1
ATOM 1532 N N . ILE A 1 195 ? 27.298 -19.162 -52.179 1.00 37.72 195 ILE A N 1
ATOM 1533 C CA . ILE A 1 195 ? 26.228 -20.088 -52.555 1.00 37.72 195 ILE A CA 1
ATOM 1534 C C . ILE A 1 195 ? 25.274 -20.193 -51.357 1.00 37.72 195 ILE A C 1
ATOM 1536 O O . ILE A 1 195 ? 25.651 -20.805 -50.355 1.00 37.72 195 ILE A O 1
ATOM 1540 N N . PRO A 1 196 ? 24.028 -19.689 -51.420 1.00 39.09 196 PRO A N 1
ATOM 1541 C CA . PRO A 1 196 ? 23.059 -19.958 -50.369 1.00 39.09 196 PRO A CA 1
ATOM 1542 C C . PRO A 1 196 ? 22.453 -21.354 -50.568 1.00 39.09 196 PRO A C 1
ATOM 1544 O O . PRO A 1 196 ? 21.776 -21.640 -51.561 1.00 39.09 196 PRO A O 1
ATOM 1547 N N . ARG A 1 197 ? 22.695 -22.248 -49.603 1.00 35.44 197 ARG A N 1
ATOM 1548 C CA . ARG A 1 197 ? 22.001 -23.538 -49.511 1.00 35.44 197 ARG A CA 1
ATOM 1549 C C . ARG A 1 197 ? 20.551 -23.326 -49.066 1.00 35.44 197 ARG A C 1
ATOM 1551 O O . ARG A 1 197 ? 20.260 -22.612 -48.113 1.00 35.44 197 ARG A O 1
ATOM 1558 N N . ARG A 1 198 ? 19.662 -23.991 -49.805 1.00 31.44 198 ARG A N 1
ATOM 1559 C CA . ARG A 1 198 ? 18.204 -24.061 -49.655 1.00 31.44 198 ARG A CA 1
ATOM 1560 C C . ARG A 1 198 ? 17.771 -24.414 -48.225 1.00 31.44 198 ARG A C 1
ATOM 1562 O O . ARG A 1 198 ? 18.197 -25.435 -47.694 1.00 31.44 198 ARG A O 1
ATOM 1569 N N . ARG A 1 199 ? 16.843 -23.627 -47.671 1.00 34.00 199 ARG A N 1
ATOM 1570 C CA . ARG A 1 199 ? 15.982 -24.012 -46.542 1.00 34.00 199 ARG A CA 1
ATOM 1571 C C . ARG A 1 199 ? 14.831 -24.876 -47.063 1.00 34.00 199 ARG A C 1
ATOM 1573 O O . ARG A 1 199 ? 14.095 -24.449 -47.949 1.00 34.00 199 ARG A O 1
ATOM 1580 N N . THR A 1 200 ? 14.672 -26.073 -46.514 1.00 36.47 200 THR A N 1
ATOM 1581 C CA . THR A 1 200 ? 13.432 -26.852 -46.600 1.00 36.47 200 THR A CA 1
ATOM 1582 C C . THR A 1 200 ? 12.518 -26.432 -45.456 1.00 36.47 200 THR A C 1
ATOM 1584 O O . THR A 1 200 ? 12.911 -26.510 -44.295 1.00 36.47 200 THR A O 1
ATOM 1587 N N . PHE A 1 201 ? 11.314 -25.978 -45.793 1.00 33.81 201 PHE A N 1
ATOM 1588 C CA . PHE A 1 201 ? 10.240 -25.718 -44.842 1.00 33.81 201 PHE A CA 1
ATOM 1589 C C . PHE A 1 201 ? 9.657 -27.050 -44.361 1.00 33.81 201 PHE A C 1
ATOM 1591 O O . PHE A 1 201 ? 9.103 -27.809 -45.153 1.00 33.81 201 PHE A O 1
ATOM 1598 N N . SER A 1 202 ? 9.760 -27.319 -43.063 1.00 39.69 202 SER A N 1
ATOM 1599 C CA . SER A 1 202 ? 8.864 -28.234 -42.359 1.00 39.69 202 SER A CA 1
ATOM 1600 C C . SER A 1 202 ? 7.944 -27.393 -41.480 1.00 39.69 202 SER A C 1
ATOM 1602 O O . SER A 1 202 ? 8.431 -26.585 -40.691 1.00 39.69 202 SER A O 1
ATOM 1604 N N . ASN A 1 203 ? 6.633 -27.583 -41.639 1.00 47.91 203 ASN A N 1
ATOM 1605 C CA . ASN A 1 203 ? 5.556 -26.960 -40.865 1.00 47.91 203 ASN A CA 1
ATOM 1606 C C . ASN A 1 203 ? 5.597 -27.398 -39.389 1.00 47.91 203 ASN A C 1
ATOM 1608 O O . ASN A 1 203 ? 4.766 -28.184 -38.940 1.00 47.91 203 ASN A O 1
ATOM 1612 N N . GLY A 1 204 ? 6.584 -26.910 -38.644 1.00 41.41 204 GLY A N 1
ATOM 1613 C CA . GLY A 1 204 ? 6.592 -26.906 -37.188 1.00 41.41 204 GLY A CA 1
ATOM 1614 C C . GLY A 1 204 ? 6.098 -25.552 -36.697 1.00 41.41 204 GLY A C 1
ATOM 1615 O O . GLY A 1 204 ? 6.411 -24.529 -37.304 1.00 41.41 204 GLY A O 1
ATOM 1616 N N . LEU A 1 205 ? 5.306 -25.555 -35.625 1.00 53.59 205 LEU A N 1
ATOM 1617 C CA . LEU A 1 205 ? 4.902 -24.357 -34.894 1.00 53.59 205 LEU A CA 1
ATOM 1618 C C . LEU A 1 205 ? 6.125 -23.438 -34.728 1.00 53.59 205 LEU A C 1
ATOM 1620 O O . LEU A 1 205 ? 7.155 -23.876 -34.222 1.00 53.59 205 LEU A O 1
ATOM 1624 N N . ASP A 1 206 ? 6.025 -22.217 -35.246 1.00 65.75 206 ASP A N 1
ATOM 1625 C CA . ASP A 1 206 ? 7.149 -21.306 -35.462 1.00 65.75 206 ASP A CA 1
ATOM 1626 C C . ASP A 1 206 ? 7.773 -20.910 -34.112 1.00 65.75 206 ASP A C 1
ATOM 1628 O O . ASP A 1 206 ? 7.288 -20.020 -33.412 1.00 65.75 206 ASP A O 1
ATOM 1632 N N . ILE A 1 207 ? 8.813 -21.645 -33.707 1.00 56.47 207 ILE A N 1
ATOM 1633 C CA . ILE A 1 207 ? 9.524 -21.475 -32.430 1.00 56.47 207 ILE A CA 1
ATOM 1634 C C . ILE A 1 207 ? 10.012 -20.031 -32.290 1.00 56.47 207 ILE A C 1
ATOM 1636 O O . ILE A 1 207 ? 10.022 -19.489 -31.184 1.00 56.47 207 ILE A O 1
ATOM 1640 N N . ASP A 1 208 ? 10.351 -19.387 -33.405 1.00 62.97 208 ASP A N 1
ATOM 1641 C CA . ASP A 1 208 ? 10.793 -18.000 -33.424 1.00 62.97 208 ASP A CA 1
ATOM 1642 C C . ASP A 1 208 ? 9.640 -17.040 -33.102 1.00 62.97 208 ASP A C 1
ATOM 1644 O O . ASP A 1 208 ? 9.856 -16.054 -32.402 1.00 62.97 208 ASP A O 1
ATOM 1648 N N . LYS A 1 209 ? 8.393 -17.367 -33.471 1.00 60.56 209 LYS A N 1
ATOM 1649 C CA . LYS A 1 209 ? 7.206 -16.609 -33.033 1.00 60.56 209 LYS A CA 1
ATOM 1650 C C . LYS A 1 209 ? 6.892 -16.815 -31.558 1.00 60.56 209 LYS A C 1
ATOM 1652 O O . LYS A 1 209 ? 6.560 -15.850 -30.882 1.00 60.56 209 LYS A O 1
ATOM 1657 N N . ALA A 1 210 ? 7.013 -18.035 -31.034 1.00 55.75 210 ALA A N 1
ATOM 1658 C CA . ALA A 1 210 ? 6.803 -18.280 -29.603 1.00 55.75 210 ALA A CA 1
ATOM 1659 C C . ALA A 1 210 ? 7.867 -17.571 -28.743 1.00 55.75 210 ALA A C 1
ATOM 1661 O O . ALA A 1 210 ? 7.536 -16.960 -27.727 1.00 55.75 210 ALA A O 1
ATOM 1662 N N . LYS A 1 211 ? 9.132 -17.580 -29.186 1.00 64.75 211 LYS A N 1
ATOM 1663 C CA . LYS A 1 211 ? 10.214 -16.794 -28.574 1.00 64.75 211 LYS A CA 1
ATOM 1664 C C . LYS A 1 211 ? 9.971 -15.293 -28.694 1.00 64.75 211 LYS A C 1
ATOM 1666 O O . LYS A 1 211 ? 10.204 -14.581 -27.725 1.00 64.75 211 LYS A O 1
ATOM 1671 N N . ALA A 1 212 ? 9.469 -14.823 -29.838 1.00 68.44 212 ALA A N 1
ATOM 1672 C CA . ALA A 1 212 ? 9.115 -13.420 -30.020 1.00 68.44 212 ALA A CA 1
ATOM 1673 C C . ALA A 1 212 ? 8.008 -12.992 -29.048 1.00 68.44 212 ALA A C 1
ATOM 1675 O O . ALA A 1 212 ? 8.175 -11.996 -28.362 1.00 68.44 212 ALA A O 1
ATOM 1676 N N . VAL A 1 213 ? 6.934 -13.778 -28.902 1.00 65.94 213 VAL A N 1
ATOM 1677 C CA . VAL A 1 213 ? 5.862 -13.495 -27.930 1.00 65.94 213 VAL A CA 1
ATOM 1678 C C . VAL A 1 213 ? 6.404 -13.480 -26.497 1.00 65.94 213 VAL A C 1
ATOM 1680 O O . VAL A 1 213 ? 6.069 -12.580 -25.730 1.00 65.94 213 VAL A O 1
ATOM 1683 N N . PHE A 1 214 ? 7.278 -14.424 -26.137 1.00 66.81 214 PHE A N 1
ATOM 1684 C CA . PHE A 1 214 ? 7.897 -14.463 -24.811 1.00 66.81 214 PHE A CA 1
ATOM 1685 C C . PHE A 1 214 ? 8.778 -13.234 -24.531 1.00 66.81 214 PHE A C 1
ATOM 1687 O O . PHE A 1 214 ? 8.652 -12.619 -23.471 1.00 66.81 214 PHE A O 1
ATOM 1694 N N . GLU A 1 215 ? 9.629 -12.830 -25.480 1.00 79.56 215 GLU A N 1
ATOM 1695 C CA . GLU A 1 215 ? 10.443 -11.615 -25.344 1.00 79.56 215 GLU A CA 1
ATOM 1696 C C . GLU A 1 215 ? 9.583 -10.342 -25.341 1.00 79.56 215 GLU A C 1
ATOM 1698 O O . GLU A 1 215 ? 9.862 -9.427 -24.570 1.00 79.56 215 GLU A O 1
ATOM 1703 N N . THR A 1 216 ? 8.477 -10.294 -26.091 1.00 76.31 216 THR A N 1
ATOM 1704 C CA . THR A 1 216 ? 7.514 -9.184 -26.011 1.00 76.31 216 THR A CA 1
ATOM 1705 C C . THR A 1 216 ? 6.887 -9.092 -24.619 1.00 76.31 216 THR A C 1
ATOM 1707 O O . THR A 1 216 ? 6.881 -8.014 -24.029 1.00 76.31 216 THR A O 1
ATOM 1710 N N . CYS A 1 217 ? 6.427 -10.205 -24.036 1.00 60.28 217 CYS A N 1
ATOM 1711 C CA . CYS A 1 217 ? 5.882 -10.214 -22.673 1.00 60.28 217 CYS A CA 1
ATOM 1712 C C . CYS A 1 217 ? 6.917 -9.766 -21.629 1.00 60.28 217 CYS A C 1
ATOM 1714 O O . CYS A 1 217 ? 6.596 -8.995 -20.724 1.00 60.28 217 CYS A O 1
ATOM 1716 N N . LYS A 1 218 ? 8.170 -10.203 -21.775 1.00 79.69 218 LYS A N 1
ATOM 1717 C CA . LYS A 1 218 ? 9.284 -9.800 -20.910 1.00 79.69 218 LYS A CA 1
ATOM 1718 C C . LYS A 1 218 ? 9.611 -8.308 -21.043 1.00 79.69 218 LYS A C 1
ATOM 1720 O O . LYS A 1 218 ? 9.821 -7.641 -20.032 1.00 79.69 218 LYS A O 1
ATOM 1725 N N . ASN A 1 219 ? 9.594 -7.766 -22.260 1.00 77.62 219 ASN A N 1
ATOM 1726 C CA . ASN A 1 219 ? 9.807 -6.340 -22.516 1.00 77.62 219 ASN A CA 1
ATOM 1727 C C . ASN A 1 219 ? 8.669 -5.481 -21.952 1.00 77.62 219 ASN A C 1
ATOM 1729 O O . ASN A 1 219 ? 8.940 -4.455 -21.337 1.00 77.62 219 ASN A O 1
ATOM 1733 N N . VAL A 1 220 ? 7.413 -5.925 -22.074 1.00 77.88 220 VAL A N 1
ATOM 1734 C CA . VAL A 1 220 ? 6.252 -5.251 -21.466 1.00 77.88 220 VAL A CA 1
ATOM 1735 C C . VAL A 1 220 ? 6.361 -5.239 -19.938 1.00 77.88 220 VAL A C 1
ATOM 1737 O O . VAL A 1 220 ? 6.143 -4.200 -19.318 1.00 77.88 220 VAL A O 1
ATOM 1740 N N . ALA A 1 221 ? 6.754 -6.357 -19.319 1.00 66.56 221 ALA A N 1
ATOM 1741 C CA . ALA A 1 221 ? 6.968 -6.422 -17.873 1.00 66.56 221 ALA A CA 1
ATOM 1742 C C . ALA A 1 221 ? 8.101 -5.486 -17.403 1.00 66.56 221 ALA A C 1
ATOM 1744 O O . ALA A 1 221 ? 7.959 -4.807 -16.385 1.00 66.56 221 ALA A O 1
ATOM 1745 N N . ASN A 1 222 ? 9.202 -5.406 -18.158 1.00 74.56 222 ASN A N 1
ATOM 1746 C CA . ASN A 1 222 ? 10.313 -4.499 -17.859 1.00 74.56 222 ASN A CA 1
ATOM 1747 C C . ASN A 1 222 ? 9.940 -3.021 -18.055 1.00 74.56 222 ASN A C 1
ATOM 1749 O O . ASN A 1 222 ? 10.314 -2.196 -17.228 1.00 74.56 222 ASN A O 1
ATOM 1753 N N . GLU A 1 223 ? 9.171 -2.679 -19.091 1.00 83.50 223 GLU A N 1
ATOM 1754 C CA . GLU A 1 223 ? 8.695 -1.306 -19.316 1.00 83.50 223 GLU A CA 1
ATOM 1755 C C . GLU A 1 223 ? 7.722 -0.858 -18.215 1.00 83.50 223 GLU A C 1
ATOM 1757 O O . GLU A 1 223 ? 7.808 0.271 -17.737 1.00 83.50 223 GLU A O 1
ATOM 1762 N N . HIS A 1 224 ? 6.844 -1.749 -17.737 1.00 68.31 224 HIS A N 1
ATOM 1763 C CA . HIS A 1 224 ? 6.001 -1.465 -16.572 1.00 68.31 224 HIS A CA 1
ATOM 1764 C C . HIS A 1 224 ? 6.821 -1.229 -15.298 1.00 68.31 224 HIS A C 1
ATOM 1766 O O . HIS A 1 224 ? 6.478 -0.342 -14.519 1.00 68.31 224 HIS A O 1
ATOM 1772 N N . ARG A 1 225 ? 7.908 -1.983 -15.084 1.00 77.31 225 ARG A N 1
ATOM 1773 C CA . ARG A 1 225 ? 8.838 -1.736 -13.970 1.00 77.31 225 ARG A CA 1
ATOM 1774 C C . ARG A 1 225 ? 9.529 -0.375 -14.113 1.00 77.31 225 ARG A C 1
ATOM 1776 O O . ARG A 1 225 ? 9.516 0.395 -13.162 1.00 77.31 225 ARG A O 1
ATOM 1783 N N . ARG A 1 226 ? 10.043 -0.055 -15.305 1.00 85.06 226 ARG A N 1
ATOM 1784 C CA . ARG A 1 226 ? 10.718 1.218 -15.607 1.00 85.06 226 ARG A CA 1
ATOM 1785 C C . ARG A 1 226 ? 9.805 2.423 -15.360 1.00 85.06 226 ARG A C 1
ATOM 1787 O O . ARG A 1 226 ? 10.205 3.355 -14.680 1.00 85.06 226 ARG A O 1
ATOM 1794 N N . ARG A 1 227 ? 8.552 2.378 -15.830 1.00 76.44 227 ARG A N 1
ATOM 1795 C CA . ARG A 1 227 ? 7.577 3.457 -15.582 1.00 76.44 227 ARG A CA 1
ATOM 1796 C C . ARG A 1 227 ? 7.243 3.637 -14.105 1.00 76.44 227 ARG A C 1
ATOM 1798 O O . ARG A 1 227 ? 7.077 4.765 -13.670 1.00 76.44 227 ARG A O 1
ATOM 1805 N N . ARG A 1 228 ? 7.182 2.552 -13.324 1.00 69.00 228 ARG A N 1
ATOM 1806 C CA . ARG A 1 228 ? 6.985 2.645 -11.866 1.00 69.00 228 ARG A CA 1
ATOM 1807 C C . ARG A 1 228 ? 8.171 3.304 -11.163 1.00 69.00 228 ARG A C 1
ATOM 1809 O O . ARG A 1 228 ? 7.967 4.028 -10.194 1.00 69.00 228 ARG A O 1
ATOM 1816 N N . GLU A 1 229 ? 9.392 3.055 -11.631 1.00 76.00 229 GLU A N 1
ATOM 1817 C CA . GLU A 1 229 ? 10.600 3.709 -11.113 1.00 76.00 229 GLU A CA 1
ATOM 1818 C C . GLU A 1 229 ? 10.613 5.208 -11.459 1.00 76.00 229 GLU A C 1
ATOM 1820 O O . GLU A 1 229 ? 10.925 6.019 -10.591 1.00 76.00 229 GLU A O 1
ATOM 1825 N N . GLU A 1 230 ? 10.196 5.582 -12.673 1.00 77.25 230 GLU A N 1
ATOM 1826 C CA . GLU A 1 230 ? 10.040 6.987 -13.088 1.00 77.25 230 GLU A CA 1
ATOM 1827 C C . GLU A 1 230 ? 8.946 7.709 -12.286 1.00 77.25 230 GLU A C 1
ATOM 1829 O O . GLU A 1 230 ? 9.192 8.776 -11.731 1.00 77.25 230 GLU A O 1
ATOM 1834 N N . GLU A 1 231 ? 7.770 7.093 -12.131 1.00 72.81 231 GLU A N 1
ATOM 1835 C CA . GLU A 1 231 ? 6.682 7.647 -11.314 1.00 72.81 231 GLU A CA 1
ATOM 1836 C C . GLU A 1 231 ? 7.115 7.801 -9.847 1.00 72.81 231 GLU A C 1
ATOM 1838 O O . GLU A 1 231 ? 6.819 8.813 -9.217 1.00 72.81 231 GLU A O 1
ATOM 1843 N N . SER A 1 232 ? 7.881 6.850 -9.302 1.00 65.94 232 SER A N 1
ATOM 1844 C CA . SER A 1 232 ? 8.403 6.939 -7.930 1.00 65.94 232 SER A CA 1
ATOM 1845 C C . SER A 1 232 ? 9.442 8.056 -7.753 1.00 65.94 232 SER A C 1
ATOM 1847 O O . SER A 1 232 ? 9.538 8.627 -6.666 1.00 65.94 232 SER A O 1
ATOM 1849 N N . GLN A 1 233 ? 10.210 8.394 -8.796 1.00 61.34 233 GLN A N 1
ATOM 1850 C CA . GLN A 1 233 ? 11.161 9.511 -8.759 1.00 61.34 233 GLN A CA 1
ATOM 1851 C C . GLN A 1 233 ? 10.453 10.868 -8.775 1.00 61.34 233 GLN A C 1
ATOM 1853 O O . GLN A 1 233 ? 10.845 11.756 -8.014 1.00 61.34 233 GLN A O 1
ATOM 1858 N N . ASP A 1 234 ? 9.370 11.011 -9.537 1.00 48.72 234 ASP A N 1
ATOM 1859 C CA . ASP A 1 234 ? 8.589 12.252 -9.585 1.00 48.72 234 ASP A CA 1
ATOM 1860 C C . ASP A 1 234 ? 7.894 12.567 -8.245 1.00 48.72 234 ASP A C 1
ATOM 1862 O O . ASP A 1 234 ? 7.762 13.734 -7.870 1.00 48.72 234 ASP A O 1
ATOM 1866 N N . PHE A 1 235 ? 7.537 11.547 -7.453 1.00 50.84 235 PHE A N 1
ATOM 1867 C CA . PHE A 1 235 ? 6.995 11.738 -6.098 1.00 50.84 235 PHE A CA 1
ATOM 1868 C C . PHE A 1 235 ? 8.047 12.133 -5.045 1.00 50.84 235 PHE A C 1
ATOM 1870 O O . PHE A 1 235 ? 7.688 12.642 -3.982 1.00 50.84 235 PHE A O 1
ATOM 1877 N N . SER A 1 236 ? 9.343 11.957 -5.324 1.00 46.44 236 SER A N 1
ATOM 1878 C CA . SER A 1 236 ? 10.416 12.326 -4.387 1.00 46.44 236 SER A CA 1
ATOM 1879 C C . SER A 1 236 ? 10.744 13.830 -4.384 1.00 46.44 236 SER A C 1
ATOM 1881 O O . SER A 1 236 ? 11.310 14.336 -3.414 1.00 46.44 236 SER A O 1
ATOM 1883 N N . PHE A 1 237 ? 10.336 14.580 -5.418 1.00 43.06 237 PHE A N 1
ATOM 1884 C CA . PHE A 1 237 ? 10.722 15.988 -5.594 1.00 43.06 237 PHE A CA 1
ATOM 1885 C C . PHE A 1 237 ? 9.984 16.972 -4.663 1.00 43.06 237 PHE A C 1
ATOM 1887 O O . PHE A 1 237 ? 10.412 18.113 -4.511 1.00 43.06 237 PHE A O 1
ATOM 1894 N N . THR A 1 238 ? 8.905 16.561 -3.985 1.00 44.12 238 THR A N 1
ATOM 1895 C CA . THR A 1 238 ? 8.174 17.439 -3.046 1.00 44.12 238 THR A CA 1
ATOM 1896 C C . THR A 1 238 ? 8.528 17.228 -1.572 1.00 44.12 238 THR A C 1
ATOM 1898 O O . THR A 1 238 ? 7.942 17.889 -0.719 1.00 44.12 238 THR A O 1
ATOM 1901 N N . SER A 1 239 ? 9.481 16.344 -1.247 1.00 42.88 239 SER A N 1
ATOM 1902 C CA . SER A 1 239 ? 9.868 16.040 0.145 1.00 42.88 239 SER A CA 1
ATOM 1903 C C . SER A 1 239 ? 11.215 16.640 0.576 1.00 42.88 239 SER A C 1
ATOM 1905 O O . SER A 1 239 ? 11.750 16.261 1.616 1.00 42.88 239 SER A O 1
ATOM 1907 N N . SER A 1 240 ? 11.776 17.585 -0.181 1.00 45.09 240 SER A N 1
ATOM 1908 C CA . SER A 1 240 ? 12.981 18.316 0.222 1.00 45.09 240 SER A CA 1
ATOM 1909 C C . SER A 1 240 ? 12.617 19.678 0.819 1.00 45.09 240 SER A C 1
ATOM 1911 O O . SER A 1 240 ? 12.756 20.706 0.157 1.00 45.09 240 SER A O 1
ATOM 1913 N N . PHE A 1 241 ? 12.142 19.705 2.067 1.00 42.88 241 PHE A N 1
ATOM 1914 C CA . PHE A 1 241 ? 12.239 20.914 2.887 1.00 42.88 241 PHE A CA 1
ATOM 1915 C C . PHE A 1 241 ? 12.390 20.565 4.376 1.00 42.88 241 PHE A C 1
ATOM 1917 O O . PHE A 1 241 ? 11.499 19.974 4.985 1.00 42.88 241 PHE A O 1
ATOM 1924 N N . SER A 1 242 ? 13.522 21.010 4.937 1.00 42.34 242 SER A N 1
ATOM 1925 C CA . SER A 1 242 ? 13.934 21.041 6.355 1.00 42.34 242 SER A CA 1
ATOM 1926 C C . SER A 1 242 ? 14.260 19.708 7.055 1.00 42.34 242 SER A C 1
ATOM 1928 O O . SER A 1 242 ? 13.509 19.238 7.903 1.00 42.34 242 SER A O 1
ATOM 1930 N N . GLU A 1 243 ? 15.458 19.179 6.784 1.00 42.19 243 GLU A N 1
ATOM 1931 C CA . GLU A 1 243 ? 16.248 18.425 7.771 1.00 42.19 243 GLU A CA 1
ATOM 1932 C C . GLU A 1 243 ? 17.253 19.392 8.405 1.00 42.19 243 GLU A C 1
ATOM 1934 O O . GLU A 1 243 ? 18.263 19.752 7.801 1.00 42.19 243 GLU A O 1
ATOM 1939 N N . ASP A 1 244 ? 16.926 19.857 9.609 1.00 41.00 244 ASP A N 1
ATOM 1940 C CA . ASP A 1 244 ? 17.848 20.570 10.486 1.00 41.00 244 ASP A CA 1
ATOM 1941 C C . ASP A 1 244 ? 18.432 19.569 11.491 1.00 41.00 244 ASP A C 1
ATOM 1943 O O . ASP A 1 244 ? 17.695 18.915 12.227 1.00 41.00 244 ASP A O 1
ATOM 1947 N N . SER A 1 245 ? 19.764 19.482 11.484 1.00 49.09 245 SER A N 1
ATOM 1948 C CA . SER A 1 245 ? 20.669 19.088 12.573 1.00 49.09 245 SER A CA 1
ATOM 1949 C C . SER A 1 245 ? 20.187 18.048 13.590 1.00 49.09 245 SER A C 1
ATOM 1951 O O . SER A 1 245 ? 19.566 18.406 14.586 1.00 49.09 245 SER A O 1
ATOM 1953 N N . ILE A 1 246 ? 20.689 16.818 13.468 1.00 45.28 246 ILE A N 1
ATOM 1954 C CA . ILE A 1 246 ? 21.092 16.001 14.620 1.00 45.28 246 ILE A CA 1
ATOM 1955 C C . ILE A 1 246 ? 22.454 15.392 14.268 1.00 45.28 246 ILE A C 1
ATOM 1957 O O . ILE A 1 246 ? 22.594 14.675 13.280 1.00 45.28 246 ILE A O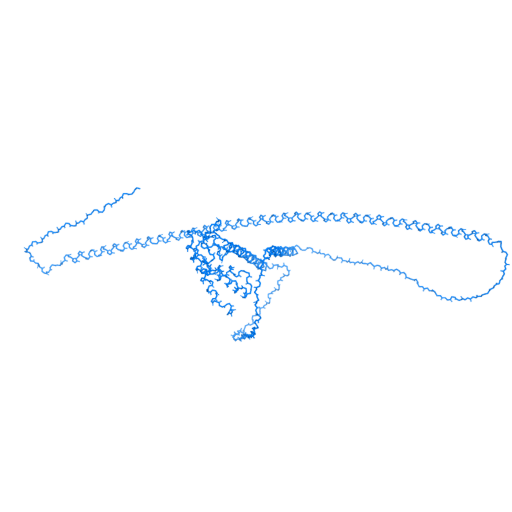 1
ATOM 1961 N N . MET A 1 247 ? 23.473 15.776 15.037 1.00 51.47 247 MET A N 1
ATOM 1962 C CA . MET A 1 247 ? 24.761 15.095 15.052 1.00 51.47 247 MET A CA 1
ATOM 1963 C C . MET A 1 247 ? 24.568 13.799 15.832 1.00 51.47 247 MET A C 1
ATOM 1965 O O . MET A 1 247 ? 24.181 13.868 16.998 1.00 51.47 247 MET A O 1
ATOM 1969 N N . GLU A 1 248 ? 24.821 12.654 15.208 1.00 47.81 248 GLU A N 1
ATOM 1970 C CA . GLU A 1 248 ? 24.996 11.397 15.930 1.00 47.81 248 GLU A CA 1
ATOM 1971 C C . GLU A 1 248 ? 26.425 10.911 15.737 1.00 47.81 248 GLU A C 1
ATOM 1973 O O . GLU A 1 248 ? 27.000 10.987 14.651 1.00 47.81 248 GLU A O 1
ATOM 1978 N N . GLU A 1 249 ? 26.986 10.558 16.882 1.00 49.19 249 GLU A N 1
ATOM 1979 C CA . GLU A 1 249 ? 28.370 10.242 17.160 1.00 49.19 249 GLU A CA 1
ATOM 1980 C C . GLU A 1 249 ? 28.689 8.832 16.655 1.00 49.19 249 GLU A C 1
ATOM 1982 O O . GLU A 1 249 ? 27.871 7.917 16.751 1.00 49.19 249 GLU A O 1
ATOM 1987 N N . ASP A 1 250 ? 29.891 8.684 16.103 1.00 46.00 250 ASP A N 1
ATOM 1988 C CA . ASP A 1 250 ? 30.464 7.413 15.685 1.00 46.00 250 ASP A CA 1
ATOM 1989 C C . ASP A 1 250 ? 30.689 6.518 16.921 1.00 46.00 250 ASP A C 1
ATOM 1991 O O . ASP A 1 250 ? 31.620 6.743 17.697 1.00 46.00 250 ASP A O 1
ATOM 1995 N N . GLU A 1 251 ? 29.843 5.502 17.115 1.00 57.78 251 GLU A N 1
ATOM 1996 C CA . GLU A 1 251 ? 30.130 4.375 18.010 1.00 57.78 251 GLU A CA 1
ATOM 1997 C C . GLU A 1 251 ? 30.522 3.145 17.182 1.00 57.78 251 GLU A C 1
ATOM 1999 O O . GLU A 1 251 ? 29.693 2.454 16.581 1.00 57.78 251 GLU A O 1
ATOM 2004 N N . ASP A 1 252 ? 31.830 2.887 17.175 1.00 55.56 252 ASP A N 1
ATOM 2005 C CA . ASP A 1 252 ? 32.457 1.646 16.740 1.00 55.56 252 ASP A CA 1
ATOM 2006 C C . ASP A 1 252 ? 31.884 0.467 17.547 1.00 55.56 252 ASP A C 1
ATOM 2008 O O . ASP A 1 252 ? 32.122 0.341 18.751 1.00 55.56 252 ASP A O 1
ATOM 2012 N N . SER A 1 253 ? 31.133 -0.419 16.888 1.00 53.34 253 SER A N 1
ATOM 2013 C CA . SER A 1 253 ? 30.781 -1.728 17.444 1.00 53.34 253 SER A CA 1
ATOM 2014 C C . SER A 1 253 ? 31.417 -2.830 16.604 1.00 53.34 253 SER A C 1
ATOM 2016 O O . SER A 1 253 ? 30.922 -3.213 15.545 1.00 53.34 253 SER A O 1
ATOM 2018 N N . ASP A 1 254 ? 32.550 -3.320 17.105 1.00 50.44 254 ASP A N 1
ATOM 2019 C CA . ASP A 1 254 ? 33.150 -4.590 16.715 1.00 50.44 254 ASP A CA 1
ATOM 2020 C C . ASP A 1 254 ? 32.160 -5.714 17.065 1.00 50.44 254 ASP A C 1
ATOM 2022 O O . ASP A 1 254 ? 31.966 -6.053 18.234 1.00 50.44 254 ASP A O 1
ATOM 2026 N N . VAL A 1 255 ? 31.482 -6.256 16.052 1.00 55.97 255 VAL A N 1
ATOM 2027 C CA . VAL A 1 255 ? 30.651 -7.457 16.181 1.00 55.97 255 VAL A CA 1
ATOM 2028 C C . VAL A 1 255 ? 31.439 -8.627 15.611 1.00 55.97 255 VAL A C 1
ATOM 2030 O O . VAL A 1 255 ? 31.731 -8.665 14.418 1.00 55.97 255 VAL A O 1
ATOM 2033 N N . ASP A 1 256 ? 31.789 -9.558 16.494 1.00 48.72 256 ASP A N 1
ATOM 2034 C CA . ASP A 1 256 ? 32.440 -10.824 16.179 1.00 48.72 256 ASP A CA 1
ATOM 2035 C C . ASP A 1 256 ? 31.553 -11.681 15.249 1.00 48.72 256 ASP A C 1
ATOM 2037 O O . ASP A 1 256 ? 30.452 -12.103 15.615 1.00 48.72 256 ASP A O 1
ATOM 2041 N N . ASP A 1 257 ? 32.049 -11.937 14.036 1.00 46.00 257 ASP A N 1
ATOM 2042 C CA . ASP A 1 257 ? 31.501 -12.903 13.079 1.00 46.00 257 ASP A CA 1
ATOM 2043 C C . ASP A 1 257 ? 31.808 -14.341 13.548 1.00 46.00 257 ASP A C 1
ATOM 2045 O O . ASP A 1 257 ? 32.797 -14.957 13.144 1.00 46.00 257 ASP A O 1
ATOM 2049 N N . ASP A 1 258 ? 30.949 -14.903 14.401 1.00 47.69 258 ASP A N 1
ATOM 2050 C CA . ASP A 1 258 ? 30.959 -16.338 14.705 1.00 47.69 258 ASP A CA 1
ATOM 2051 C C . ASP A 1 258 ? 30.266 -17.125 13.573 1.00 47.69 258 ASP A C 1
ATOM 2053 O O . ASP A 1 258 ? 29.045 -17.321 13.550 1.00 47.69 258 ASP A O 1
ATOM 2057 N N . GLU A 1 259 ? 31.065 -17.603 12.613 1.00 49.12 259 GLU A N 1
ATOM 2058 C CA . GLU A 1 259 ? 30.651 -18.574 11.596 1.00 49.12 259 GLU A CA 1
ATOM 2059 C C . GLU A 1 259 ? 30.260 -19.914 12.245 1.00 49.12 259 GLU A C 1
ATOM 2061 O O . GLU A 1 259 ? 31.098 -20.751 12.587 1.00 49.12 259 GLU A O 1
ATOM 2066 N N . ASN A 1 260 ? 28.957 -20.151 12.397 1.00 45.09 260 ASN A N 1
ATOM 2067 C CA . ASN A 1 260 ? 28.437 -21.422 12.892 1.00 45.09 260 ASN A CA 1
ATOM 2068 C C . ASN A 1 260 ? 28.262 -22.415 11.723 1.00 45.09 260 ASN A C 1
ATOM 2070 O O . ASN A 1 260 ? 27.211 -22.491 11.080 1.00 45.09 260 ASN A O 1
ATOM 2074 N N . GLU A 1 261 ? 29.323 -23.169 11.431 1.00 39.12 261 GLU A N 1
ATOM 2075 C CA . GLU A 1 261 ? 29.363 -24.237 10.427 1.00 39.12 261 GLU A CA 1
ATOM 2076 C C . GLU A 1 261 ? 28.490 -25.434 10.870 1.00 39.12 261 GLU A C 1
ATOM 2078 O O . GLU A 1 261 ? 28.833 -26.207 11.767 1.00 39.12 261 GLU A O 1
ATOM 2083 N N . ILE A 1 262 ? 27.314 -25.597 10.250 1.00 37.72 262 ILE A N 1
ATOM 2084 C CA . ILE A 1 262 ? 26.420 -26.742 10.488 1.00 37.72 262 ILE A CA 1
ATOM 2085 C C . ILE A 1 262 ? 26.946 -27.959 9.715 1.00 37.72 262 ILE A C 1
ATOM 2087 O O . ILE A 1 262 ? 26.614 -28.185 8.549 1.00 37.72 262 ILE A O 1
ATOM 2091 N N . THR A 1 263 ? 27.744 -28.784 10.388 1.00 36.69 263 THR A N 1
ATOM 2092 C CA . THR A 1 263 ? 28.209 -30.081 9.878 1.00 36.69 263 THR A CA 1
ATOM 2093 C C . THR A 1 263 ? 27.075 -31.111 9.925 1.00 36.69 263 THR A C 1
ATOM 2095 O O . THR A 1 263 ? 26.761 -31.677 10.973 1.00 36.69 263 THR A O 1
ATOM 2098 N N . ILE A 1 264 ? 26.447 -31.389 8.779 1.00 42.16 264 ILE A N 1
ATOM 2099 C CA . ILE A 1 264 ? 25.459 -32.471 8.639 1.00 42.16 264 ILE A CA 1
ATOM 2100 C C . ILE A 1 264 ? 26.201 -33.799 8.422 1.00 42.16 264 ILE A C 1
ATOM 2102 O O . ILE A 1 264 ? 26.799 -34.024 7.371 1.00 42.16 264 ILE A O 1
ATOM 2106 N N . HIS A 1 265 ? 26.140 -34.704 9.402 1.00 37.59 265 HIS A N 1
ATOM 2107 C CA . HIS A 1 265 ? 26.647 -36.073 9.273 1.00 37.59 265 HIS A CA 1
ATOM 2108 C C . HIS A 1 265 ? 25.726 -36.936 8.384 1.00 37.59 265 HIS A C 1
ATOM 2110 O O . HIS A 1 265 ? 24.561 -37.135 8.739 1.00 37.59 265 HIS A O 1
ATOM 2116 N N . PRO A 1 266 ? 26.216 -37.533 7.279 1.00 42.31 266 PRO A N 1
ATOM 2117 C CA . PRO A 1 266 ? 25.449 -38.508 6.514 1.00 42.31 266 PRO A CA 1
ATOM 2118 C C . PRO A 1 266 ? 25.622 -39.898 7.141 1.00 42.31 266 PRO A C 1
ATOM 2120 O O . PRO A 1 266 ? 26.596 -40.603 6.883 1.00 42.31 266 PRO A O 1
ATOM 2123 N N . GLY A 1 267 ? 24.680 -40.289 7.999 1.00 37.50 267 GLY A N 1
ATOM 2124 C CA . GLY A 1 267 ? 24.640 -41.608 8.628 1.00 37.50 267 GLY A CA 1
ATOM 2125 C C . GLY A 1 267 ? 23.512 -42.488 8.088 1.00 37.50 267 GLY A C 1
ATOM 2126 O O . GLY A 1 267 ? 22.348 -42.233 8.366 1.00 37.50 267 GLY A O 1
ATOM 2127 N N . ASN A 1 268 ? 23.896 -43.565 7.399 1.00 42.03 268 ASN A N 1
ATOM 2128 C CA . ASN A 1 268 ? 23.162 -44.824 7.211 1.00 42.03 268 ASN A CA 1
ATOM 2129 C C . ASN A 1 268 ? 21.801 -44.799 6.493 1.00 42.03 268 ASN A C 1
ATOM 2131 O O . ASN A 1 268 ? 20.740 -44.859 7.110 1.00 42.03 268 ASN A O 1
ATOM 2135 N N . ILE A 1 269 ? 21.851 -44.945 5.166 1.00 40.09 269 ILE A N 1
A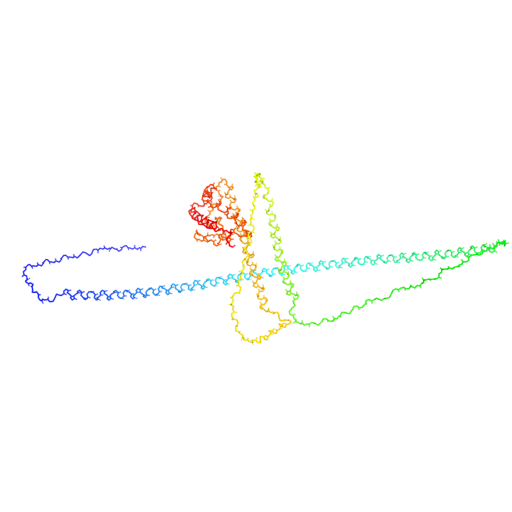TOM 2136 C CA . ILE A 1 269 ? 20.801 -45.635 4.407 1.00 40.09 269 ILE A CA 1
ATOM 2137 C C . ILE A 1 269 ? 21.422 -46.922 3.859 1.00 40.09 269 ILE A C 1
ATOM 2139 O O . ILE A 1 269 ? 22.290 -46.885 2.989 1.00 40.09 269 ILE A O 1
ATOM 2143 N N . HIS A 1 270 ? 21.001 -48.065 4.400 1.00 40.88 270 HIS A N 1
ATOM 2144 C CA . HIS A 1 270 ? 21.349 -49.377 3.866 1.00 40.88 270 HIS A CA 1
ATOM 2145 C C . HIS A 1 270 ? 20.689 -49.555 2.491 1.00 40.88 270 HIS A C 1
ATOM 2147 O O . HIS A 1 270 ? 19.474 -49.732 2.395 1.00 40.88 270 HIS A O 1
ATOM 2153 N N . LEU A 1 271 ? 21.500 -49.493 1.431 1.00 39.09 271 LEU A N 1
ATOM 2154 C CA . LEU A 1 271 ? 21.116 -49.882 0.078 1.00 39.09 271 LEU A CA 1
ATOM 2155 C C . LEU A 1 271 ? 20.977 -51.409 0.010 1.00 39.09 271 LEU A C 1
ATOM 2157 O O . LEU A 1 271 ? 21.921 -52.144 0.293 1.00 39.09 271 LEU A O 1
ATOM 2161 N N . LEU A 1 272 ? 19.795 -51.870 -0.391 1.00 42.97 272 LEU A N 1
ATOM 2162 C CA . LEU A 1 272 ? 19.583 -53.215 -0.910 1.00 42.97 272 LEU A CA 1
ATOM 2163 C C . LEU A 1 272 ? 20.088 -53.249 -2.357 1.00 42.97 272 LEU A C 1
ATOM 2165 O O . LEU A 1 272 ? 19.566 -52.541 -3.218 1.00 42.97 272 LEU A O 1
ATOM 2169 N N . ASP A 1 273 ? 21.099 -54.079 -2.603 1.00 44.00 273 ASP A N 1
ATOM 2170 C CA . ASP A 1 273 ? 21.635 -54.381 -3.927 1.00 44.00 273 ASP A CA 1
ATOM 2171 C C . ASP A 1 273 ? 20.594 -55.122 -4.780 1.00 44.00 273 ASP A C 1
ATOM 2173 O O . ASP A 1 273 ? 20.387 -56.330 -4.651 1.00 44.00 273 ASP A O 1
ATOM 2177 N N . ALA A 1 274 ? 19.953 -54.398 -5.696 1.00 47.09 274 ALA A N 1
ATOM 2178 C CA . ALA A 1 274 ? 19.272 -54.976 -6.847 1.00 47.09 274 ALA A CA 1
ATOM 2179 C C . ALA A 1 274 ? 19.675 -54.186 -8.104 1.00 47.09 274 ALA A C 1
ATOM 2181 O O . ALA A 1 274 ? 19.400 -52.985 -8.177 1.00 47.09 274 ALA A O 1
ATOM 2182 N N . PRO A 1 275 ? 20.310 -54.813 -9.113 1.00 46.19 275 PRO A N 1
ATOM 2183 C CA . PRO A 1 275 ? 20.669 -54.135 -10.349 1.00 46.19 275 PRO A CA 1
ATOM 2184 C C . PRO A 1 275 ? 19.415 -53.972 -11.215 1.00 46.19 275 PRO A C 1
ATOM 2186 O O . PRO A 1 275 ? 19.142 -54.763 -12.118 1.00 46.19 275 PRO A O 1
ATOM 2189 N N . LEU A 1 276 ? 18.627 -52.931 -10.945 1.00 39.22 276 LEU A N 1
ATOM 2190 C CA . LEU A 1 276 ? 17.677 -52.423 -11.924 1.00 39.22 276 LEU A CA 1
ATOM 2191 C C . LEU A 1 276 ? 18.491 -51.752 -13.029 1.00 39.22 276 LEU A C 1
ATOM 2193 O O . LEU A 1 276 ? 18.996 -50.642 -12.869 1.00 39.22 276 LEU A O 1
ATOM 2197 N N . ILE A 1 277 ? 18.616 -52.445 -14.160 1.00 45.00 277 ILE A N 1
ATOM 2198 C CA . ILE A 1 277 ? 19.019 -51.851 -15.433 1.00 45.00 277 ILE A CA 1
ATOM 2199 C C . ILE A 1 277 ? 17.916 -50.852 -15.808 1.00 45.00 277 ILE A C 1
ATOM 2201 O O . ILE A 1 277 ? 16.978 -51.167 -16.537 1.00 45.00 277 ILE A O 1
ATOM 2205 N N . LEU A 1 278 ? 18.000 -49.646 -15.248 1.00 38.12 278 LEU A N 1
ATOM 2206 C CA . LEU A 1 278 ? 17.274 -48.477 -15.716 1.00 38.12 278 LEU A CA 1
ATOM 2207 C C . LEU A 1 278 ? 17.877 -48.127 -17.071 1.00 38.12 278 LEU A C 1
ATOM 2209 O O . LEU A 1 278 ? 18.861 -47.396 -17.174 1.00 38.12 278 LEU A O 1
ATOM 2213 N N . THR A 1 279 ? 17.308 -48.702 -18.127 1.00 48.44 279 THR A N 1
ATOM 2214 C CA . THR A 1 279 ? 17.473 -48.184 -19.482 1.00 48.44 279 THR A CA 1
ATOM 2215 C C . THR A 1 279 ? 17.169 -46.694 -19.428 1.00 48.44 279 THR A C 1
ATOM 2217 O O . THR A 1 279 ? 16.039 -46.314 -19.113 1.00 48.44 279 THR A O 1
ATOM 2220 N N . ALA A 1 280 ? 18.194 -45.871 -19.667 1.00 47.72 280 ALA A N 1
ATOM 2221 C CA . ALA A 1 280 ? 18.071 -44.424 -19.691 1.00 47.72 280 ALA A CA 1
ATOM 2222 C C . ALA A 1 280 ? 16.844 -44.048 -20.537 1.00 47.72 280 ALA A C 1
ATOM 2224 O O . ALA A 1 280 ? 16.718 -44.566 -21.655 1.00 47.72 280 ALA A O 1
ATOM 2225 N N . PRO A 1 281 ? 15.919 -43.215 -20.023 1.00 56.72 281 PRO A N 1
ATOM 2226 C CA . PRO A 1 281 ? 14.773 -42.788 -20.807 1.00 56.72 281 PRO A CA 1
ATOM 2227 C C . PRO A 1 281 ? 15.311 -42.169 -22.095 1.00 56.72 281 PRO A C 1
ATOM 2229 O O . PRO A 1 281 ? 16.159 -41.275 -22.054 1.00 56.72 281 PRO A O 1
ATOM 2232 N N . ALA A 1 282 ? 14.891 -42.731 -23.231 1.00 61.66 282 ALA A N 1
ATOM 2233 C CA . ALA A 1 282 ? 15.324 -42.290 -24.546 1.00 61.66 282 ALA A CA 1
ATOM 2234 C C . ALA A 1 282 ? 15.196 -40.765 -24.617 1.00 61.66 282 ALA A C 1
ATOM 2236 O O . ALA A 1 282 ? 14.136 -40.225 -24.295 1.00 61.66 282 ALA A O 1
ATOM 2237 N N . ALA A 1 283 ? 16.290 -40.090 -24.982 1.00 57.97 283 ALA A N 1
ATOM 2238 C CA . ALA A 1 283 ? 16.331 -38.637 -25.040 1.00 57.97 283 ALA A CA 1
ATOM 2239 C C . ALA A 1 283 ? 15.106 -38.116 -25.818 1.00 57.97 283 ALA A C 1
ATOM 2241 O O . ALA A 1 283 ? 14.809 -38.654 -26.895 1.00 57.97 283 ALA A O 1
ATOM 2242 N N . PRO A 1 284 ? 14.375 -37.122 -25.278 1.00 58.84 284 PRO A N 1
ATOM 2243 C CA . PRO A 1 284 ? 13.183 -36.594 -25.924 1.00 58.84 284 PRO A CA 1
ATOM 2244 C C . PRO A 1 284 ? 13.539 -36.158 -27.343 1.00 58.84 284 PRO A C 1
ATOM 2246 O O . PRO A 1 284 ? 14.575 -35.530 -27.581 1.00 58.84 284 PRO A O 1
ATOM 2249 N N . ARG A 1 285 ? 12.709 -36.566 -28.308 1.00 70.44 285 ARG A N 1
ATOM 2250 C CA . ARG A 1 285 ? 12.980 -36.310 -29.723 1.00 70.44 285 ARG A CA 1
ATOM 2251 C C . ARG A 1 285 ? 13.047 -34.793 -29.938 1.00 70.44 285 ARG A C 1
ATOM 2253 O O . ARG A 1 285 ? 12.146 -34.085 -29.486 1.00 70.44 285 ARG A O 1
ATOM 2260 N N . PRO A 1 286 ? 14.069 -34.274 -30.636 1.00 54.84 286 PRO A N 1
ATOM 2261 C CA . PRO A 1 286 ? 14.138 -32.854 -30.951 1.00 54.84 286 PRO A CA 1
ATOM 2262 C C . PRO A 1 286 ? 12.918 -32.468 -31.802 1.00 54.84 286 PRO A C 1
ATOM 2264 O O . PRO A 1 286 ? 12.800 -32.898 -32.947 1.00 54.84 286 PRO A O 1
ATOM 2267 N N . GLY A 1 287 ? 11.994 -31.696 -31.221 1.00 64.62 287 GLY A N 1
ATOM 2268 C CA . GLY A 1 287 ? 10.778 -31.210 -31.887 1.00 64.62 287 GLY A CA 1
ATOM 2269 C C . GLY A 1 287 ? 9.479 -31.374 -31.092 1.00 64.62 287 GLY A C 1
ATOM 2270 O O . GLY A 1 287 ? 8.492 -30.726 -31.430 1.00 64.62 287 GLY A O 1
ATOM 2271 N N . GLU A 1 288 ? 9.464 -32.178 -30.029 1.00 62.66 288 GLU A N 1
ATOM 2272 C CA . GLU A 1 288 ? 8.303 -32.300 -29.144 1.00 62.66 288 GLU A CA 1
ATOM 2273 C C . GLU A 1 288 ? 8.470 -31.307 -27.989 1.00 62.66 288 GLU A C 1
ATOM 2275 O O . GLU A 1 288 ? 9.228 -31.540 -27.048 1.00 62.66 288 GLU A O 1
ATOM 2280 N N . ILE A 1 289 ? 7.841 -30.131 -28.109 1.00 62.09 289 ILE A N 1
ATOM 2281 C CA . ILE A 1 289 ? 7.777 -29.184 -26.994 1.00 62.09 289 ILE A CA 1
ATOM 2282 C C . ILE A 1 289 ? 7.004 -29.882 -25.883 1.00 62.09 289 ILE A C 1
ATOM 2284 O O . ILE A 1 289 ? 5.812 -30.150 -26.027 1.00 62.09 289 ILE A O 1
ATOM 2288 N N . ASP A 1 290 ? 7.699 -30.181 -24.792 1.00 80.56 290 ASP A N 1
ATOM 2289 C CA . ASP A 1 290 ? 7.102 -30.795 -23.621 1.00 80.56 290 ASP A CA 1
ATOM 2290 C C . ASP A 1 290 ? 6.002 -29.868 -23.082 1.00 80.56 290 ASP A C 1
ATOM 2292 O O . ASP A 1 290 ? 6.262 -28.800 -22.520 1.00 80.56 290 ASP A O 1
ATOM 2296 N N . LEU A 1 291 ? 4.742 -30.253 -23.289 1.00 78.88 291 LEU A N 1
ATOM 2297 C CA . LEU A 1 291 ? 3.582 -29.509 -22.800 1.00 78.88 291 LEU A CA 1
ATOM 2298 C C . LEU A 1 291 ? 3.639 -29.322 -21.275 1.00 78.88 291 LEU A C 1
ATOM 2300 O O . LEU A 1 291 ? 3.092 -28.344 -20.762 1.00 78.88 291 LEU A O 1
ATOM 2304 N N . LEU A 1 292 ? 4.332 -30.206 -20.545 1.00 76.88 292 LEU A N 1
ATOM 2305 C CA . LEU A 1 292 ? 4.571 -30.047 -19.111 1.00 76.88 292 LEU A CA 1
ATOM 2306 C C . LEU A 1 292 ? 5.541 -28.900 -18.823 1.00 76.88 292 LEU A C 1
ATOM 2308 O O . LEU A 1 292 ? 5.317 -28.155 -17.868 1.00 76.88 292 LEU A O 1
ATOM 2312 N N . PHE A 1 293 ? 6.567 -28.709 -19.656 1.00 83.06 293 PHE A N 1
ATOM 2313 C CA . PHE A 1 293 ? 7.473 -27.565 -19.555 1.00 83.06 293 PHE A CA 1
ATOM 2314 C C . PHE A 1 293 ? 6.720 -26.249 -19.775 1.00 83.06 293 PHE A C 1
ATOM 2316 O O . PHE A 1 293 ? 6.786 -25.362 -18.925 1.00 83.06 293 PHE A O 1
ATOM 2323 N N . LEU A 1 294 ? 5.923 -26.147 -20.847 1.00 83.31 294 LEU A N 1
ATOM 2324 C CA . LEU A 1 294 ? 5.108 -24.950 -21.102 1.00 83.31 294 LEU A CA 1
ATOM 2325 C C . LEU A 1 294 ? 4.097 -24.681 -19.978 1.00 83.31 294 LEU A C 1
ATOM 2327 O O . LEU A 1 294 ? 3.958 -23.540 -19.543 1.00 83.31 294 LEU A O 1
ATOM 2331 N N . LYS A 1 295 ? 3.424 -25.719 -19.462 1.00 84.81 295 LYS A N 1
ATOM 2332 C CA . LYS A 1 295 ? 2.495 -25.585 -18.328 1.00 84.81 295 LYS A CA 1
ATOM 2333 C C . LYS A 1 295 ? 3.209 -25.090 -17.068 1.00 84.81 295 LYS A C 1
ATOM 2335 O O . LYS A 1 295 ? 2.670 -24.239 -16.365 1.00 84.81 295 LYS A O 1
ATOM 2340 N N . LYS A 1 296 ? 4.411 -25.602 -16.783 1.00 90.94 296 LYS A N 1
ATOM 2341 C CA . LYS A 1 296 ? 5.230 -25.191 -15.635 1.00 90.94 296 LYS A CA 1
ATOM 2342 C C . LYS A 1 296 ? 5.673 -23.732 -15.749 1.00 90.94 296 LYS A C 1
ATOM 2344 O O . LYS A 1 296 ? 5.540 -22.994 -14.778 1.00 90.94 296 LYS A O 1
ATOM 2349 N N . GLU A 1 297 ? 6.161 -23.311 -16.913 1.00 89.06 297 GLU A N 1
ATOM 2350 C CA . GLU A 1 297 ? 6.582 -21.923 -17.143 1.00 89.06 297 GLU A CA 1
ATOM 2351 C C . GLU A 1 297 ? 5.399 -20.948 -17.109 1.00 89.06 297 GLU A C 1
ATOM 2353 O O . GLU A 1 297 ? 5.499 -19.888 -16.496 1.00 89.06 297 GLU A O 1
ATOM 2358 N N . TRP A 1 298 ? 4.242 -21.328 -17.662 1.00 87.75 298 TRP A N 1
ATOM 2359 C CA . TRP A 1 298 ? 3.025 -20.524 -17.540 1.00 87.75 298 TRP A CA 1
ATOM 2360 C C . TRP A 1 298 ? 2.579 -20.366 -16.082 1.00 87.75 298 TRP A C 1
ATOM 2362 O O . TRP A 1 298 ? 2.235 -19.263 -15.664 1.00 87.75 298 TRP A O 1
ATOM 2372 N N . LEU A 1 299 ? 2.626 -21.442 -15.288 1.00 91.06 299 LEU A N 1
ATOM 2373 C CA . LEU A 1 299 ? 2.241 -21.388 -13.877 1.00 91.06 299 LEU A CA 1
ATOM 2374 C C . LEU A 1 299 ? 3.177 -20.474 -13.076 1.00 91.06 299 LEU A C 1
ATOM 2376 O O . LEU A 1 299 ? 2.693 -19.662 -12.295 1.00 91.06 299 LEU A O 1
ATOM 2380 N N . LYS A 1 300 ? 4.491 -20.542 -13.333 1.00 89.31 300 LYS A N 1
ATOM 2381 C CA . LYS A 1 300 ? 5.480 -19.621 -12.750 1.00 89.31 300 LYS A CA 1
ATOM 2382 C C . LYS A 1 300 ? 5.211 -18.166 -13.134 1.00 89.31 300 LYS A C 1
ATOM 2384 O O . LYS A 1 300 ? 5.262 -17.287 -12.275 1.00 89.31 300 LYS A O 1
ATOM 2389 N N . ALA A 1 301 ? 4.930 -17.906 -14.412 1.00 84.81 301 ALA A N 1
ATOM 2390 C CA . ALA A 1 301 ? 4.630 -16.562 -14.894 1.00 84.81 301 ALA A CA 1
ATOM 2391 C C . ALA A 1 301 ? 3.360 -16.011 -14.234 1.00 84.81 301 ALA A C 1
ATOM 2393 O O . ALA A 1 301 ? 3.368 -14.882 -13.755 1.00 84.81 301 ALA A O 1
ATOM 2394 N N . ARG A 1 302 ? 2.305 -16.829 -14.124 1.00 88.44 302 ARG A N 1
ATOM 2395 C CA . ARG A 1 302 ? 1.069 -16.460 -13.427 1.00 88.44 302 ARG A CA 1
ATOM 2396 C C . ARG A 1 302 ? 1.326 -16.131 -11.957 1.00 88.44 302 ARG A C 1
ATOM 2398 O O . ARG A 1 302 ? 0.974 -15.042 -11.532 1.00 88.44 302 ARG A O 1
ATOM 2405 N N . THR A 1 303 ? 2.023 -16.998 -11.219 1.00 90.44 303 THR A N 1
ATOM 2406 C CA . THR A 1 303 ? 2.361 -16.712 -9.814 1.00 90.44 303 THR A CA 1
ATOM 2407 C C . THR A 1 303 ? 3.214 -15.455 -9.670 1.00 90.44 303 THR A C 1
ATOM 2409 O O . THR A 1 303 ? 3.028 -14.700 -8.727 1.00 90.44 303 THR A O 1
ATOM 2412 N N . SER A 1 304 ? 4.121 -15.186 -10.615 1.00 84.94 304 SER A N 1
ATOM 2413 C CA . SER A 1 304 ? 4.919 -13.956 -10.601 1.00 84.94 304 SER A CA 1
ATOM 2414 C C . SER A 1 304 ? 4.066 -12.707 -10.831 1.00 84.94 304 SER A C 1
ATOM 2416 O O . SER A 1 304 ? 4.376 -11.667 -10.257 1.00 84.94 304 SER A O 1
ATOM 2418 N N . VAL A 1 305 ? 3.028 -12.787 -11.669 1.00 86.81 305 VAL A N 1
ATOM 2419 C CA . VAL A 1 305 ? 2.076 -11.687 -11.888 1.00 86.81 305 VAL A CA 1
ATOM 2420 C C . VAL A 1 305 ? 1.186 -11.489 -10.666 1.00 86.81 305 VAL A C 1
ATOM 2422 O O . VAL A 1 305 ? 0.981 -10.347 -10.265 1.00 86.81 305 VAL A O 1
ATOM 2425 N N . ASP A 1 306 ? 0.709 -12.569 -10.049 1.00 85.50 306 ASP A N 1
ATOM 2426 C CA . ASP A 1 306 ? -0.123 -12.501 -8.844 1.00 85.50 306 ASP A CA 1
ATOM 2427 C C . ASP A 1 306 ? 0.667 -11.868 -7.681 1.00 85.50 306 ASP A C 1
ATOM 2429 O O . ASP A 1 306 ? 0.195 -10.916 -7.065 1.00 85.50 306 ASP A O 1
ATOM 2433 N N . ILE A 1 307 ? 1.923 -12.289 -7.466 1.00 86.81 307 ILE A N 1
ATOM 2434 C CA . ILE A 1 307 ? 2.827 -11.692 -6.464 1.00 86.81 307 ILE A CA 1
ATOM 2435 C C . ILE A 1 307 ? 3.085 -10.209 -6.762 1.00 86.81 307 ILE A C 1
ATOM 2437 O O . ILE A 1 307 ? 3.014 -9.382 -5.860 1.00 86.81 307 ILE A O 1
ATOM 2441 N N . ALA A 1 308 ? 3.364 -9.851 -8.020 1.00 85.88 308 ALA A N 1
ATOM 2442 C CA . ALA A 1 308 ? 3.655 -8.464 -8.392 1.00 85.88 308 ALA A CA 1
ATOM 2443 C C . ALA A 1 308 ? 2.424 -7.544 -8.318 1.00 85.88 308 ALA A C 1
ATOM 2445 O O . ALA A 1 308 ? 2.570 -6.342 -8.087 1.00 85.88 308 ALA A O 1
ATOM 2446 N N . THR A 1 309 ? 1.227 -8.085 -8.559 1.00 90.25 309 THR A N 1
ATOM 2447 C CA . THR A 1 309 ? -0.043 -7.367 -8.382 1.00 90.25 309 THR A CA 1
ATOM 2448 C C . THR A 1 309 ? -0.285 -7.114 -6.902 1.00 90.25 309 THR A C 1
ATOM 2450 O O . THR A 1 309 ? -0.509 -5.972 -6.514 1.00 90.25 309 THR A O 1
ATOM 2453 N N . HIS A 1 310 ? -0.138 -8.152 -6.080 1.00 88.56 310 HIS A N 1
ATOM 2454 C CA . HIS A 1 310 ? -0.310 -8.065 -4.635 1.00 88.56 310 HIS A CA 1
ATOM 2455 C C . HIS A 1 310 ? 0.680 -7.093 -3.980 1.00 88.56 310 HIS A C 1
ATOM 2457 O O . HIS A 1 310 ? 0.282 -6.201 -3.240 1.00 88.56 310 HIS A O 1
ATOM 2463 N N . GLU A 1 311 ? 1.969 -7.174 -4.329 1.00 89.19 311 GLU A N 1
ATOM 2464 C CA . GLU A 1 311 ? 2.989 -6.234 -3.841 1.00 89.19 311 GLU A CA 1
ATOM 2465 C C . GLU A 1 311 ? 2.653 -4.780 -4.216 1.00 89.19 311 GLU A C 1
ATOM 2467 O O . GLU A 1 311 ? 2.834 -3.865 -3.410 1.00 89.19 311 GLU A O 1
ATOM 2472 N N . TRP A 1 312 ? 2.123 -4.554 -5.423 1.00 89.12 312 TRP A N 1
ATOM 2473 C CA . TRP A 1 312 ? 1.694 -3.225 -5.857 1.00 89.12 312 TRP A CA 1
ATOM 2474 C C . TRP A 1 312 ? 0.489 -2.708 -5.057 1.00 89.12 312 TRP A C 1
ATOM 2476 O O . TRP A 1 312 ? 0.462 -1.532 -4.688 1.00 89.12 312 TRP A O 1
ATOM 2486 N N . GLU A 1 313 ? -0.486 -3.565 -4.750 1.00 92.12 313 GLU A N 1
ATOM 2487 C CA . GLU A 1 313 ? -1.634 -3.209 -3.907 1.00 92.12 313 GLU A CA 1
ATOM 2488 C C . GLU A 1 313 ? -1.196 -2.857 -2.482 1.00 92.12 313 GLU A C 1
ATOM 2490 O O . GLU A 1 313 ? -1.610 -1.819 -1.957 1.00 92.12 313 GLU A O 1
ATOM 2495 N N . CYS A 1 314 ? -0.282 -3.637 -1.898 1.00 92.12 314 CYS A N 1
ATOM 2496 C CA . CYS A 1 314 ? 0.300 -3.347 -0.590 1.00 92.12 314 CYS A CA 1
ATOM 2497 C C . CYS A 1 314 ? 1.040 -2.002 -0.570 1.00 92.12 314 CYS A C 1
ATOM 2499 O O . CYS A 1 314 ? 0.812 -1.192 0.327 1.00 92.12 314 CYS A O 1
ATOM 2501 N N . GLN A 1 315 ? 1.882 -1.716 -1.569 1.00 91.12 315 GLN A N 1
ATOM 2502 C CA . GLN A 1 315 ? 2.592 -0.432 -1.667 1.00 91.12 315 GLN A CA 1
ATOM 2503 C C . GLN A 1 315 ? 1.630 0.752 -1.818 1.00 91.12 315 GLN A C 1
ATOM 2505 O O . GLN A 1 315 ? 1.791 1.787 -1.167 1.00 91.12 315 GLN A O 1
ATOM 2510 N N . LYS A 1 316 ? 0.594 0.601 -2.649 1.00 92.81 316 LYS A N 1
ATOM 2511 C CA . LYS A 1 316 ? -0.443 1.624 -2.819 1.00 92.81 316 LYS A CA 1
ATOM 2512 C C . LYS A 1 316 ? -1.185 1.886 -1.505 1.00 92.81 316 LYS A C 1
ATOM 2514 O O . LYS A 1 316 ? -1.409 3.048 -1.157 1.00 92.81 316 LYS A O 1
ATOM 2519 N N . ALA A 1 317 ? -1.537 0.831 -0.772 1.00 94.38 317 ALA A N 1
ATOM 2520 C CA . ALA A 1 317 ? -2.192 0.935 0.526 1.00 94.38 317 ALA A CA 1
ATOM 2521 C C . ALA A 1 317 ? -1.273 1.585 1.579 1.00 94.38 317 ALA A C 1
ATOM 2523 O O . ALA A 1 317 ? -1.712 2.485 2.293 1.00 94.38 317 ALA A O 1
ATOM 2524 N N . GLN A 1 318 ? 0.017 1.230 1.619 1.00 94.25 318 GLN A N 1
ATOM 2525 C CA . GLN A 1 318 ? 1.019 1.867 2.486 1.00 94.25 318 GLN A CA 1
ATOM 2526 C C . GLN A 1 318 ? 1.164 3.368 2.213 1.00 94.25 318 GLN A C 1
ATOM 2528 O O . GLN A 1 318 ? 1.231 4.167 3.150 1.00 94.25 318 GLN A O 1
ATOM 2533 N N . HIS A 1 319 ? 1.181 3.770 0.940 1.00 93.75 319 HIS A N 1
ATOM 2534 C CA . HIS A 1 319 ? 1.250 5.180 0.571 1.00 93.75 319 HIS A CA 1
ATOM 2535 C C . HIS A 1 319 ? -0.001 5.945 1.034 1.00 93.75 319 HIS A C 1
ATOM 2537 O O . HIS A 1 319 ? 0.112 7.009 1.645 1.00 93.75 319 HIS A O 1
ATOM 2543 N N . ALA A 1 320 ? -1.196 5.388 0.806 1.00 94.44 320 ALA A N 1
ATOM 2544 C CA . ALA A 1 320 ? -2.453 5.983 1.267 1.00 94.44 320 ALA A CA 1
ATOM 2545 C C . ALA A 1 320 ? -2.511 6.098 2.802 1.00 94.44 320 ALA A C 1
ATOM 2547 O O . ALA A 1 320 ? -2.862 7.152 3.335 1.00 94.44 320 ALA A O 1
ATOM 2548 N N . TYR A 1 321 ? -2.084 5.049 3.507 1.00 96.56 321 TYR A N 1
ATOM 2549 C CA . TYR A 1 321 ? -1.934 5.022 4.961 1.00 96.56 321 TYR A CA 1
ATOM 2550 C C . TYR A 1 321 ? -1.005 6.137 5.461 1.00 96.56 321 TYR A C 1
ATOM 2552 O O . TYR A 1 321 ? -1.372 6.899 6.357 1.00 96.56 321 TYR A O 1
ATOM 2560 N N . GLY A 1 322 ? 0.178 6.283 4.854 1.00 95.44 322 GLY A N 1
ATOM 2561 C CA . GLY A 1 322 ? 1.142 7.324 5.217 1.00 95.44 322 GLY A CA 1
ATOM 2562 C C . GLY A 1 322 ? 0.598 8.737 4.988 1.00 95.44 322 GLY A C 1
ATOM 2563 O O . GLY A 1 322 ? 0.738 9.606 5.854 1.00 95.44 322 GLY A O 1
ATOM 2564 N N . ALA A 1 323 ? -0.083 8.959 3.860 1.00 95.38 323 ALA A N 1
ATOM 2565 C CA . ALA A 1 323 ? -0.701 10.240 3.529 1.00 95.38 323 ALA A CA 1
ATOM 2566 C C . ALA A 1 323 ? -1.820 10.618 4.515 1.00 95.38 323 ALA A C 1
ATOM 2568 O O . ALA A 1 323 ? -1.893 11.767 4.969 1.00 95.38 323 ALA A O 1
ATOM 2569 N N . LEU A 1 324 ? -2.660 9.656 4.910 1.00 95.25 324 LEU A N 1
ATOM 2570 C CA . LEU A 1 324 ? -3.740 9.912 5.862 1.00 95.25 324 LEU A CA 1
ATOM 2571 C C . LEU A 1 324 ? -3.194 10.185 7.270 1.00 95.25 324 LEU A C 1
ATOM 2573 O O . LEU A 1 324 ? -3.608 11.149 7.910 1.00 95.25 324 LEU A O 1
ATOM 2577 N N . TRP A 1 325 ? -2.202 9.419 7.731 1.00 95.75 325 TRP A N 1
ATOM 2578 C CA . TRP A 1 325 ? -1.538 9.687 9.012 1.00 95.75 325 TRP A CA 1
ATOM 2579 C C . TRP A 1 325 ? -0.840 11.042 9.046 1.00 95.75 325 TRP A C 1
ATOM 2581 O O . TRP A 1 325 ? -0.862 11.720 10.072 1.00 95.75 325 TRP A O 1
ATOM 2591 N N . THR A 1 326 ? -0.239 11.457 7.934 1.00 95.56 326 THR A N 1
ATOM 2592 C CA . THR A 1 326 ? 0.343 12.799 7.809 1.00 95.56 326 THR A CA 1
ATOM 2593 C C . THR A 1 326 ? -0.743 13.866 7.911 1.00 95.56 326 THR A C 1
ATOM 2595 O O . THR A 1 326 ? -0.565 14.846 8.631 1.00 95.56 326 THR A O 1
ATOM 2598 N N . SER A 1 327 ? -1.898 13.643 7.279 1.00 95.25 327 SER A N 1
ATOM 2599 C CA . SER A 1 327 ? -3.054 14.545 7.364 1.00 95.25 327 SER A CA 1
ATOM 2600 C C . SER A 1 327 ? -3.596 14.657 8.794 1.00 95.25 327 SER A C 1
ATOM 2602 O O . SER A 1 327 ? -3.861 15.760 9.260 1.00 95.25 327 SER A O 1
ATOM 2604 N N . ILE A 1 328 ? -3.689 13.540 9.528 1.00 94.81 328 ILE A N 1
ATOM 2605 C CA . ILE A 1 328 ? -4.113 13.523 10.940 1.00 94.81 328 ILE A CA 1
ATOM 2606 C C . ILE A 1 328 ? -3.117 14.294 11.816 1.00 94.81 328 ILE A C 1
ATOM 2608 O O . ILE A 1 328 ? -3.519 15.120 12.624 1.00 94.81 328 ILE A O 1
ATOM 2612 N N . LYS A 1 329 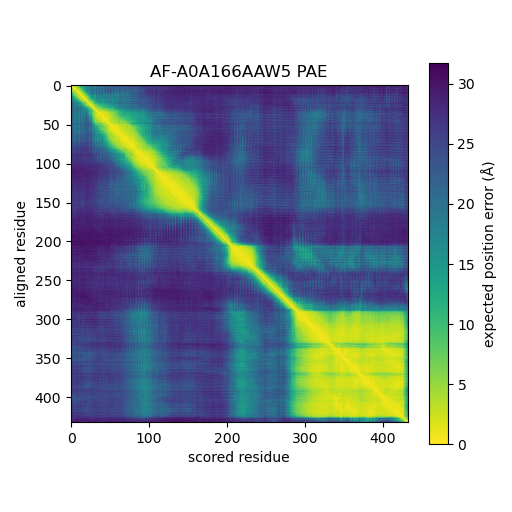? -1.810 14.063 11.642 1.00 94.06 329 LYS A N 1
ATOM 2613 C CA . LYS A 1 329 ? -0.761 14.702 12.458 1.00 94.06 329 LYS A CA 1
ATOM 2614 C C . LYS A 1 329 ? -0.639 16.208 12.228 1.00 94.06 329 LYS A C 1
ATOM 2616 O O . LYS A 1 329 ? -0.238 16.928 13.137 1.00 94.06 329 LYS A O 1
ATOM 2621 N N . THR A 1 330 ? -0.894 16.665 11.005 1.00 94.62 330 THR A N 1
ATOM 2622 C CA . THR A 1 330 ? -0.699 18.069 10.608 1.00 94.62 330 THR A CA 1
ATOM 2623 C C . THR A 1 330 ? -1.953 18.917 10.807 1.00 94.62 330 THR A C 1
ATOM 2625 O O . THR A 1 330 ? -1.855 20.138 10.934 1.00 94.62 330 THR A O 1
ATOM 2628 N N . ALA A 1 331 ? -3.132 18.296 10.868 1.00 93.19 331 ALA A N 1
ATOM 2629 C CA . ALA A 1 331 ? -4.384 19.003 11.061 1.00 93.19 331 ALA A CA 1
ATOM 2630 C C . ALA A 1 331 ? -4.451 19.665 12.449 1.00 93.19 331 ALA A C 1
ATOM 2632 O O . ALA A 1 331 ? -4.423 19.009 13.484 1.00 93.19 331 ALA A O 1
ATOM 2633 N N . SER A 1 332 ? -4.602 20.993 12.480 1.00 88.06 332 SER A N 1
ATOM 2634 C CA . SER A 1 332 ? -4.768 21.757 13.730 1.00 88.06 332 SER A CA 1
ATOM 2635 C C . SER A 1 332 ? -6.184 21.673 14.331 1.00 88.06 332 SER A C 1
ATOM 2637 O O . SER A 1 332 ? -6.453 22.276 15.366 1.00 88.06 332 SER A O 1
ATOM 2639 N N . GLY A 1 333 ? -7.103 20.955 13.682 1.00 88.81 333 GLY A N 1
ATOM 2640 C CA . GLY A 1 333 ? -8.495 20.771 14.096 1.00 88.81 333 GLY A CA 1
ATOM 2641 C C . GLY A 1 333 ? -9.124 19.554 13.407 1.00 88.81 333 GLY A C 1
ATOM 2642 O O . GLY A 1 333 ? -8.431 18.878 12.648 1.00 88.81 333 GLY A O 1
ATOM 2643 N N . PRO A 1 334 ? -10.415 19.254 13.649 1.00 87.38 334 PRO A N 1
ATOM 2644 C CA . PRO A 1 334 ? -11.092 18.114 13.032 1.00 87.38 334 PRO A CA 1
ATOM 2645 C C . PRO A 1 334 ? -10.941 18.127 11.508 1.00 87.38 334 PRO A C 1
ATOM 2647 O O . PRO A 1 334 ? -10.981 19.192 10.886 1.00 87.38 334 PRO A O 1
ATOM 2650 N N . LEU A 1 335 ? -10.775 16.946 10.908 1.00 91.06 335 LEU A N 1
ATOM 2651 C CA . LEU A 1 335 ? -10.787 16.833 9.450 1.00 91.06 335 LEU A CA 1
ATOM 2652 C C . LEU A 1 335 ? -12.160 17.274 8.920 1.00 91.06 335 LEU A C 1
ATOM 2654 O O . LEU A 1 335 ? -13.166 17.170 9.622 1.00 91.06 335 LEU A O 1
ATOM 2658 N N . CYS A 1 336 ? -12.193 17.774 7.680 1.00 88.56 336 CYS A N 1
ATOM 2659 C CA . CYS A 1 336 ? -13.435 18.204 7.025 1.00 88.56 336 CYS A CA 1
ATOM 2660 C C . CYS A 1 336 ? -14.485 17.080 7.018 1.00 88.56 336 CYS A C 1
ATOM 2662 O O . CYS A 1 336 ? -15.670 17.323 7.239 1.00 88.56 336 CYS A O 1
ATOM 2664 N N . GLU A 1 337 ? -14.018 15.845 6.831 1.00 92.56 337 GLU A N 1
ATOM 2665 C CA . GLU A 1 337 ? -14.809 14.630 6.946 1.00 92.56 337 GLU A CA 1
ATOM 2666 C C . GLU A 1 337 ? -14.295 13.805 8.138 1.00 92.56 337 GLU A C 1
ATOM 2668 O O . GLU A 1 337 ? -13.102 13.484 8.185 1.00 92.56 337 GLU A O 1
ATOM 2673 N N . PRO A 1 338 ? -15.147 13.501 9.134 1.00 95.50 338 PRO A N 1
ATOM 2674 C CA . PRO A 1 338 ? -14.753 12.667 10.259 1.00 95.50 338 PRO A CA 1
ATOM 2675 C C . PRO A 1 338 ? -14.551 11.218 9.802 1.00 95.50 338 PRO A C 1
ATOM 2677 O O . PRO A 1 338 ? -15.395 10.652 9.113 1.00 95.50 338 PRO A O 1
ATOM 2680 N N . LEU A 1 339 ? -13.454 10.606 10.239 1.00 97.25 339 LEU A N 1
ATOM 2681 C CA . LEU A 1 339 ? -13.107 9.223 9.930 1.00 97.25 339 LEU A CA 1
ATOM 2682 C C . LEU A 1 339 ? -14.063 8.262 10.639 1.00 97.25 339 LEU A C 1
ATOM 2684 O O . LEU A 1 339 ? -14.237 8.318 11.856 1.00 97.25 339 LEU A O 1
ATOM 2688 N N . THR A 1 340 ? -14.673 7.366 9.882 1.00 98.00 340 THR A N 1
ATOM 2689 C CA . THR A 1 340 ? -15.387 6.192 10.400 1.00 98.00 340 THR A CA 1
ATOM 2690 C C . THR A 1 340 ? -14.407 5.055 10.686 1.00 98.00 340 THR A C 1
ATOM 2692 O O . THR A 1 340 ? -13.240 5.124 10.301 1.00 98.00 340 THR A O 1
ATOM 2695 N N . PHE A 1 341 ? -14.869 3.983 11.330 1.00 97.94 341 PHE A N 1
ATOM 2696 C CA . PHE A 1 341 ? -14.049 2.790 11.549 1.00 97.94 341 PHE A CA 1
ATOM 2697 C C . PHE A 1 341 ? -13.503 2.218 10.228 1.00 97.94 341 PHE A C 1
ATOM 2699 O O . PHE A 1 341 ? -12.308 1.963 10.129 1.00 97.94 341 PHE A O 1
ATOM 2706 N N . GLU A 1 342 ? -14.342 2.099 9.195 1.00 97.06 342 GLU A N 1
ATOM 2707 C CA . GLU A 1 342 ? -13.961 1.541 7.884 1.00 97.06 342 GLU A CA 1
ATOM 2708 C C . GLU A 1 342 ? -12.989 2.433 7.095 1.00 97.06 342 GLU A C 1
ATOM 2710 O O . GLU A 1 342 ? -12.198 1.941 6.297 1.00 97.06 342 GLU A O 1
ATOM 2715 N N . THR A 1 343 ? -13.038 3.752 7.300 1.00 96.69 343 THR A N 1
ATOM 2716 C CA . THR A 1 343 ? -12.174 4.716 6.589 1.00 96.69 343 THR A CA 1
ATOM 2717 C C . THR A 1 343 ? -10.905 5.066 7.368 1.00 96.69 343 THR A C 1
ATOM 2719 O O . THR A 1 343 ? -10.043 5.789 6.862 1.00 96.69 343 THR A O 1
ATOM 2722 N N . PHE A 1 344 ? -10.773 4.568 8.600 1.00 97.38 344 PHE A N 1
ATOM 2723 C CA . PHE A 1 344 ? -9.603 4.785 9.442 1.00 97.38 344 PHE A CA 1
ATOM 2724 C C . PHE A 1 344 ? -8.356 4.101 8.833 1.00 97.38 344 PHE A C 1
ATOM 2726 O O . PHE A 1 344 ? -8.480 3.032 8.233 1.00 97.38 344 PHE A O 1
ATOM 2733 N N . PRO A 1 345 ? -7.138 4.677 8.953 1.00 96.81 345 PRO A N 1
ATOM 2734 C CA . PRO A 1 345 ? -5.942 4.151 8.295 1.00 96.81 345 PRO A CA 1
ATOM 2735 C C . PRO A 1 345 ? -5.376 2.952 9.064 1.00 96.81 345 PRO A C 1
ATOM 2737 O O . PRO A 1 345 ? -4.376 3.061 9.778 1.00 96.81 345 PRO A O 1
ATOM 2740 N N . TRP A 1 346 ? -6.022 1.800 8.926 1.00 97.88 346 TRP A N 1
ATOM 2741 C CA . TRP A 1 346 ? -5.534 0.532 9.459 1.00 97.88 346 TRP A CA 1
ATOM 2742 C C . TRP A 1 346 ? -4.274 0.079 8.711 1.00 97.88 346 TRP A C 1
ATOM 2744 O O . TRP A 1 346 ? -4.159 0.333 7.510 1.00 97.88 346 TRP A O 1
ATOM 2754 N N . PRO A 1 347 ? -3.312 -0.587 9.377 1.00 97.31 347 PRO A N 1
ATOM 2755 C CA . PRO A 1 347 ? -2.116 -1.097 8.724 1.00 97.31 347 PRO A CA 1
ATOM 2756 C C . PRO A 1 347 ? -2.445 -2.417 8.010 1.00 97.31 347 PRO A C 1
ATOM 2758 O O . PRO A 1 347 ? -1.928 -3.466 8.373 1.00 97.31 347 PRO A O 1
ATOM 2761 N N . MET A 1 348 ? -3.372 -2.370 7.053 1.00 97.38 348 MET A N 1
ATOM 2762 C CA . MET A 1 348 ? -3.898 -3.504 6.292 1.00 97.38 348 MET A CA 1
ATOM 2763 C C . MET A 1 348 ? -4.186 -3.052 4.854 1.00 97.38 348 MET A C 1
ATOM 2765 O O . MET A 1 348 ? -4.482 -1.882 4.613 1.00 97.38 348 MET A O 1
ATOM 2769 N N . VAL A 1 349 ? -4.115 -3.972 3.886 1.00 96.12 349 VAL A N 1
ATOM 2770 C CA . VAL A 1 349 ? -4.420 -3.665 2.471 1.00 96.12 349 VAL A CA 1
ATOM 2771 C C . VAL A 1 349 ? -5.910 -3.386 2.277 1.00 96.12 349 VAL A C 1
ATOM 2773 O O . VAL A 1 349 ? -6.291 -2.445 1.584 1.00 96.12 349 VAL A O 1
ATOM 2776 N N . THR A 1 350 ? -6.748 -4.203 2.918 1.00 95.75 350 THR A N 1
ATOM 2777 C CA . THR A 1 350 ? -8.203 -4.039 2.952 1.00 95.75 350 THR A CA 1
ATOM 2778 C C . THR A 1 350 ? -8.601 -3.571 4.342 1.00 95.75 350 THR A C 1
ATOM 2780 O O . THR A 1 350 ? -8.174 -4.161 5.334 1.00 95.75 350 THR A O 1
ATOM 2783 N N . ALA A 1 351 ? -9.399 -2.507 4.421 1.00 95.56 351 ALA A N 1
ATOM 2784 C CA . ALA A 1 351 ? -9.848 -1.988 5.704 1.00 95.56 351 ALA A CA 1
ATOM 2785 C C . ALA A 1 351 ? -10.789 -2.996 6.401 1.00 95.56 351 ALA A C 1
ATOM 2787 O O . ALA A 1 351 ? -11.693 -3.528 5.750 1.00 95.56 351 ALA A O 1
ATOM 2788 N N . PRO A 1 352 ? -10.598 -3.266 7.703 1.00 97.75 352 PRO A N 1
ATOM 2789 C CA . PRO A 1 352 ? -11.479 -4.130 8.479 1.00 97.75 352 PRO A CA 1
ATOM 2790 C C . PRO A 1 352 ? -12.879 -3.514 8.625 1.00 97.75 352 PRO A C 1
ATOM 2792 O O . PRO A 1 352 ? -13.020 -2.301 8.794 1.00 97.75 352 PRO A O 1
ATOM 2795 N N . GLY A 1 353 ? -13.915 -4.360 8.619 1.00 97.19 353 GLY A N 1
ATOM 2796 C CA . GLY A 1 353 ? -15.295 -3.945 8.901 1.00 97.19 353 GLY A CA 1
ATOM 2797 C C . GLY A 1 353 ? -15.592 -3.869 10.402 1.00 97.19 353 GLY A C 1
ATOM 2798 O O . GLY A 1 353 ? -16.412 -3.068 10.847 1.00 97.19 353 GLY A O 1
ATOM 2799 N N . ALA A 1 354 ? -14.889 -4.671 11.202 1.00 97.75 354 ALA A N 1
ATOM 2800 C CA . ALA A 1 354 ? -14.972 -4.689 12.655 1.00 97.75 354 ALA A CA 1
ATOM 2801 C C . ALA A 1 354 ? -13.588 -4.882 13.306 1.00 97.75 354 ALA A C 1
ATOM 2803 O O . ALA A 1 354 ? -12.670 -5.410 12.681 1.00 97.75 354 ALA A O 1
ATOM 2804 N N . PRO A 1 355 ? -13.419 -4.533 14.598 1.00 97.88 355 PRO A N 1
ATOM 2805 C CA . PRO A 1 355 ? -12.145 -4.713 15.303 1.00 97.88 355 PRO A CA 1
ATOM 2806 C C . PRO A 1 355 ? -11.599 -6.147 15.272 1.00 97.88 355 PRO A C 1
ATOM 2808 O O . PRO A 1 355 ? -10.390 -6.341 15.258 1.00 97.88 355 PRO A O 1
ATOM 2811 N N . TYR A 1 356 ? -12.481 -7.147 15.251 1.00 96.69 356 TYR A N 1
ATOM 2812 C CA . TYR A 1 356 ? -12.107 -8.564 15.255 1.00 96.69 356 TYR A CA 1
ATOM 2813 C C . TYR A 1 356 ? -11.643 -9.088 13.891 1.00 96.69 356 TYR A C 1
ATOM 2815 O O . TYR A 1 356 ? -11.097 -10.185 13.837 1.00 96.69 356 TYR A O 1
ATOM 2823 N N . ASP A 1 357 ? -11.834 -8.313 12.820 1.00 97.62 357 ASP A N 1
ATOM 2824 C CA . ASP A 1 357 ? -11.360 -8.660 11.475 1.00 97.62 357 ASP A CA 1
ATOM 2825 C C . ASP A 1 357 ? -9.867 -8.333 11.295 1.00 97.62 357 ASP A C 1
ATOM 2827 O O . ASP A 1 357 ? -9.280 -8.624 10.257 1.00 97.62 357 ASP A O 1
ATOM 2831 N N . ILE A 1 358 ? -9.240 -7.702 12.293 1.00 97.88 358 ILE A N 1
ATOM 2832 C CA . ILE A 1 358 ? -7.818 -7.367 12.280 1.00 97.88 358 ILE A CA 1
ATOM 2833 C C . ILE A 1 358 ? -7.017 -8.631 12.605 1.00 97.88 358 ILE A C 1
ATOM 2835 O O . ILE A 1 358 ? -6.884 -9.017 13.768 1.00 97.88 358 ILE A O 1
ATOM 2839 N N . GLU A 1 359 ? -6.459 -9.270 11.578 1.00 96.62 359 GLU A N 1
ATOM 2840 C CA . GLU A 1 359 ? -5.612 -10.450 11.737 1.00 96.62 359 GLU A CA 1
ATOM 2841 C C . GLU A 1 359 ? -4.114 -10.106 11.754 1.00 96.62 359 GLU A C 1
ATOM 2843 O O . GLU A 1 359 ? -3.636 -9.219 11.046 1.00 96.62 359 GLU A O 1
ATOM 2848 N N . VAL A 1 360 ? -3.335 -10.886 12.516 1.00 96.69 360 VAL A N 1
ATOM 2849 C CA . VAL A 1 360 ? -1.866 -10.755 12.596 1.00 96.69 360 VAL A CA 1
ATOM 2850 C C . VAL A 1 360 ? -1.224 -10.830 11.211 1.00 96.69 360 VAL A C 1
ATOM 2852 O O . VAL A 1 360 ? -0.332 -10.043 10.904 1.00 96.69 360 VAL A O 1
ATOM 2855 N N . LYS A 1 361 ? -1.686 -11.762 10.367 1.00 96.44 361 LYS A N 1
ATOM 2856 C CA . LYS A 1 361 ? -1.115 -12.001 9.035 1.00 96.44 361 LYS A CA 1
ATOM 2857 C C . LYS A 1 361 ? -1.194 -10.748 8.152 1.00 96.44 361 LYS A C 1
ATOM 2859 O O . LYS A 1 361 ? -0.208 -10.414 7.506 1.00 96.44 361 LYS A O 1
ATOM 2864 N N . ASP A 1 362 ? -2.318 -10.034 8.202 1.00 96.94 362 ASP A N 1
ATOM 2865 C CA . ASP A 1 362 ? -2.593 -8.890 7.333 1.00 96.94 362 ASP A CA 1
ATOM 2866 C C . ASP A 1 362 ? -1.785 -7.671 7.788 1.00 96.94 362 ASP A C 1
ATOM 2868 O O . ASP A 1 362 ? -1.238 -6.943 6.962 1.00 96.94 362 ASP A O 1
ATOM 2872 N N . VAL A 1 363 ? -1.635 -7.492 9.109 1.00 97.50 363 VAL A N 1
ATOM 2873 C CA . VAL A 1 363 ? -0.781 -6.445 9.691 1.00 97.50 363 VAL A CA 1
ATOM 2874 C C . VAL A 1 363 ? 0.692 -6.688 9.362 1.00 97.50 363 VAL A C 1
ATOM 2876 O O . VAL A 1 363 ? 1.397 -5.756 8.978 1.00 97.50 363 VAL A O 1
ATOM 2879 N N . VAL A 1 364 ? 1.169 -7.930 9.484 1.00 96.00 364 VAL A N 1
ATOM 2880 C CA . VAL A 1 364 ? 2.556 -8.315 9.164 1.00 96.00 364 VAL A CA 1
ATOM 2881 C C . VAL A 1 364 ? 2.849 -8.117 7.681 1.00 96.00 364 VAL A C 1
ATOM 2883 O O . VAL A 1 364 ? 3.864 -7.518 7.322 1.00 96.00 364 VAL A O 1
ATOM 2886 N N . GLU A 1 365 ? 1.961 -8.614 6.823 1.00 95.62 365 GLU A N 1
ATOM 2887 C CA . GLU A 1 365 ? 2.086 -8.508 5.375 1.00 95.62 365 GLU A CA 1
ATOM 2888 C C . GLU A 1 365 ? 2.093 -7.048 4.920 1.00 95.62 365 GLU A C 1
ATOM 2890 O O . GLU A 1 365 ? 2.972 -6.637 4.161 1.00 95.62 365 GLU A O 1
ATOM 2895 N N . PHE A 1 366 ? 1.174 -6.239 5.449 1.00 97.06 366 PHE A N 1
ATOM 2896 C CA . PHE A 1 366 ? 1.131 -4.816 5.160 1.00 97.06 366 PHE A CA 1
ATOM 2897 C C . PHE A 1 366 ? 2.374 -4.088 5.670 1.00 97.06 366 PHE A C 1
ATOM 2899 O O . PHE A 1 366 ? 2.970 -3.315 4.926 1.00 97.06 366 PHE A O 1
ATOM 2906 N N . LEU A 1 367 ? 2.789 -4.307 6.920 1.00 96.31 367 LEU A N 1
ATOM 2907 C CA . LEU A 1 367 ? 3.882 -3.554 7.538 1.00 96.31 367 LEU A CA 1
ATOM 2908 C C . LEU A 1 367 ? 5.236 -3.846 6.882 1.00 96.31 367 LEU A C 1
ATOM 2910 O O . LEU A 1 367 ? 6.065 -2.945 6.749 1.00 96.31 367 LEU A O 1
ATOM 2914 N N . PHE A 1 368 ? 5.460 -5.094 6.469 1.00 95.38 368 PHE A N 1
ATOM 2915 C CA . PHE A 1 368 ? 6.728 -5.531 5.886 1.00 95.38 368 PHE A CA 1
ATOM 2916 C C . PHE A 1 368 ? 6.708 -5.644 4.364 1.00 95.38 368 PHE A C 1
ATOM 2918 O O . PHE A 1 368 ? 7.728 -6.012 3.775 1.00 95.38 368 PHE A O 1
ATOM 2925 N N . SER A 1 369 ? 5.606 -5.276 3.707 1.00 93.19 369 SER A N 1
ATOM 2926 C CA . SER A 1 369 ? 5.576 -5.133 2.253 1.00 93.19 369 SER A CA 1
ATOM 2927 C C . SER A 1 369 ? 6.678 -4.164 1.807 1.00 93.19 369 SER A C 1
ATOM 2929 O O . SER A 1 369 ? 6.700 -2.998 2.197 1.00 93.19 369 SER A O 1
ATOM 2931 N N . GLY A 1 370 ? 7.632 -4.667 1.021 1.00 89.19 370 GLY A N 1
ATOM 2932 C CA . GLY A 1 370 ? 8.789 -3.913 0.525 1.00 89.19 370 GLY A CA 1
ATOM 2933 C C . GLY A 1 370 ? 10.021 -3.882 1.443 1.00 89.19 370 GLY A C 1
ATOM 2934 O O . GLY A 1 370 ? 11.094 -3.477 0.991 1.00 89.19 370 GLY A O 1
ATOM 2935 N N . ALA A 1 371 ? 9.931 -4.350 2.692 1.00 92.44 371 ALA A N 1
ATOM 2936 C CA . ALA A 1 371 ? 11.064 -4.391 3.618 1.00 92.44 371 ALA A CA 1
ATOM 2937 C C . ALA A 1 371 ? 11.926 -5.645 3.379 1.00 92.44 371 ALA A C 1
ATOM 2939 O O . ALA A 1 371 ? 11.632 -6.740 3.862 1.00 92.44 371 ALA A O 1
ATOM 2940 N N . LYS A 1 372 ? 13.018 -5.489 2.622 1.00 90.31 372 LYS A N 1
ATOM 2941 C CA . LYS A 1 372 ? 13.876 -6.612 2.202 1.00 90.31 372 LYS A CA 1
ATOM 2942 C C . LYS A 1 372 ? 14.853 -7.040 3.295 1.00 90.31 372 LYS A C 1
ATOM 2944 O O . LYS A 1 372 ? 15.119 -8.231 3.442 1.00 90.31 372 LYS A O 1
ATOM 2949 N N . SER A 1 373 ? 15.369 -6.091 4.078 1.00 93.00 373 SER A N 1
ATOM 2950 C CA . SER A 1 373 ? 16.337 -6.373 5.144 1.00 93.00 373 SER A CA 1
ATOM 2951 C C . SER A 1 373 ? 15.687 -6.466 6.526 1.00 93.00 373 SER A C 1
ATOM 2953 O O . SER A 1 373 ? 14.613 -5.913 6.768 1.00 93.00 373 SER A O 1
ATOM 2955 N N . SER A 1 374 ? 16.359 -7.159 7.450 1.00 92.69 374 SER A N 1
ATOM 2956 C CA . SER A 1 374 ? 15.940 -7.229 8.857 1.00 92.69 374 SER A CA 1
ATOM 2957 C C . SER A 1 374 ? 15.905 -5.835 9.501 1.00 92.69 374 SER A C 1
ATOM 2959 O O . SER A 1 374 ? 14.903 -5.453 10.098 1.00 92.69 374 SER A O 1
ATOM 2961 N N . ALA A 1 375 ? 16.927 -5.006 9.252 1.00 92.62 375 ALA A N 1
ATOM 2962 C CA . ALA A 1 375 ? 16.984 -3.628 9.744 1.00 92.62 375 ALA A CA 1
ATOM 2963 C C . ALA A 1 375 ? 15.812 -2.755 9.248 1.00 92.62 375 ALA A C 1
ATOM 2965 O O . ALA A 1 375 ? 15.253 -1.970 10.012 1.00 92.62 375 ALA A O 1
ATOM 2966 N N . GLN A 1 376 ? 15.394 -2.907 7.982 1.00 94.19 376 GLN A N 1
ATOM 2967 C CA . GLN A 1 376 ? 14.221 -2.201 7.449 1.00 94.19 376 GLN A CA 1
ATOM 2968 C C . GLN A 1 376 ? 12.927 -2.641 8.139 1.00 94.19 376 GLN A C 1
ATOM 2970 O O . GLN A 1 376 ? 12.099 -1.792 8.468 1.00 94.19 376 GLN A O 1
ATOM 2975 N N . ARG A 1 377 ? 12.763 -3.949 8.382 1.00 94.75 377 ARG A N 1
ATOM 2976 C CA . ARG A 1 377 ? 11.604 -4.488 9.108 1.00 94.75 377 ARG A CA 1
ATOM 2977 C C . ARG A 1 377 ? 11.559 -3.974 10.543 1.00 94.75 377 ARG A C 1
ATOM 2979 O O . ARG A 1 377 ? 10.514 -3.490 10.965 1.00 94.75 377 ARG A O 1
ATOM 2986 N N . GLN A 1 378 ? 12.691 -3.977 11.246 1.00 94.88 378 GLN A N 1
ATOM 2987 C CA . GLN A 1 378 ? 12.772 -3.440 12.604 1.00 94.88 378 GLN A CA 1
ATOM 2988 C C . GLN A 1 378 ? 12.412 -1.949 12.643 1.00 94.88 378 GLN A C 1
ATOM 2990 O O . GLN A 1 378 ? 11.560 -1.540 13.425 1.00 94.88 378 GLN A O 1
ATOM 2995 N N . LYS A 1 379 ? 12.957 -1.143 11.721 1.00 95.31 379 LYS A N 1
ATOM 2996 C CA . LYS A 1 379 ? 12.622 0.285 11.618 1.00 95.31 379 LYS A CA 1
ATOM 2997 C C . LYS A 1 379 ? 11.131 0.520 11.342 1.00 95.31 379 LYS A C 1
ATOM 2999 O O . LYS A 1 379 ? 10.537 1.434 11.916 1.00 95.31 379 LYS A O 1
ATOM 3004 N N . ALA A 1 380 ? 10.518 -0.278 10.465 1.00 95.19 380 ALA A N 1
ATOM 3005 C CA . ALA A 1 380 ? 9.082 -0.200 10.188 1.00 95.19 380 ALA A CA 1
ATOM 3006 C C . ALA A 1 380 ? 8.251 -0.530 11.439 1.00 95.19 380 ALA A C 1
ATOM 3008 O O . ALA A 1 380 ? 7.306 0.194 11.761 1.00 95.19 380 ALA A O 1
ATOM 3009 N N . LEU A 1 381 ? 8.652 -1.568 12.175 1.00 96.69 381 LEU A N 1
ATOM 3010 C CA . LEU A 1 381 ? 8.020 -1.989 13.420 1.00 96.69 381 LEU A CA 1
ATOM 3011 C C . LEU A 1 381 ? 8.124 -0.930 14.520 1.00 96.69 381 LEU A C 1
ATOM 3013 O O . LEU A 1 381 ? 7.108 -0.575 15.114 1.00 96.69 381 LEU A O 1
ATOM 3017 N N . ASP A 1 382 ? 9.306 -0.356 14.738 1.00 95.94 382 ASP A N 1
ATOM 3018 C CA . ASP A 1 382 ? 9.519 0.691 15.742 1.00 95.94 382 ASP A CA 1
ATOM 3019 C C . ASP A 1 382 ? 8.679 1.939 15.441 1.00 95.94 382 ASP A C 1
ATOM 3021 O O . ASP A 1 382 ? 8.081 2.546 16.336 1.00 95.94 382 ASP A O 1
ATOM 3025 N N . ASN A 1 383 ? 8.592 2.320 14.164 1.00 95.38 383 ASN A N 1
ATOM 3026 C CA . ASN A 1 383 ? 7.761 3.438 13.725 1.00 95.38 383 ASN A CA 1
ATOM 3027 C C . ASN A 1 383 ? 6.269 3.161 13.945 1.00 95.38 383 ASN A C 1
ATOM 3029 O O . ASN A 1 383 ? 5.544 4.048 14.407 1.00 95.38 383 ASN A O 1
ATOM 3033 N N . ALA A 1 384 ? 5.812 1.942 13.651 1.00 96.25 384 ALA A N 1
ATOM 3034 C CA . ALA A 1 384 ? 4.434 1.534 13.892 1.00 96.25 384 ALA A CA 1
ATOM 3035 C C . ALA A 1 384 ? 4.113 1.498 15.393 1.00 96.25 384 ALA A C 1
ATOM 3037 O O . ALA A 1 384 ? 3.114 2.079 15.807 1.00 96.25 384 ALA A O 1
ATOM 3038 N N . LEU A 1 385 ? 4.979 0.919 16.229 1.00 96.44 385 LEU A N 1
ATOM 3039 C CA . LEU A 1 385 ? 4.807 0.891 17.685 1.00 96.44 385 LEU A CA 1
ATOM 3040 C C . LEU A 1 385 ? 4.682 2.292 18.278 1.00 96.44 385 LEU A C 1
ATOM 3042 O O . LEU A 1 385 ? 3.781 2.548 19.075 1.00 96.44 385 LEU A O 1
ATOM 3046 N N . LYS A 1 386 ? 5.547 3.223 17.856 1.00 95.25 386 LYS A N 1
ATOM 3047 C CA . LYS A 1 386 ? 5.459 4.628 18.271 1.00 95.25 386 LYS A CA 1
ATOM 3048 C C . LYS A 1 386 ? 4.116 5.226 17.864 1.00 95.25 386 LYS A C 1
ATOM 3050 O O . LYS A 1 386 ? 3.483 5.898 18.671 1.00 95.25 386 LYS A O 1
ATOM 3055 N N . LEU A 1 387 ? 3.663 4.987 16.639 1.00 95.44 387 LEU A N 1
ATOM 3056 C CA . LEU A 1 387 ? 2.427 5.572 16.128 1.00 95.44 387 LEU A CA 1
ATOM 3057 C C . LEU A 1 387 ? 1.169 5.032 16.822 1.00 95.44 387 LEU A C 1
ATOM 3059 O O . LEU A 1 387 ? 0.282 5.809 17.167 1.00 95.44 387 LEU A O 1
ATOM 3063 N N . TRP A 1 388 ? 1.115 3.719 17.040 1.00 96.56 388 TRP A N 1
ATOM 3064 C CA . TRP A 1 388 ? -0.049 3.005 17.570 1.00 96.56 388 TRP A CA 1
ATOM 3065 C C . TRP A 1 388 ? -0.085 2.926 19.100 1.00 96.56 388 TRP A C 1
ATOM 3067 O O . TRP A 1 388 ? -1.040 2.390 19.660 1.00 96.56 388 TRP A O 1
ATOM 3077 N N . HIS A 1 389 ? 0.913 3.480 19.794 1.00 95.69 389 HIS A N 1
ATOM 3078 C CA . HIS A 1 389 ? 0.905 3.590 21.250 1.00 95.69 389 HIS A CA 1
ATOM 3079 C C . HIS A 1 389 ? -0.265 4.459 21.737 1.00 95.69 389 HIS A C 1
ATOM 3081 O O . HIS A 1 389 ? -0.495 5.547 21.202 1.00 95.69 389 HIS A O 1
ATOM 3087 N N . ALA A 1 390 ? -0.953 4.030 22.799 1.00 93.12 390 ALA A N 1
ATOM 3088 C CA . ALA A 1 390 ? -2.131 4.724 23.333 1.00 93.12 390 ALA A CA 1
ATOM 3089 C C . ALA A 1 390 ? -1.850 6.206 23.656 1.00 93.12 390 ALA A C 1
ATOM 3091 O O . ALA A 1 390 ? -2.603 7.089 23.244 1.00 93.12 390 ALA A O 1
ATOM 3092 N N . ASP A 1 391 ? -0.717 6.495 24.303 1.00 93.12 391 ASP A N 1
ATOM 3093 C CA . ASP A 1 391 ? -0.327 7.875 24.631 1.00 93.12 391 ASP A CA 1
ATOM 3094 C C . ASP A 1 391 ? -0.124 8.745 23.387 1.00 93.12 391 ASP A C 1
ATOM 3096 O O . ASP A 1 391 ? -0.510 9.914 23.375 1.00 93.12 391 ASP A O 1
ATOM 3100 N N . ASN A 1 392 ? 0.447 8.187 22.315 1.00 91.75 392 ASN A N 1
ATOM 3101 C CA . ASN A 1 392 ? 0.628 8.925 21.068 1.00 91.75 392 ASN A CA 1
ATOM 3102 C C . ASN A 1 392 ? -0.699 9.118 20.341 1.00 91.75 392 ASN A C 1
ATOM 3104 O O . ASN A 1 392 ? -0.929 10.193 19.797 1.00 91.75 392 ASN A O 1
ATOM 3108 N N . PHE A 1 393 ? -1.599 8.142 20.409 1.00 90.06 393 PHE A N 1
ATOM 3109 C CA . PHE A 1 393 ? -2.943 8.248 19.854 1.00 90.06 393 PHE A CA 1
ATOM 3110 C C . PHE A 1 393 ? -3.738 9.406 20.483 1.00 90.06 393 PHE A C 1
ATOM 3112 O O . PHE A 1 393 ? -4.421 10.158 19.784 1.00 90.06 393 PHE A O 1
ATOM 3119 N N . VAL A 1 394 ? -3.597 9.601 21.800 1.00 92.44 394 VAL A N 1
ATOM 3120 C CA . VAL A 1 394 ? -4.194 10.733 22.528 1.00 92.44 394 VAL A CA 1
ATOM 3121 C C . VAL A 1 394 ? -3.456 12.038 22.227 1.00 92.44 394 VAL A C 1
ATOM 3123 O O . VAL A 1 394 ? -4.094 13.039 21.906 1.00 92.44 394 VAL A O 1
ATOM 3126 N N . ARG A 1 395 ? -2.117 12.036 22.288 1.00 93.25 395 ARG A N 1
ATOM 3127 C CA . ARG A 1 395 ? -1.278 13.227 22.069 1.00 93.25 395 ARG A CA 1
ATOM 3128 C C . ARG A 1 395 ? -1.435 13.815 20.669 1.00 93.25 395 ARG A C 1
ATOM 3130 O O . ARG A 1 395 ? -1.443 15.031 20.524 1.00 93.25 395 ARG A O 1
ATOM 3137 N N . LEU A 1 396 ? -1.571 12.962 19.656 1.00 92.62 396 LEU A N 1
ATOM 3138 C CA . LEU A 1 396 ? -1.808 13.364 18.268 1.00 92.62 396 LEU A CA 1
ATOM 3139 C C . LEU A 1 396 ? -3.259 13.797 18.015 1.00 92.62 396 LEU A C 1
ATOM 3141 O O . LEU A 1 396 ? -3.588 14.166 16.897 1.00 92.62 396 LEU A O 1
ATOM 3145 N N . GLY A 1 397 ? -4.137 13.735 19.021 1.00 93.81 397 GLY A N 1
ATOM 3146 C CA . GLY A 1 397 ? -5.525 14.160 18.881 1.00 93.81 397 GLY A CA 1
ATOM 3147 C C . GLY A 1 397 ? -6.339 13.300 17.916 1.00 93.81 397 GLY A C 1
ATOM 3148 O O . GLY A 1 397 ? -7.375 13.762 17.450 1.00 93.81 397 GLY A O 1
ATOM 3149 N N . VAL A 1 398 ? -5.925 12.055 17.640 1.00 95.44 398 VAL A N 1
ATOM 3150 C CA . VAL A 1 398 ? -6.542 11.184 16.618 1.00 95.44 398 VAL A CA 1
ATOM 3151 C C . VAL A 1 398 ? -8.052 11.035 16.840 1.00 95.44 398 VAL A C 1
ATOM 3153 O O . VAL A 1 398 ? -8.839 11.102 15.900 1.00 95.44 398 VAL A O 1
ATOM 3156 N N . VAL A 1 399 ? -8.469 10.943 18.107 1.00 95.25 399 VAL A N 1
ATOM 3157 C CA . VAL A 1 399 ? -9.877 10.843 18.531 1.00 95.25 399 VAL A CA 1
ATOM 3158 C C . VAL A 1 399 ? -10.731 12.030 18.064 1.00 95.25 399 VAL A C 1
ATOM 3160 O O . VAL A 1 399 ? -11.921 11.858 17.820 1.00 95.25 399 VAL A O 1
ATOM 3163 N N . ASN A 1 400 ? -10.145 13.216 17.875 1.00 95.56 400 ASN A N 1
ATOM 3164 C CA . ASN A 1 400 ? -10.865 14.407 17.408 1.00 95.56 400 ASN A CA 1
ATOM 3165 C C . ASN A 1 400 ? -11.217 14.351 15.916 1.00 95.56 400 ASN A C 1
ATOM 3167 O O . ASN A 1 400 ? -12.060 15.125 15.462 1.00 95.56 400 ASN A O 1
ATOM 3171 N N . HIS A 1 401 ? -10.575 13.459 15.162 1.00 96.31 401 HIS A N 1
ATOM 3172 C CA . HIS A 1 401 ? -10.814 13.275 13.733 1.00 96.31 401 HIS A CA 1
ATOM 3173 C C . HIS A 1 401 ? -11.747 12.095 13.446 1.00 96.31 401 HIS A C 1
ATOM 3175 O O . HIS A 1 401 ? -12.084 11.882 12.288 1.00 96.31 401 HIS A O 1
ATOM 3181 N N . ILE A 1 402 ? -12.166 11.338 14.467 1.00 97.25 402 ILE A N 1
ATOM 3182 C CA . ILE A 1 402 ? -13.001 10.140 14.324 1.00 97.25 402 ILE A CA 1
ATOM 3183 C C . ILE A 1 402 ? -14.472 10.489 14.590 1.00 97.25 402 ILE A C 1
ATOM 3185 O O . ILE A 1 402 ? -14.801 11.294 15.466 1.00 97.25 402 ILE A O 1
ATOM 3189 N N . CYS A 1 403 ? -15.381 9.863 13.845 1.00 97.44 403 CYS A N 1
ATOM 3190 C CA . CYS A 1 403 ? -16.811 9.936 14.091 1.00 97.44 403 CYS A CA 1
ATOM 3191 C C . CYS A 1 403 ? -17.132 9.458 15.514 1.00 97.44 403 CYS A C 1
ATOM 3193 O O . CYS A 1 403 ? -16.706 8.386 15.940 1.00 97.44 403 CYS A O 1
ATOM 3195 N N . LYS A 1 404 ? -17.934 10.226 16.260 1.00 97.06 404 LYS A N 1
ATOM 3196 C CA . LYS A 1 404 ? -18.223 9.946 17.679 1.00 97.06 404 LYS A CA 1
ATOM 3197 C C . LYS A 1 404 ? -18.827 8.559 17.928 1.00 97.06 404 LYS A C 1
ATOM 3199 O O . LYS A 1 404 ? -18.610 8.015 19.006 1.00 97.06 404 LYS A O 1
ATOM 3204 N N . SER A 1 405 ? -19.573 8.007 16.968 1.00 97.75 405 SER A N 1
ATOM 3205 C CA . SER A 1 405 ? -20.146 6.655 17.058 1.00 97.75 405 SER A CA 1
ATOM 3206 C C . SER A 1 405 ? -19.087 5.553 17.043 1.00 97.75 405 SER A C 1
ATOM 3208 O O . SER A 1 405 ? -19.299 4.502 17.639 1.00 97.75 405 SER A O 1
ATOM 3210 N N . ASP A 1 406 ? -17.944 5.815 16.411 1.00 98.25 406 ASP A N 1
ATOM 3211 C CA . ASP A 1 406 ? -16.952 4.798 16.059 1.00 98.25 406 ASP A CA 1
ATOM 3212 C C . ASP A 1 406 ? -15.707 4.879 16.948 1.00 98.25 406 ASP A C 1
ATOM 3214 O O . ASP A 1 406 ? -14.836 4.018 16.871 1.00 98.25 406 ASP A O 1
ATOM 3218 N N . VAL A 1 407 ? -15.622 5.878 17.834 1.00 97.31 407 VAL A N 1
ATOM 3219 C CA . VAL A 1 407 ? -14.468 6.099 18.724 1.00 97.31 407 VAL A CA 1
ATOM 3220 C C . VAL A 1 407 ? -14.110 4.843 19.522 1.00 97.31 407 VAL A C 1
ATOM 3222 O O . VAL A 1 407 ? -12.936 4.491 19.617 1.00 97.31 407 VAL A O 1
ATOM 3225 N N . GLU A 1 408 ? -15.100 4.147 20.082 1.00 97.81 408 GLU A N 1
ATOM 3226 C CA . GLU A 1 408 ? -14.852 2.940 20.880 1.00 97.81 408 GLU A CA 1
ATOM 3227 C C . GLU A 1 408 ? -14.444 1.738 20.015 1.00 97.81 408 GLU A C 1
ATOM 3229 O O . GLU A 1 408 ? -13.601 0.938 20.430 1.00 97.81 408 GLU A O 1
ATOM 3234 N N . LEU A 1 409 ? -14.954 1.647 18.781 1.00 98.12 409 LEU A N 1
ATOM 3235 C CA . LEU A 1 409 ? -14.508 0.637 17.819 1.00 98.12 409 LEU A CA 1
ATOM 3236 C C . LEU A 1 409 ? -13.050 0.885 17.423 1.00 98.12 409 LEU A C 1
ATOM 3238 O O . LEU A 1 409 ? -12.239 -0.038 17.477 1.00 98.12 409 LEU A O 1
ATOM 3242 N N . VAL A 1 410 ? -12.688 2.134 17.111 1.00 97.88 410 VAL A N 1
ATOM 3243 C CA . VAL A 1 410 ? -11.317 2.487 16.718 1.00 97.88 410 VAL A CA 1
ATOM 3244 C C . VAL A 1 410 ? -10.336 2.286 17.871 1.00 97.88 410 VAL A C 1
ATOM 3246 O O . VAL A 1 410 ? -9.263 1.739 17.648 1.00 97.88 410 VAL A O 1
ATOM 3249 N N . LYS A 1 411 ? -10.691 2.640 19.113 1.00 97.62 411 LYS A N 1
ATOM 3250 C CA . LYS A 1 411 ? -9.852 2.333 20.287 1.00 97.62 411 LYS A CA 1
ATOM 3251 C C . LYS A 1 411 ? -9.645 0.831 20.467 1.00 97.62 411 LYS A C 1
ATOM 3253 O O . LYS A 1 411 ? -8.530 0.391 20.724 1.00 97.62 411 LYS A O 1
ATOM 3258 N N . THR A 1 412 ? -10.705 0.039 20.308 1.00 98.00 412 THR A N 1
ATOM 3259 C CA . THR A 1 412 ? -10.611 -1.424 20.402 1.00 98.00 412 THR A CA 1
ATOM 3260 C C . THR A 1 412 ? -9.685 -1.976 19.317 1.00 98.00 412 THR A C 1
ATOM 3262 O O . THR A 1 412 ? -8.772 -2.739 19.623 1.00 98.00 412 THR A O 1
ATOM 3265 N N . GLY A 1 413 ? -9.857 -1.535 18.067 1.00 97.81 413 GLY A N 1
ATOM 3266 C CA . GLY A 1 413 ? -8.980 -1.921 16.962 1.00 97.81 413 GLY A CA 1
ATOM 3267 C C . GLY A 1 413 ? -7.533 -1.461 17.168 1.00 97.81 413 GLY A C 1
ATOM 3268 O O . GLY A 1 413 ? -6.608 -2.230 16.931 1.00 97.81 413 GLY A O 1
ATOM 3269 N N . GLN A 1 414 ? -7.316 -0.251 17.692 1.00 97.56 414 GLN A N 1
ATOM 3270 C CA . GLN A 1 414 ? -5.989 0.271 18.031 1.00 97.56 414 GLN A CA 1
ATOM 3271 C C . GLN A 1 414 ? -5.285 -0.606 19.069 1.00 97.56 414 GLN A C 1
ATOM 3273 O O . GLN A 1 414 ? -4.104 -0.898 18.901 1.00 97.56 414 GLN A O 1
ATOM 3278 N N . MET A 1 415 ? -5.995 -1.067 20.101 1.00 97.25 415 MET A N 1
ATOM 3279 C CA . MET A 1 415 ? -5.437 -1.987 21.095 1.00 97.25 415 MET A CA 1
ATOM 3280 C C . MET A 1 415 ? -5.057 -3.340 20.487 1.00 97.25 415 MET A C 1
ATOM 3282 O O . MET A 1 415 ? -4.009 -3.883 20.834 1.00 97.25 415 MET A O 1
ATOM 3286 N N . ILE A 1 416 ? -5.869 -3.866 19.564 1.00 97.94 416 ILE A N 1
ATOM 3287 C CA . ILE A 1 416 ? -5.565 -5.111 18.844 1.00 97.94 416 ILE A CA 1
ATOM 3288 C C . ILE A 1 416 ? -4.303 -4.928 17.999 1.00 97.94 416 ILE A C 1
ATOM 3290 O O . ILE A 1 416 ? -3.345 -5.674 18.181 1.00 97.94 416 ILE A O 1
ATOM 3294 N N . VAL A 1 417 ? -4.252 -3.895 17.150 1.00 97.94 417 VAL A N 1
ATOM 3295 C CA . VAL A 1 417 ? -3.071 -3.585 16.325 1.00 97.94 417 VAL A CA 1
ATOM 3296 C C . VAL A 1 417 ? -1.830 -3.421 17.197 1.00 97.94 417 VAL A C 1
ATOM 3298 O O . VAL A 1 417 ? -0.796 -4.017 16.916 1.00 97.94 417 VAL A O 1
ATOM 3301 N N . PHE A 1 418 ? -1.922 -2.656 18.285 1.00 97.31 418 PHE A N 1
ATOM 3302 C CA . PHE A 1 418 ? -0.793 -2.448 19.184 1.00 97.31 418 PHE A CA 1
ATOM 3303 C C . PHE A 1 418 ? -0.321 -3.754 19.839 1.00 97.31 418 PHE A C 1
ATOM 3305 O O . PHE A 1 418 ? 0.883 -3.992 19.900 1.00 97.31 418 PHE A O 1
ATOM 3312 N N . SER A 1 419 ? -1.240 -4.633 20.252 1.00 96.81 419 SER A N 1
ATOM 3313 C CA . SER A 1 419 ? -0.903 -5.963 20.777 1.00 96.81 419 SER A CA 1
ATOM 3314 C C . SER A 1 419 ? -0.169 -6.818 19.741 1.00 96.81 419 SER A C 1
ATOM 3316 O O . SER A 1 419 ? 0.820 -7.463 20.083 1.00 96.81 419 SER A O 1
ATOM 3318 N N . VAL A 1 420 ? -0.610 -6.795 18.478 1.00 97.06 420 VAL A N 1
ATOM 3319 C CA . VAL A 1 420 ? 0.071 -7.496 17.377 1.00 97.06 420 VAL A CA 1
ATOM 3320 C C . VAL A 1 420 ? 1.489 -6.957 17.192 1.00 97.06 420 VAL A C 1
ATOM 3322 O O . VAL A 1 420 ? 2.441 -7.726 17.108 1.00 97.06 420 VAL A O 1
ATOM 3325 N N . LEU A 1 421 ? 1.660 -5.633 17.184 1.00 96.75 421 LEU A N 1
ATOM 3326 C CA . LEU A 1 421 ? 2.978 -5.011 17.039 1.00 96.75 421 LEU A CA 1
ATOM 3327 C C . LEU A 1 421 ? 3.912 -5.342 18.215 1.00 96.75 421 LEU A C 1
ATOM 3329 O O . LEU A 1 421 ? 5.104 -5.562 18.006 1.00 96.75 421 LEU A O 1
ATOM 3333 N N . GLN A 1 422 ? 3.393 -5.405 19.445 1.00 95.56 422 GLN A N 1
ATOM 3334 C CA . GLN A 1 422 ? 4.175 -5.809 20.617 1.00 95.56 422 GLN A CA 1
ATOM 3335 C C . GLN A 1 422 ? 4.617 -7.270 20.539 1.00 95.56 422 GLN A C 1
ATOM 3337 O O . GLN A 1 42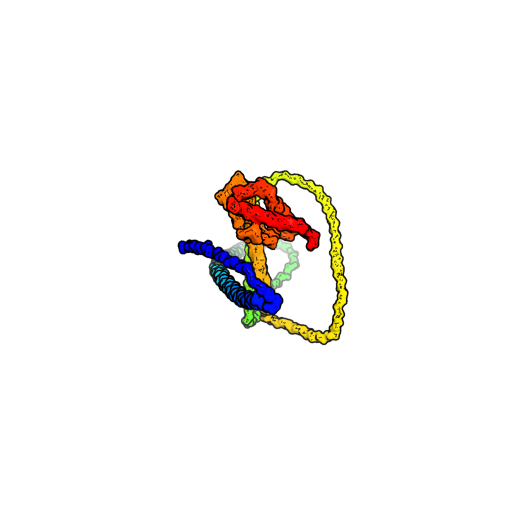2 ? 5.765 -7.573 20.860 1.00 95.56 422 GLN A O 1
ATOM 3342 N N . GLU A 1 423 ? 3.733 -8.164 20.092 1.00 95.19 423 GLU A N 1
ATOM 3343 C CA . GLU A 1 423 ? 4.080 -9.566 19.865 1.00 95.19 423 GLU A CA 1
ATOM 3344 C C . GLU A 1 423 ? 5.208 -9.675 18.833 1.00 95.19 423 GLU A C 1
ATOM 3346 O O . GLU A 1 423 ? 6.230 -10.304 19.107 1.00 95.19 423 GLU A O 1
ATOM 3351 N N . LEU A 1 424 ? 5.089 -8.970 17.702 1.00 94.12 424 LEU A N 1
ATOM 3352 C CA . LEU A 1 424 ? 6.122 -8.938 16.663 1.00 94.12 424 LEU A CA 1
ATOM 3353 C C . LEU A 1 424 ? 7.460 -8.383 17.158 1.00 94.12 424 LEU A C 1
ATOM 3355 O O . LEU A 1 424 ? 8.500 -8.866 16.728 1.00 94.12 424 LEU A O 1
ATOM 3359 N N . ALA A 1 425 ? 7.457 -7.406 18.066 1.00 92.25 425 ALA A N 1
ATOM 3360 C CA . ALA A 1 425 ? 8.691 -6.875 18.648 1.00 92.25 425 ALA A CA 1
ATOM 3361 C C . ALA A 1 425 ? 9.315 -7.815 19.687 1.00 92.25 425 ALA A C 1
ATOM 3363 O O . ALA A 1 425 ? 10.532 -7.824 19.857 1.00 92.25 425 ALA A O 1
ATOM 3364 N N . GLY A 1 426 ? 8.498 -8.628 20.366 1.00 87.69 426 GLY A N 1
ATOM 3365 C CA . GLY A 1 426 ? 8.971 -9.699 21.245 1.00 87.69 426 GLY A CA 1
ATOM 3366 C C . GLY A 1 426 ? 9.584 -10.878 20.479 1.00 87.69 426 GLY A C 1
ATOM 3367 O O . GLY A 1 426 ? 10.500 -11.537 20.983 1.00 87.69 426 GLY A O 1
ATOM 3368 N N . TYR A 1 427 ? 9.133 -11.122 19.245 1.00 72.44 427 TYR A N 1
ATOM 3369 C CA . TYR A 1 427 ? 9.791 -12.021 18.300 1.00 72.44 427 TYR A CA 1
ATOM 3370 C C . TYR A 1 427 ? 11.074 -11.364 17.775 1.00 72.44 427 TYR A C 1
ATOM 3372 O O . TYR A 1 427 ? 11.089 -10.739 16.722 1.00 72.44 427 TYR A O 1
ATOM 3380 N N . ASN A 1 428 ? 12.181 -11.518 18.506 1.00 57.34 428 ASN A N 1
ATOM 3381 C CA . ASN A 1 428 ? 13.508 -11.129 18.023 1.00 57.34 428 ASN A CA 1
ATOM 3382 C C . ASN A 1 428 ? 13.752 -11.707 16.612 1.00 57.34 428 ASN A C 1
ATOM 3384 O O . ASN A 1 428 ? 14.033 -12.899 16.473 1.00 57.34 428 ASN A O 1
ATOM 3388 N N . PHE A 1 429 ? 13.717 -10.862 15.575 1.00 56.66 429 PHE A N 1
ATOM 3389 C CA . PHE A 1 429 ? 13.983 -11.222 14.170 1.00 56.66 429 PHE A CA 1
ATOM 3390 C C . PHE A 1 429 ? 15.436 -11.686 13.906 1.00 56.66 429 PHE A C 1
ATOM 3392 O O . PHE A 1 429 ? 15.812 -11.902 12.758 1.00 56.66 429 PHE A O 1
ATOM 3399 N N . GLY A 1 430 ? 16.253 -11.850 14.954 1.00 45.53 430 GLY A N 1
ATOM 3400 C CA . GLY A 1 430 ? 17.638 -12.332 14.914 1.00 45.53 430 GLY A CA 1
ATOM 3401 C C . GLY A 1 430 ? 17.842 -13.787 15.358 1.00 45.53 430 GLY A C 1
ATOM 3402 O O . GLY A 1 430 ? 18.969 -14.161 15.659 1.00 45.53 430 GLY A O 1
ATOM 3403 N N . LYS A 1 431 ? 16.783 -14.604 15.467 1.00 41.66 431 LYS A N 1
ATOM 3404 C CA . LYS A 1 431 ? 16.888 -16.037 15.835 1.00 41.66 431 LYS A CA 1
ATOM 3405 C C . LYS A 1 431 ? 16.381 -17.028 14.774 1.00 41.66 431 LYS A C 1
ATOM 3407 O O . LYS A 1 431 ? 16.330 -18.219 15.076 1.00 41.66 431 LYS A O 1
ATOM 3412 N N . ALA A 1 432 ? 15.977 -16.563 13.591 1.00 37.12 432 ALA A N 1
ATOM 3413 C CA . ALA A 1 432 ? 15.412 -17.405 12.532 1.00 37.12 432 ALA A CA 1
ATOM 3414 C C . ALA A 1 432 ? 16.381 -17.594 11.365 1.00 37.12 432 ALA A C 1
ATOM 3416 O O . ALA A 1 432 ? 16.929 -16.566 10.906 1.00 37.12 432 ALA A O 1
#

Radius of gyration: 52.13 Å; Cα contacts (8 Å, |Δi|>4): 119; chains: 1; bounding box: 147×84×158 Å

Sequence (432 aa):
MVAPIALEQFFPTPLPSPAPGMGIDPHAPTFVGSVSKLLKTSLDARRRSDDTLLARVRSETVRGMEVYRLHLVEDEIRYRRDEETVVLGGIAKLLTRLMEKEKIDMAGLDNEAAAKRTQENDELNRLAREKAIVADMERRAKAADREAERVRKEARNRDFGRRVVAPLRSLGTQPATYPGTPGVQRLPTRLDRDIPRRRTFSNGLDIDKAKAVFETCKNVANEHRRRREEESQDFSFTSSFSEDSIMEEDEDSDVDDDENEITIHPGNIHLLDAPLILTAPAAPRPGEIDLLFLKKEWLKARTSVDIATHEWECQKAQHAYGALWTSIKTASGPLCEPLTFETFPWPMVTAPGAPYDIEVKDVVEFLFSGAKSSAQRQKALDNALKLWHADNFVRLGVVNHICKSDVELVKTGQMIVFSVLQELAGYNFGKA

Mean predicted aligned error: 20.56 Å

Foldseek 3Di:
DDDDDDDDDDDDDDDDDDDPDDDDDPPDDDPVVVVVVVVVVVVVVVVVVVVVVVVVVVVVVVVVVVVVVVVVVVVVVVVVVVVVVVVVVVVVVVVVVVVVVVVVVVVVVVVVVVVVVVVVVVVVVVVVVVVVVVVVVVVVVVVVVVVVVVVVVVVVVVVVVVPVPDDDDDDDDDDDDDDDDDDDDDDDDDDDDDDDDDDDDDPADPVVVVVVVVVVVVVVVVVVVVVVVVVVVVVVVPPPDDDDDDDDDDDDDDDDPPPPDPDDDDDDDDDDDDPPPPPPDPPPPPRDDPVVVVVVVVVVVVVVVVVVVVLVLLVVLLVVLVVVVVVLQPDPAADPAADAQLRHSDLFSHRDPFLVSDDLVRNLCSQCSVPPDPVSSVVSLVVQLCCLDPVNCVVSVVLRRHDPVRSVRVVSSSVVSNVSSVVVVVPPPPPD

Organism: NCBI:txid1314781

Secondary structure (DSSP, 8-state):
--PPPP----PPPPPPPPPS--PPPTTS--HHHHHHHHHHHHHHHHHHHHHHHHHHHHHHHHHHHHHHHHHHHHHHHHHHHHHHHHHHHHHHHHHHHHHHHHHHHHHHHHHHHHHHHHHHHHHHHHHHHHHHHHHHHHHHHHHHHHHHHHHHHHHHHHHHHHHTSS-----------------------------PPPPPP-----HHHHHHHHHHHHHHHHHHHHHHHHHHHHGGGG--S--------------------------------------PPPPPPTT---HHHHHHHHHHHHHHHHHHHHHHHHHHHHHHHHHHHHHHHH-SS--SSPBPTTTS--SSSS--SSGGG--HHHHHHHHHTT--SHHHHHHHHHHHHHHHSHHHHHHTTGGGGB-TTTHHHHHHHHHHHHHHHHHHHHS-TT--

pLDDT: mean 72.8, std 21.06, range [31.44, 98.25]

Solvent-accessible surface area (backbone atoms only — not comparable to full-atom values): 26836 Å² total; per-residue (Å²): 142,82,85,85,82,81,89,76,85,87,77,83,80,84,79,84,82,83,79,91,84,76,88,82,72,95,79,68,82,61,69,66,62,59,53,55,51,53,52,50,55,53,51,53,53,49,52,56,52,51,53,52,50,51,51,49,53,51,54,51,50,52,52,52,52,52,55,52,51,51,51,54,53,52,52,51,54,50,52,53,50,51,51,51,50,53,51,52,50,50,51,52,51,50,52,52,52,49,53,51,49,50,52,52,53,52,54,49,51,54,52,52,53,50,51,49,52,52,52,54,52,52,52,52,53,49,52,51,50,53,51,52,52,52,54,49,51,52,50,51,50,54,50,51,52,53,49,53,50,50,53,53,51,53,51,52,53,53,54,54,67,60,56,80,76,63,83,91,82,80,88,77,89,85,89,82,84,85,88,91,82,88,89,87,86,84,86,90,82,84,82,89,81,88,79,86,79,83,82,80,90,71,100,60,84,58,61,68,56,56,50,46,52,51,51,50,55,51,48,52,55,49,51,55,52,52,50,51,53,53,56,55,53,64,66,54,72,81,72,82,78,86,90,76,87,80,91,79,79,92,77,89,74,91,74,83,83,79,83,81,80,84,81,81,80,90,78,86,80,88,80,80,92,68,92,74,82,72,72,72,77,74,76,79,62,94,85,66,78,53,65,65,57,56,54,50,52,50,51,53,51,50,53,52,49,53,51,54,50,51,53,49,50,34,52,52,34,51,50,54,35,51,53,49,53,50,50,53,67,68,47,94,57,62,51,98,67,57,33,42,57,57,70,40,76,55,65,33,69,67,62,42,91,47,55,86,62,68,48,67,68,47,36,52,51,39,64,40,59,88,43,84,46,69,69,51,38,52,52,46,48,54,53,48,48,57,56,48,32,69,69,43,37,60,72,52,45,53,70,63,31,35,31,82,90,29,47,67,51,44,52,53,28,41,53,51,53,36,51,49,50,51,53,54,65,69,52,61,85,85,79,121